Protein AF-A0A961WD94-F1 (afdb_monomer)

Foldseek 3Di:
DPPVLVVPAAEEEEADFPVCVVVVVVLQVLVVVVSHNYDYPDDPDDPPDDPLVVLLVSLLQHLEYEYEDDPRLLPDPVNVVSLVSNVLLLHHYAYEYCDDDPLVSHDPSCSVDDYQYPVDVVCNNVSSVVVSVVCPVVRVLSNLSSVLSSLLVVCVVVVNDLVSADDDPRLVVLVVSLVDDDPPHGHRDPSSVVRSVVNVVVRVVVVVVVVVVVVVVVVVVVVVVVVVVVVVVVVVVVVVVVCVVCVVVVVVVVVVCVVVPPPPVCPVVVVVVVCVVCLCPQQPDPPPDDADQQDWDFRTDPPDPQTFTKGKHAWDKDWAFDDPPQADQASDDTDIATAPGIWIWRQWFAFQSNVVSCVSVVQADDDDQVPPDGDQAHDFQAFLVRVQSSQVSVCVSNVFRKDFFALLRLLCLQCVPHPEQGLVHPDLDAQQAQEAPNNDPCALNAADRWPSHDAHPSSHTRSFERAWAWGPEADDSYCVVPDSYSDHPHPDHDPQKTKTAQWYNHHDNSCRTSNHIDIDGRNGGDRRHGHMMMTGDDD

Radius of gyration: 36.52 Å; Cα contacts (8 Å, |Δi|>4): 904; chains: 1; bounding box: 94×43×106 Å

Sequence (539 aa):
MSERLQQNSPKVFISYSRRDAEFAENLLDGLEAAGFDAYLDKHDIAAGEDWEARLGNLIESADTVVFVISSAAVASQQCAWEVEKARALNKRILPVVLERVEDAQVPEQLRQLNYLFFDRPQAFGTCLKALATALNSDVEWIRMHTRLGSEALRWDARNRPEALLLRGEELAESRAWLAKPPRFAPEPTLLHHQFIKASEDEQSNRANEERQKLEQIALAQVEREKALRREEVALRRGQRTLRAAGALLGLFFLAVLAAANRDRLTGEYYRLKYWARHYKTVFASDTNRKFTAGTIFQDCTSGSNDCPKMVVIPPGTFRMGSPVGVGEKDEYPERMVKISEPFAVSKFEITFAEWDACVAHGGCIAVDDAGWGRGTRPVMRVSWNDAQQYVRWLSKVTGRTYRLLTEAEWEYAARAGTKTHYPWGNLIGRGNGNCRSCGSQWDGKQTAPVGSFKANAFGLFDMNGNVAEWVHDPWHANYKGAPQDGSAWLAGGDRGRRILRGGTWAGAPLYVRSADRHAEPHAYRDFTVGLRVARTINR

Structure (mmCIF, N/CA/C/O backbone):
data_AF-A0A961WD94-F1
#
_entry.id   AF-A0A961WD94-F1
#
loop_
_atom_site.group_PDB
_atom_site.id
_atom_site.type_symbol
_atom_site.label_atom_id
_atom_site.label_alt_id
_atom_site.label_comp_id
_atom_site.label_asym_id
_atom_site.label_entity_id
_atom_site.label_seq_id
_atom_site.pdbx_PDB_ins_code
_atom_site.Cartn_x
_atom_site.Cartn_y
_atom_site.Cartn_z
_atom_site.occupancy
_atom_site.B_iso_or_equiv
_atom_site.auth_seq_id
_atom_site.auth_comp_id
_atom_site.auth_asym_id
_atom_site.auth_atom_id
_atom_site.pdbx_PDB_model_num
ATOM 1 N N . MET A 1 1 ? 20.052 -19.626 -12.964 1.00 35.88 1 MET A N 1
ATOM 2 C CA . MET A 1 1 ? 20.514 -18.247 -13.255 1.00 35.88 1 MET A CA 1
ATOM 3 C C . MET A 1 1 ? 20.350 -17.849 -14.733 1.00 35.88 1 MET A C 1
ATOM 5 O O . MET A 1 1 ? 20.640 -16.708 -15.050 1.00 35.88 1 MET A O 1
ATOM 9 N N . SER A 1 2 ? 19.851 -18.738 -15.611 1.00 47.50 2 SER A N 1
ATOM 10 C CA . SER A 1 2 ? 19.873 -18.568 -17.077 1.00 47.50 2 SER A CA 1
ATOM 11 C C . SER A 1 2 ? 18.585 -17.993 -17.699 1.00 47.50 2 SER A C 1
ATOM 13 O O . SER A 1 2 ? 18.674 -17.360 -18.738 1.00 47.50 2 SER A O 1
ATOM 15 N N . GLU A 1 3 ? 17.407 -18.125 -17.073 1.00 29.48 3 GLU A N 1
ATOM 16 C CA . GLU A 1 3 ? 16.144 -17.620 -17.669 1.00 29.48 3 GLU A CA 1
ATOM 17 C C . GLU A 1 3 ? 15.826 -16.154 -17.323 1.00 29.48 3 GLU A C 1
ATOM 19 O O . GLU A 1 3 ? 15.184 -15.457 -18.101 1.00 29.48 3 GLU A O 1
ATOM 24 N N . ARG A 1 4 ? 16.309 -15.630 -16.185 1.00 30.25 4 ARG A N 1
ATOM 25 C CA . ARG A 1 4 ? 16.098 -14.210 -15.821 1.00 30.25 4 ARG A CA 1
ATOM 26 C C . ARG A 1 4 ? 16.987 -13.232 -16.591 1.00 30.25 4 ARG A C 1
ATOM 28 O O . ARG A 1 4 ? 16.673 -12.049 -16.609 1.00 30.25 4 ARG A O 1
ATOM 35 N N . LEU A 1 5 ? 18.081 -13.701 -17.195 1.00 36.41 5 LEU A N 1
ATOM 36 C CA . LEU A 1 5 ? 18.943 -12.857 -18.029 1.00 36.41 5 LEU A CA 1
ATOM 37 C C . LEU A 1 5 ? 18.308 -12.606 -19.408 1.00 36.41 5 LEU A C 1
ATOM 39 O O . LEU A 1 5 ? 18.392 -11.489 -19.901 1.00 36.41 5 LEU A O 1
ATOM 43 N N . GLN A 1 6 ? 17.570 -13.577 -19.964 1.00 41.56 6 GLN A N 1
ATOM 44 C CA . GLN A 1 6 ? 16.878 -13.421 -21.254 1.00 41.56 6 GLN A CA 1
ATOM 45 C C . GLN A 1 6 ? 15.722 -12.407 -21.226 1.00 41.56 6 GLN A C 1
ATOM 47 O O . GLN A 1 6 ? 15.441 -11.784 -22.240 1.00 41.56 6 GLN A O 1
ATOM 52 N N . GLN A 1 7 ? 15.073 -12.168 -20.080 1.00 52.34 7 GLN A N 1
ATOM 53 C CA . GLN A 1 7 ? 13.990 -11.171 -19.996 1.00 52.34 7 GLN A CA 1
ATOM 54 C C . GLN A 1 7 ? 14.478 -9.709 -19.976 1.00 52.34 7 GLN A C 1
ATOM 56 O O . GLN A 1 7 ? 13.647 -8.800 -20.005 1.00 52.34 7 GLN A O 1
ATOM 61 N N . ASN A 1 8 ? 15.796 -9.462 -19.938 1.00 65.25 8 ASN A N 1
ATOM 62 C CA . ASN A 1 8 ? 16.361 -8.117 -19.791 1.00 65.25 8 ASN A CA 1
ATOM 63 C C . ASN A 1 8 ? 17.333 -7.651 -20.881 1.00 65.25 8 ASN A C 1
ATOM 65 O O . ASN A 1 8 ? 17.801 -6.516 -20.802 1.00 65.25 8 ASN A O 1
ATOM 69 N N . SER A 1 9 ? 17.606 -8.467 -21.898 1.00 84.12 9 SER A N 1
ATOM 70 C CA . SER A 1 9 ? 18.456 -8.057 -23.019 1.00 84.12 9 SER A CA 1
ATOM 71 C C . SER A 1 9 ? 17.701 -7.133 -23.988 1.00 84.12 9 SER A C 1
ATOM 73 O O . SER A 1 9 ? 16.536 -7.406 -24.290 1.00 84.12 9 SER A O 1
ATOM 75 N N . PRO A 1 10 ? 18.320 -6.041 -24.483 1.00 91.62 10 PRO A N 1
ATOM 76 C CA . PRO A 1 10 ? 17.687 -5.161 -25.463 1.00 91.62 10 PRO A CA 1
ATOM 77 C C . PRO A 1 10 ? 17.472 -5.892 -26.785 1.00 91.62 10 PRO A C 1
ATOM 79 O O . PRO A 1 10 ? 18.378 -6.577 -27.270 1.00 91.62 10 PRO A O 1
ATOM 82 N N . LYS A 1 11 ? 16.285 -5.719 -27.364 1.00 95.19 11 LYS A N 1
ATOM 83 C CA . LYS A 1 11 ? 15.862 -6.398 -28.589 1.00 95.19 11 LYS A CA 1
ATOM 84 C C . LYS A 1 11 ? 16.318 -5.645 -29.824 1.00 95.19 11 LYS A C 1
ATOM 86 O O . LYS A 1 11 ? 15.949 -4.484 -30.012 1.00 95.19 11 LYS A O 1
ATOM 91 N N . VAL A 1 12 ? 17.081 -6.301 -30.687 1.00 96.56 12 VAL A N 1
ATOM 92 C CA . VAL A 1 12 ? 17.667 -5.666 -31.869 1.00 96.56 12 VAL A CA 1
ATOM 93 C C . VAL A 1 12 ? 17.218 -6.388 -33.128 1.00 96.56 12 VAL A C 1
ATOM 95 O O . VAL A 1 12 ? 17.622 -7.516 -33.385 1.00 96.56 12 VAL A O 1
ATOM 98 N N . PHE A 1 13 ? 16.414 -5.713 -33.943 1.00 96.12 13 PHE A N 1
ATOM 99 C CA . PHE A 1 13 ? 16.072 -6.214 -35.269 1.00 96.12 13 PHE A CA 1
ATOM 100 C C . PHE A 1 13 ? 17.105 -5.719 -36.278 1.00 96.12 13 PHE A C 1
ATOM 102 O O . PHE A 1 13 ? 17.334 -4.512 -36.374 1.00 96.12 13 PHE A O 1
ATOM 109 N N . ILE A 1 14 ? 17.725 -6.626 -37.028 1.00 95.56 14 ILE A N 1
ATOM 110 C CA . ILE A 1 14 ? 18.663 -6.258 -38.092 1.00 95.56 14 ILE A CA 1
ATOM 111 C C . ILE A 1 14 ? 17.926 -6.342 -39.432 1.00 95.56 14 ILE A C 1
ATOM 113 O O . ILE A 1 14 ? 17.553 -7.422 -39.892 1.00 95.56 14 ILE A O 1
ATOM 117 N N . SER A 1 15 ? 17.744 -5.182 -40.054 1.00 93.62 15 SER A N 1
ATOM 118 C CA . SER A 1 15 ? 17.212 -5.014 -41.404 1.00 93.62 15 SER A CA 1
ATOM 119 C C . SER A 1 15 ? 18.361 -5.079 -42.409 1.00 93.62 15 SER A C 1
ATOM 121 O O . SER A 1 15 ? 19.333 -4.328 -42.293 1.00 93.62 15 SER A O 1
ATOM 123 N N . TYR A 1 16 ? 18.286 -6.001 -43.370 1.00 93.69 16 TYR A N 1
ATOM 124 C CA . TYR A 1 16 ? 19.360 -6.273 -44.328 1.00 93.69 16 TYR A CA 1
ATOM 125 C C . TYR A 1 16 ? 18.807 -6.790 -45.663 1.00 93.69 16 TYR A C 1
ATOM 127 O O . TYR A 1 16 ? 17.694 -7.314 -45.733 1.00 93.69 16 TYR A O 1
ATOM 135 N N . SER A 1 17 ? 19.595 -6.680 -46.737 1.00 91.69 17 SER A N 1
ATOM 136 C CA . SER A 1 17 ? 19.295 -7.383 -47.988 1.00 91.69 17 SER A CA 1
ATOM 137 C C . SER A 1 17 ? 19.754 -8.830 -47.892 1.00 91.69 17 SER A C 1
ATOM 139 O O . SER A 1 17 ? 20.851 -9.095 -47.417 1.00 91.69 17 SER A O 1
ATOM 141 N N . ARG A 1 18 ? 19.004 -9.784 -48.454 1.00 87.19 18 ARG A N 1
ATOM 142 C CA . ARG A 1 18 ? 19.428 -11.202 -48.488 1.00 87.19 18 ARG A CA 1
ATOM 143 C C . ARG A 1 18 ? 20.776 -11.425 -49.181 1.00 87.19 18 ARG A C 1
ATOM 145 O O . ARG A 1 18 ? 21.422 -12.436 -48.938 1.00 87.19 18 ARG A O 1
ATOM 152 N N . ARG A 1 19 ? 21.199 -10.496 -50.047 1.00 90.94 19 ARG A N 1
ATOM 153 C CA . ARG A 1 19 ? 22.532 -10.525 -50.675 1.00 90.94 19 ARG A CA 1
ATOM 154 C C . ARG A 1 19 ? 23.668 -10.266 -49.679 1.00 90.94 19 ARG A C 1
ATOM 156 O O . ARG A 1 19 ? 24.792 -10.659 -49.953 1.00 90.94 19 ARG A O 1
ATOM 163 N N . ASP A 1 20 ? 23.346 -9.689 -48.526 1.00 93.25 20 ASP A N 1
ATOM 164 C CA . ASP A 1 20 ? 24.268 -9.335 -47.448 1.00 93.25 20 ASP A CA 1
ATOM 165 C C . ASP A 1 20 ? 24.153 -10.300 -46.252 1.00 93.25 20 ASP A C 1
ATOM 167 O O . ASP A 1 20 ? 24.557 -9.962 -45.139 1.00 93.25 20 ASP A O 1
ATOM 171 N N . ALA A 1 21 ? 23.573 -11.493 -46.453 1.00 91.88 21 ALA A N 1
ATOM 172 C CA . ALA A 1 21 ? 23.266 -12.438 -45.376 1.00 91.88 21 ALA A CA 1
ATOM 173 C C . ALA A 1 21 ? 24.495 -12.822 -44.543 1.00 91.88 21 ALA A C 1
ATOM 175 O O . ALA A 1 21 ? 24.416 -12.814 -43.321 1.00 91.88 21 ALA A O 1
ATOM 176 N N . GLU A 1 22 ? 25.643 -13.066 -45.180 1.00 93.38 22 GLU A N 1
ATOM 177 C CA . GLU A 1 22 ? 26.885 -13.399 -44.470 1.00 93.38 22 GLU A CA 1
ATOM 178 C C . GLU A 1 22 ? 27.302 -12.284 -43.497 1.00 93.38 22 GLU A C 1
ATOM 180 O O . GLU A 1 22 ? 27.691 -12.541 -42.359 1.00 93.38 22 GLU A O 1
ATOM 185 N N . PHE A 1 23 ? 27.186 -11.019 -43.908 1.00 94.75 23 PHE A N 1
ATOM 186 C CA . PHE A 1 23 ? 27.479 -9.894 -43.024 1.00 94.75 23 PHE A CA 1
ATOM 187 C C . PHE A 1 23 ? 26.450 -9.775 -41.894 1.00 94.75 23 PHE A C 1
ATOM 189 O O . PHE A 1 23 ? 26.827 -9.565 -40.741 1.00 94.75 23 PHE A O 1
ATOM 196 N N . ALA A 1 24 ? 25.162 -9.924 -42.210 1.00 94.38 24 ALA A N 1
ATOM 197 C CA . ALA A 1 24 ? 24.086 -9.858 -41.226 1.00 94.38 24 ALA A CA 1
ATOM 198 C C . ALA A 1 24 ? 24.181 -10.974 -40.171 1.00 94.38 24 ALA A C 1
ATOM 200 O O . ALA A 1 24 ? 23.935 -10.712 -38.997 1.00 94.38 24 ALA A O 1
ATOM 201 N N . GLU A 1 25 ? 24.586 -12.187 -40.556 1.00 94.50 25 GLU A N 1
ATOM 202 C CA . GLU A 1 25 ? 24.824 -13.304 -39.633 1.00 94.50 25 GLU A CA 1
ATOM 203 C C . GLU A 1 25 ? 26.035 -13.049 -38.732 1.00 94.50 25 GLU A C 1
ATOM 205 O O . GLU A 1 25 ? 25.931 -13.189 -37.517 1.00 94.50 25 GLU A O 1
ATOM 210 N N . ASN A 1 26 ? 27.144 -12.548 -39.282 1.00 95.00 26 ASN A N 1
ATOM 211 C CA . ASN A 1 26 ? 28.291 -12.142 -38.463 1.00 95.00 26 ASN A CA 1
ATOM 212 C C . ASN A 1 26 ? 27.927 -11.027 -37.465 1.00 95.00 26 ASN A C 1
ATOM 214 O O . ASN A 1 26 ? 28.430 -10.988 -36.338 1.00 95.00 26 ASN A O 1
ATOM 218 N N . LEU A 1 27 ? 27.064 -10.093 -37.876 1.00 95.69 27 LEU A N 1
ATOM 219 C CA . LEU A 1 27 ? 26.578 -9.016 -37.018 1.00 95.69 27 LEU A CA 1
ATOM 220 C C . LEU A 1 27 ? 25.644 -9.536 -35.917 1.00 95.69 27 LEU A C 1
ATOM 222 O O . LEU A 1 27 ? 25.767 -9.094 -34.775 1.00 95.69 27 LEU A O 1
ATOM 226 N N . LEU A 1 28 ? 24.753 -10.474 -36.252 1.00 95.81 28 LEU A N 1
ATOM 227 C CA . LEU A 1 28 ? 23.891 -11.185 -35.307 1.00 95.81 28 LEU A CA 1
ATOM 228 C C . LEU A 1 28 ? 24.735 -11.862 -34.221 1.00 95.81 28 LEU A C 1
ATOM 230 O O . LEU A 1 28 ? 24.592 -11.516 -33.049 1.00 95.81 28 LEU A O 1
ATOM 234 N N . ASP A 1 29 ? 25.671 -12.728 -34.616 1.00 95.50 29 ASP A N 1
ATOM 235 C CA . ASP A 1 29 ? 26.537 -13.474 -33.694 1.00 95.50 29 ASP A CA 1
ATOM 236 C C . ASP A 1 29 ? 27.339 -12.523 -32.790 1.00 95.50 29 ASP A C 1
ATOM 238 O O . ASP A 1 29 ? 27.477 -12.734 -31.581 1.00 95.50 29 ASP A O 1
ATOM 242 N N . GLY A 1 30 ? 27.845 -11.427 -33.364 1.00 95.62 30 GLY A N 1
ATOM 243 C CA . GLY A 1 30 ? 28.572 -10.400 -32.626 1.00 95.62 30 GLY A CA 1
ATOM 244 C C . GLY A 1 30 ? 27.720 -9.677 -31.576 1.00 95.62 30 GLY A C 1
ATOM 245 O O . GLY A 1 30 ? 28.211 -9.376 -30.484 1.00 95.62 30 GLY A O 1
ATOM 246 N N . LEU A 1 31 ? 26.454 -9.389 -31.883 1.00 96.12 31 LEU A N 1
ATOM 247 C CA . LEU A 1 31 ? 25.527 -8.734 -30.958 1.00 96.12 31 LEU A CA 1
ATOM 248 C C . LEU A 1 31 ? 25.024 -9.692 -29.872 1.00 96.12 31 LEU A C 1
ATOM 250 O O . LEU A 1 31 ? 24.968 -9.298 -28.705 1.00 96.12 31 LEU A O 1
ATOM 254 N N . GLU A 1 32 ? 24.737 -10.947 -30.209 1.00 95.00 32 GLU A N 1
ATOM 255 C CA . GLU A 1 32 ? 24.390 -11.979 -29.225 1.00 95.00 32 GLU A CA 1
ATOM 256 C C . GLU A 1 32 ? 25.541 -12.201 -28.234 1.00 95.00 32 GLU A C 1
ATOM 258 O O . GLU A 1 32 ? 25.338 -12.186 -27.017 1.00 95.00 32 GLU A O 1
ATOM 263 N N . ALA A 1 33 ? 26.781 -12.287 -28.732 1.00 93.88 33 ALA A N 1
ATOM 264 C CA . ALA A 1 33 ? 27.975 -12.370 -27.890 1.00 93.88 33 ALA A CA 1
ATOM 265 C C . ALA A 1 33 ? 28.170 -11.127 -26.999 1.00 93.88 33 ALA A C 1
ATOM 267 O O . ALA A 1 33 ? 28.751 -11.222 -25.916 1.00 93.88 33 ALA A O 1
ATOM 268 N N . ALA A 1 34 ? 27.670 -9.964 -27.429 1.00 92.88 34 ALA A N 1
ATOM 269 C CA . ALA A 1 34 ? 27.664 -8.727 -26.651 1.00 92.88 34 ALA A CA 1
ATOM 270 C C . ALA A 1 34 ? 26.466 -8.603 -25.681 1.00 92.88 34 ALA A C 1
ATOM 272 O O . ALA A 1 34 ? 26.391 -7.618 -24.943 1.00 92.88 34 ALA A O 1
ATOM 273 N N . GLY A 1 35 ? 25.568 -9.597 -25.634 1.00 93.56 35 GLY A N 1
ATOM 274 C CA . GLY A 1 35 ? 24.461 -9.690 -24.676 1.00 93.56 35 GLY A CA 1
ATOM 275 C C . GLY A 1 35 ? 23.121 -9.118 -25.151 1.00 93.56 35 GLY A C 1
ATOM 276 O O . GLY A 1 35 ? 22.226 -8.925 -24.322 1.00 93.56 35 GLY A O 1
ATOM 277 N N . PHE A 1 36 ? 22.967 -8.838 -26.447 1.00 94.62 36 PHE A N 1
ATOM 278 C CA . PHE A 1 36 ? 21.709 -8.369 -27.037 1.00 94.62 36 PHE A CA 1
ATOM 279 C C . PHE A 1 36 ? 20.825 -9.536 -27.492 1.00 94.62 36 PHE A C 1
ATOM 281 O O . PHE A 1 36 ? 21.328 -10.572 -27.914 1.00 94.62 36 PHE A O 1
ATOM 288 N N . ASP A 1 37 ? 19.505 -9.342 -27.439 1.00 94.38 37 ASP A N 1
ATOM 289 C CA . ASP A 1 37 ? 18.524 -10.245 -28.054 1.00 94.38 37 ASP A CA 1
ATOM 290 C C . ASP A 1 37 ? 18.339 -9.807 -29.514 1.00 94.38 37 ASP A C 1
ATOM 292 O O . ASP A 1 37 ? 17.427 -9.045 -29.852 1.00 94.38 37 ASP A O 1
ATOM 296 N N . ALA A 1 38 ? 19.318 -10.152 -30.351 1.00 93.75 38 ALA A N 1
ATOM 297 C CA . ALA A 1 38 ? 19.353 -9.762 -31.753 1.00 93.75 38 ALA A CA 1
ATOM 298 C C . ALA A 1 38 ? 18.670 -10.817 -32.630 1.00 93.75 38 ALA A C 1
ATOM 300 O O . ALA A 1 38 ? 18.743 -12.009 -32.355 1.00 93.75 38 ALA A O 1
ATOM 301 N N . TYR A 1 39 ? 18.001 -10.391 -33.699 1.00 93.25 39 TYR A N 1
ATOM 302 C CA . TYR A 1 39 ? 17.359 -11.311 -34.634 1.00 93.25 39 TYR A CA 1
ATOM 303 C C . TYR A 1 39 ? 17.292 -10.746 -36.053 1.00 93.25 39 TYR A C 1
ATOM 305 O O . TYR A 1 39 ? 17.202 -9.537 -36.283 1.00 93.25 39 TYR A O 1
ATOM 313 N N . LEU A 1 40 ? 17.331 -11.673 -37.009 1.00 90.00 40 LEU A N 1
ATOM 314 C CA . LEU A 1 40 ? 17.182 -11.433 -38.441 1.00 90.00 40 LEU A CA 1
ATOM 315 C C . LEU A 1 40 ? 15.808 -11.915 -38.894 1.00 90.00 40 LEU A C 1
ATOM 317 O O . LEU A 1 40 ? 15.276 -12.894 -38.366 1.00 90.00 40 LEU A O 1
ATOM 321 N N . ASP A 1 41 ? 15.292 -11.326 -39.965 1.00 77.06 41 ASP A N 1
ATOM 322 C CA . ASP A 1 41 ? 14.256 -11.986 -40.748 1.00 77.06 41 ASP A CA 1
ATOM 323 C C . ASP A 1 41 ? 14.889 -13.109 -41.600 1.00 77.06 41 ASP A C 1
ATOM 325 O O . ASP A 1 41 ? 15.352 -12.898 -42.722 1.00 77.06 41 ASP A O 1
ATOM 329 N N . LYS A 1 42 ? 15.009 -14.314 -41.021 1.00 68.44 42 LYS A N 1
ATOM 330 C CA . LYS A 1 42 ? 15.383 -15.545 -41.742 1.00 68.44 42 LYS A CA 1
ATOM 331 C C . LYS A 1 42 ? 14.096 -16.174 -42.278 1.00 68.44 42 LYS A C 1
ATOM 333 O O . LYS A 1 42 ? 13.255 -16.613 -41.495 1.00 68.44 42 LYS A O 1
ATOM 338 N N . HIS A 1 43 ? 13.895 -16.198 -43.591 1.00 56.53 43 HIS A N 1
ATOM 339 C CA . HIS A 1 43 ? 12.680 -16.782 -44.158 1.00 56.53 43 HIS A CA 1
ATOM 340 C C . HIS A 1 43 ? 12.822 -18.278 -44.458 1.00 56.53 43 HIS A C 1
ATOM 342 O O . HIS A 1 43 ? 13.473 -18.647 -45.430 1.00 56.53 43 HIS A O 1
ATOM 348 N N . ASP A 1 44 ? 12.070 -19.086 -43.708 1.00 46.84 44 ASP A N 1
ATOM 349 C CA . ASP A 1 44 ? 11.207 -20.134 -44.266 1.00 46.84 44 ASP A CA 1
ATOM 350 C C . ASP A 1 44 ? 9.769 -19.576 -44.242 1.00 46.84 44 ASP A C 1
ATOM 352 O O . ASP A 1 44 ? 9.067 -19.704 -43.238 1.00 46.84 44 ASP A O 1
ATOM 356 N N . ILE A 1 45 ? 9.330 -18.872 -45.297 1.00 53.81 45 ILE A N 1
ATOM 357 C CA . ILE A 1 45 ? 7.905 -18.520 -45.432 1.00 53.81 45 ILE A CA 1
ATOM 358 C C . ILE A 1 45 ? 7.186 -19.713 -46.060 1.00 53.81 45 ILE A C 1
ATOM 360 O O . ILE A 1 45 ? 7.473 -20.086 -47.200 1.00 53.81 45 ILE A O 1
ATOM 364 N N . ALA A 1 46 ? 6.211 -20.283 -45.353 1.00 53.47 46 ALA A N 1
ATOM 365 C CA . ALA A 1 46 ? 5.246 -21.181 -45.973 1.00 53.47 46 ALA A CA 1
ATOM 366 C C . ALA A 1 46 ? 4.421 -20.403 -47.015 1.00 53.47 46 ALA A C 1
ATOM 368 O O . ALA A 1 46 ? 3.961 -19.294 -46.746 1.00 53.47 46 ALA A O 1
ATOM 369 N N . ALA A 1 47 ? 4.222 -20.967 -48.209 1.00 50.28 47 ALA A N 1
ATOM 370 C CA . ALA A 1 47 ? 3.451 -20.314 -49.266 1.00 50.28 47 ALA A CA 1
ATOM 371 C C . ALA A 1 47 ? 2.056 -19.889 -48.754 1.00 50.28 47 ALA A C 1
ATOM 373 O O . ALA A 1 47 ? 1.238 -20.745 -48.421 1.00 50.28 47 ALA A O 1
ATOM 374 N N . GLY A 1 48 ? 1.795 -18.574 -48.698 1.00 56.12 48 GLY A N 1
ATOM 375 C CA . GLY A 1 48 ? 0.511 -17.997 -48.277 1.00 56.12 48 GLY A CA 1
ATOM 376 C C . GLY A 1 48 ? 0.529 -17.090 -47.036 1.00 56.12 48 GLY A C 1
ATOM 377 O O . GLY A 1 48 ? -0.513 -16.516 -46.732 1.00 56.12 48 GLY A O 1
ATOM 378 N N . GLU A 1 49 ? 1.655 -16.924 -46.329 1.00 61.38 49 GLU A N 1
ATOM 379 C CA . GLU A 1 49 ? 1.768 -15.936 -45.235 1.00 61.38 49 GLU A CA 1
ATOM 380 C C . GLU A 1 49 ? 2.008 -14.500 -45.742 1.00 61.38 49 GLU A C 1
ATOM 382 O O . GLU A 1 49 ? 2.771 -14.272 -46.683 1.00 61.38 49 GLU A O 1
ATOM 387 N N . ASP A 1 50 ? 1.375 -13.525 -45.078 1.00 72.81 50 ASP A N 1
ATOM 388 C CA . ASP A 1 50 ? 1.591 -12.092 -45.298 1.00 72.81 50 ASP A CA 1
ATOM 389 C C . ASP A 1 50 ? 2.908 -11.642 -44.640 1.00 72.81 50 ASP A C 1
ATOM 391 O O . ASP A 1 50 ? 3.020 -11.508 -43.416 1.00 72.81 50 ASP A O 1
ATOM 395 N N . TRP A 1 51 ? 3.928 -11.437 -45.471 1.00 72.62 51 TRP A N 1
ATOM 396 C CA . TRP A 1 51 ? 5.271 -11.046 -45.048 1.00 72.62 51 TRP A CA 1
ATOM 397 C C . TRP A 1 51 ? 5.303 -9.659 -44.371 1.00 72.62 51 TRP A C 1
ATOM 399 O O . TRP A 1 51 ? 6.117 -9.454 -43.467 1.00 72.62 51 TRP A O 1
ATOM 409 N N . GLU A 1 52 ? 4.388 -8.739 -44.719 1.00 78.94 52 GLU A N 1
ATOM 410 C CA . GLU A 1 52 ? 4.312 -7.399 -44.112 1.00 78.94 52 GLU A CA 1
ATOM 411 C C . GLU A 1 52 ? 3.857 -7.475 -42.650 1.00 78.94 52 GLU A C 1
ATOM 413 O O . GLU A 1 52 ? 4.411 -6.802 -41.777 1.00 78.94 52 GLU A O 1
ATOM 418 N N . ALA A 1 53 ? 2.884 -8.336 -42.346 1.00 79.94 53 ALA A N 1
ATOM 419 C CA . ALA A 1 53 ? 2.411 -8.540 -40.979 1.00 79.94 53 ALA A CA 1
ATOM 420 C C . ALA A 1 53 ? 3.517 -9.119 -40.079 1.00 79.94 53 ALA A C 1
ATOM 422 O O . ALA A 1 53 ? 3.689 -8.691 -38.933 1.00 79.94 53 ALA A O 1
ATOM 423 N N . ARG A 1 54 ? 4.307 -10.064 -40.604 1.00 81.62 54 ARG A N 1
ATOM 424 C CA . ARG A 1 54 ? 5.422 -10.683 -39.875 1.00 81.62 54 ARG A CA 1
ATOM 425 C C . ARG A 1 54 ? 6.542 -9.685 -39.581 1.00 81.62 54 ARG A C 1
ATOM 427 O O . ARG A 1 54 ? 6.914 -9.533 -38.418 1.00 81.62 54 ARG A O 1
ATOM 434 N N . LEU A 1 55 ? 7.046 -8.984 -40.597 1.00 84.50 55 LEU A N 1
ATOM 435 C CA . LEU A 1 55 ? 8.078 -7.954 -40.417 1.00 84.50 55 LEU A CA 1
ATOM 436 C C . LEU A 1 55 ? 7.590 -6.806 -39.538 1.00 84.50 55 LEU A C 1
ATOM 438 O O . LEU A 1 55 ? 8.336 -6.297 -38.703 1.00 84.50 55 LEU A O 1
ATOM 442 N N . GLY A 1 56 ? 6.318 -6.432 -39.679 1.00 87.81 56 GLY A N 1
ATOM 443 C CA . GLY A 1 56 ? 5.681 -5.429 -38.839 1.00 87.81 56 GLY A CA 1
ATOM 444 C C . GLY A 1 56 ? 5.766 -5.785 -37.358 1.00 87.81 56 GLY A C 1
ATOM 445 O O . GLY A 1 56 ? 6.169 -4.938 -36.564 1.00 87.81 56 GLY A O 1
ATOM 446 N N . ASN A 1 57 ? 5.465 -7.038 -37.003 1.00 87.62 57 ASN A N 1
ATOM 447 C CA . ASN A 1 57 ? 5.559 -7.526 -35.626 1.00 87.62 57 ASN A CA 1
ATOM 448 C C . ASN A 1 57 ? 7.006 -7.559 -35.112 1.00 87.62 57 ASN A C 1
ATOM 450 O O . ASN A 1 57 ? 7.251 -7.209 -33.958 1.00 87.62 57 ASN A O 1
ATOM 454 N N . LEU A 1 58 ? 7.969 -7.946 -35.959 1.00 90.88 58 LEU A N 1
ATOM 455 C CA . LEU A 1 58 ? 9.390 -7.931 -35.598 1.00 90.88 58 LEU A CA 1
ATOM 456 C C . LEU A 1 58 ? 9.846 -6.506 -35.258 1.00 90.88 58 LEU A C 1
ATOM 458 O O . LEU A 1 58 ? 10.357 -6.279 -34.163 1.00 90.88 58 LEU A O 1
ATOM 462 N N . ILE A 1 59 ? 9.561 -5.534 -36.129 1.00 92.88 59 ILE A N 1
ATOM 463 C CA . ILE A 1 59 ? 9.904 -4.118 -35.918 1.00 92.88 59 ILE A CA 1
ATOM 464 C C . ILE A 1 59 ? 9.170 -3.534 -34.703 1.00 92.88 59 ILE A C 1
ATOM 466 O O . ILE A 1 59 ? 9.759 -2.778 -33.929 1.00 92.88 59 ILE A O 1
ATOM 470 N N . GLU A 1 60 ? 7.893 -3.875 -34.510 1.00 93.38 60 GLU A N 1
ATOM 471 C CA . GLU A 1 60 ? 7.117 -3.443 -33.343 1.00 93.38 60 GLU A CA 1
ATOM 472 C C . GLU A 1 60 ? 7.754 -3.930 -32.039 1.00 93.38 60 GLU A C 1
ATOM 474 O O . GLU A 1 60 ? 7.909 -3.147 -31.100 1.00 93.38 60 GLU A O 1
ATOM 479 N N . SER A 1 61 ? 8.193 -5.189 -32.010 1.00 91.94 61 SER A N 1
ATOM 480 C CA . SER A 1 61 ? 8.787 -5.815 -30.828 1.00 91.94 61 SER A CA 1
ATOM 481 C C . SER A 1 61 ? 10.249 -5.429 -30.564 1.00 91.94 61 SER A C 1
ATOM 483 O O . SER A 1 61 ? 10.754 -5.686 -29.469 1.00 91.94 61 SER A O 1
ATOM 485 N N . ALA A 1 62 ? 10.932 -4.831 -31.545 1.00 95.25 62 ALA A N 1
ATOM 486 C CA . ALA A 1 62 ? 12.333 -4.433 -31.453 1.00 95.25 62 ALA A CA 1
ATOM 487 C C . ALA A 1 62 ? 12.511 -3.136 -30.660 1.00 95.25 62 ALA A C 1
ATOM 489 O O . ALA A 1 62 ? 11.802 -2.159 -30.892 1.00 95.25 62 ALA A O 1
ATOM 490 N N . ASP A 1 63 ? 13.513 -3.080 -29.786 1.00 95.56 63 ASP A N 1
ATOM 491 C CA . ASP A 1 63 ? 13.930 -1.841 -29.126 1.00 95.56 63 ASP A CA 1
ATOM 492 C C . ASP A 1 63 ? 14.687 -0.933 -30.093 1.00 95.56 63 ASP A C 1
ATOM 494 O O . ASP A 1 63 ? 14.547 0.289 -30.087 1.00 95.56 63 ASP A O 1
ATOM 498 N N . THR A 1 64 ? 15.512 -1.515 -30.955 1.00 96.00 64 THR A N 1
ATOM 499 C CA . THR A 1 64 ? 16.255 -0.771 -31.972 1.00 96.00 64 THR A CA 1
ATOM 500 C C . THR A 1 64 ? 16.299 -1.553 -33.269 1.00 96.00 64 THR A C 1
ATOM 502 O O . THR A 1 64 ? 16.491 -2.767 -33.263 1.00 96.00 64 THR A O 1
ATOM 505 N N . VAL A 1 65 ? 16.152 -0.836 -34.380 1.00 96.31 65 VAL A N 1
ATOM 506 C CA . VAL A 1 65 ? 16.366 -1.375 -35.720 1.00 96.31 65 VAL A CA 1
ATOM 507 C C . VAL A 1 65 ? 17.783 -1.018 -36.155 1.00 96.31 65 VAL A C 1
ATOM 509 O O . VAL A 1 65 ? 18.135 0.156 -36.246 1.00 96.31 65 VAL A O 1
ATOM 512 N N . VAL A 1 66 ? 18.616 -2.018 -36.409 1.00 97.00 66 VAL A N 1
ATOM 513 C CA . VAL A 1 66 ? 19.917 -1.834 -37.057 1.00 97.00 66 VAL A CA 1
ATOM 514 C C . VAL A 1 66 ? 19.709 -2.015 -38.551 1.00 97.00 66 VAL A C 1
ATOM 516 O O . VAL A 1 66 ? 19.284 -3.079 -38.984 1.00 97.00 66 VAL A O 1
ATOM 519 N N . PHE A 1 67 ? 19.976 -0.977 -39.337 1.00 96.25 67 PHE A N 1
ATOM 520 C CA . PHE A 1 67 ? 19.774 -1.016 -40.783 1.00 96.25 67 PHE A CA 1
ATOM 521 C C . PHE A 1 67 ? 21.112 -1.164 -41.500 1.00 96.25 67 PHE A C 1
ATOM 523 O O . PHE A 1 67 ? 21.969 -0.285 -41.388 1.00 96.25 67 PHE A O 1
ATOM 530 N N . VAL A 1 68 ? 21.292 -2.256 -42.240 1.00 96.00 68 VAL A N 1
ATOM 531 C CA . VAL A 1 68 ? 22.493 -2.503 -43.041 1.00 96.00 68 VAL A CA 1
ATOM 532 C C . VAL A 1 68 ? 22.376 -1.762 -44.371 1.00 96.00 68 VAL A C 1
ATOM 534 O O . VAL A 1 68 ? 21.519 -2.062 -45.196 1.00 96.00 68 VAL A O 1
ATOM 537 N N . ILE A 1 69 ? 23.258 -0.789 -44.588 1.00 95.25 69 ILE A N 1
ATOM 538 C CA . ILE A 1 69 ? 23.373 -0.033 -45.833 1.00 95.25 69 ILE A CA 1
ATOM 539 C C . ILE A 1 69 ? 24.350 -0.756 -46.766 1.00 95.25 69 ILE A C 1
ATOM 541 O O . ILE A 1 69 ? 25.535 -0.913 -46.457 1.00 95.25 69 ILE A O 1
ATOM 545 N N . SER A 1 70 ? 23.832 -1.149 -47.925 1.00 95.69 70 SER A N 1
ATOM 546 C CA . SER A 1 70 ? 24.555 -1.688 -49.078 1.00 95.69 70 SER A CA 1
ATOM 547 C C . SER A 1 70 ? 23.822 -1.288 -50.359 1.00 95.69 70 SER A C 1
ATOM 549 O O . SER A 1 70 ? 22.651 -0.890 -50.304 1.00 95.69 70 SER A O 1
ATOM 551 N N . SER A 1 71 ? 24.463 -1.437 -51.521 1.00 94.81 71 SER A N 1
ATOM 552 C CA . SER A 1 71 ? 23.804 -1.206 -52.817 1.00 94.81 71 SER A CA 1
ATOM 553 C C . SER A 1 71 ? 22.557 -2.086 -53.004 1.00 94.81 71 SER A C 1
ATOM 555 O O . SER A 1 71 ? 21.560 -1.657 -53.589 1.00 94.81 71 SER A O 1
ATOM 557 N N . ALA A 1 72 ? 22.571 -3.300 -52.446 1.00 93.50 72 ALA A N 1
ATOM 558 C CA . ALA A 1 72 ? 21.458 -4.239 -52.493 1.00 93.50 72 ALA A CA 1
ATOM 559 C C . ALA A 1 72 ? 20.319 -3.889 -51.521 1.00 93.50 72 ALA A C 1
ATOM 561 O O . ALA A 1 72 ? 19.158 -4.164 -51.830 1.00 93.50 72 ALA A O 1
ATOM 562 N N . ALA A 1 73 ? 20.626 -3.317 -50.356 1.00 92.19 73 ALA A N 1
ATOM 563 C CA . ALA A 1 73 ? 19.630 -2.940 -49.355 1.00 92.19 73 ALA A CA 1
ATOM 564 C C . ALA A 1 73 ? 18.878 -1.667 -49.753 1.00 92.19 73 ALA A C 1
ATOM 566 O O . ALA A 1 73 ? 17.652 -1.633 -49.679 1.00 92.19 73 ALA A O 1
ATOM 567 N N . VAL A 1 74 ? 19.579 -0.646 -50.258 1.00 92.69 74 VAL A N 1
ATOM 568 C CA . VAL A 1 74 ? 18.930 0.609 -50.684 1.00 92.69 74 VAL A CA 1
ATOM 569 C C . VAL A 1 74 ? 18.055 0.439 -51.931 1.00 92.69 74 VAL A C 1
ATOM 571 O O . VAL A 1 74 ? 17.095 1.179 -52.114 1.00 92.69 74 VAL A O 1
ATOM 574 N N . ALA A 1 75 ? 18.341 -0.566 -52.764 1.00 91.62 75 ALA A N 1
ATOM 575 C CA . ALA A 1 75 ? 17.517 -0.925 -53.919 1.00 91.62 75 ALA A CA 1
ATOM 576 C C . ALA A 1 75 ? 16.323 -1.842 -53.570 1.00 91.62 75 ALA A C 1
ATOM 578 O O . ALA A 1 75 ? 15.503 -2.140 -54.441 1.00 91.62 75 ALA A O 1
ATOM 579 N N . SER A 1 76 ? 16.222 -2.328 -52.328 1.00 89.06 76 SER A N 1
ATOM 580 C CA . SER A 1 76 ? 15.196 -3.285 -51.905 1.00 89.06 76 SER A CA 1
ATOM 581 C C . SER A 1 76 ? 13.916 -2.582 -51.449 1.00 89.06 76 SER A C 1
ATOM 583 O O . SER A 1 76 ? 13.919 -1.810 -50.490 1.00 89.06 76 SER A O 1
ATOM 585 N N . GLN A 1 77 ? 12.788 -2.915 -52.086 1.00 86.06 77 GLN A N 1
ATOM 586 C CA . GLN A 1 77 ? 11.467 -2.416 -51.684 1.00 86.06 77 GLN A CA 1
ATOM 587 C C . GLN A 1 77 ? 11.094 -2.852 -50.257 1.00 86.06 77 GLN A C 1
ATOM 589 O O . GLN A 1 77 ? 10.497 -2.073 -49.518 1.00 86.06 77 GLN A O 1
ATOM 594 N N . GLN A 1 78 ? 11.482 -4.068 -49.857 1.00 85.81 78 GLN A N 1
ATOM 595 C CA . GLN A 1 78 ? 11.268 -4.576 -48.500 1.00 85.81 78 GLN A CA 1
ATOM 596 C C . GLN A 1 78 ? 12.032 -3.725 -47.475 1.00 85.81 78 GLN A C 1
ATOM 598 O O . GLN A 1 78 ? 11.438 -3.239 -46.520 1.00 85.81 78 GLN A O 1
ATOM 603 N N . CYS A 1 79 ? 13.326 -3.474 -47.700 1.00 86.12 79 CYS A N 1
ATOM 604 C CA . CYS A 1 79 ? 14.138 -2.671 -46.781 1.00 86.12 79 CYS A CA 1
ATOM 605 C C . CYS A 1 79 ? 13.611 -1.229 -46.678 1.00 86.12 79 CYS A C 1
ATOM 607 O O . CYS A 1 79 ? 13.563 -0.665 -45.586 1.00 86.12 79 CYS A O 1
ATOM 609 N N . ALA A 1 80 ? 13.149 -0.643 -47.789 1.00 87.50 80 ALA A N 1
ATOM 610 C CA . ALA A 1 80 ? 12.503 0.671 -47.777 1.00 87.50 80 ALA A CA 1
ATOM 611 C C . ALA A 1 80 ? 11.214 0.685 -46.932 1.00 87.50 80 ALA A C 1
ATOM 613 O O . ALA A 1 80 ? 10.990 1.617 -46.157 1.00 87.50 80 ALA A O 1
ATOM 614 N N . TRP A 1 81 ? 10.388 -0.362 -47.035 1.00 90.12 81 TRP A N 1
ATOM 615 C CA . TRP A 1 81 ? 9.185 -0.515 -46.215 1.00 90.12 81 TRP A CA 1
ATOM 616 C C . TRP A 1 81 ? 9.518 -0.654 -44.722 1.00 90.12 81 TRP A C 1
ATOM 618 O O . TRP A 1 81 ? 8.872 -0.016 -43.892 1.00 90.12 81 TRP A O 1
ATOM 628 N N . GLU A 1 82 ? 10.554 -1.421 -44.368 1.00 90.31 82 GLU A N 1
ATOM 629 C CA . GLU A 1 82 ? 10.985 -1.605 -42.975 1.00 90.31 82 GLU A CA 1
ATOM 630 C C . GLU A 1 82 ? 11.432 -0.278 -42.335 1.00 90.31 82 GLU A C 1
ATOM 632 O O . GLU A 1 82 ? 11.065 0.010 -41.192 1.00 90.31 82 GLU A O 1
ATOM 637 N N . VAL A 1 83 ? 12.147 0.574 -43.084 1.00 90.81 83 VAL A N 1
ATOM 638 C CA . VAL A 1 83 ? 12.527 1.928 -42.639 1.00 90.81 83 VAL A CA 1
ATOM 639 C C . VAL A 1 83 ? 11.294 2.796 -42.390 1.00 90.81 83 VAL A C 1
ATOM 641 O O . VAL A 1 83 ? 11.196 3.442 -41.343 1.00 90.81 83 VAL A O 1
ATOM 644 N N . GLU A 1 84 ? 10.321 2.790 -43.304 1.00 91.69 84 GLU A N 1
ATOM 645 C CA . GLU A 1 84 ? 9.078 3.550 -43.126 1.00 91.69 84 GLU A CA 1
ATOM 646 C C . GLU A 1 84 ? 8.243 3.038 -41.948 1.00 91.69 84 GLU A C 1
ATOM 648 O O . GLU A 1 84 ? 7.717 3.836 -41.166 1.00 91.69 84 GLU A O 1
ATOM 653 N N . LYS A 1 85 ? 8.162 1.717 -41.761 1.00 92.19 85 LYS A N 1
ATOM 654 C CA . LYS A 1 85 ? 7.458 1.108 -40.629 1.00 92.19 85 LYS A CA 1
ATOM 655 C C . LYS A 1 85 ? 8.115 1.482 -39.300 1.00 92.19 85 LYS A C 1
ATOM 657 O O . LYS A 1 85 ? 7.416 1.906 -38.378 1.00 92.19 85 LYS A O 1
ATOM 662 N N . ALA A 1 86 ? 9.441 1.379 -39.204 1.00 93.44 86 ALA A N 1
ATOM 663 C CA . ALA A 1 86 ? 10.197 1.776 -38.018 1.00 93.44 86 ALA A CA 1
ATOM 664 C C . ALA A 1 86 ? 10.004 3.268 -37.699 1.00 93.44 86 ALA A C 1
ATOM 666 O O . ALA A 1 86 ? 9.787 3.628 -36.540 1.00 93.44 86 ALA A O 1
ATOM 667 N N . ARG A 1 87 ? 9.985 4.129 -38.724 1.00 91.12 87 ARG A N 1
ATOM 668 C CA . ARG A 1 87 ? 9.704 5.564 -38.578 1.00 91.12 87 ARG A CA 1
ATOM 669 C C . ARG A 1 87 ? 8.284 5.838 -38.093 1.00 91.12 87 ARG A C 1
ATOM 671 O O . ARG A 1 87 ? 8.103 6.661 -37.201 1.00 91.12 87 ARG A O 1
ATOM 678 N N . ALA A 1 88 ? 7.275 5.168 -38.648 1.00 91.69 88 ALA A N 1
ATOM 679 C CA . ALA A 1 88 ? 5.883 5.344 -38.227 1.00 91.69 88 ALA A CA 1
ATOM 680 C C . ALA A 1 88 ? 5.683 4.998 -36.740 1.00 91.69 88 ALA A C 1
ATOM 682 O O . ALA A 1 88 ? 4.864 5.609 -36.055 1.00 91.69 88 ALA A O 1
ATOM 683 N N . LEU A 1 89 ? 6.475 4.051 -36.233 1.00 94.38 89 LEU A N 1
ATOM 684 C CA . LEU A 1 89 ? 6.527 3.675 -34.822 1.00 94.38 89 LEU A CA 1
ATOM 685 C C . LEU A 1 89 ? 7.492 4.536 -33.990 1.00 94.38 89 LEU A C 1
ATOM 687 O O . LEU A 1 89 ? 7.596 4.327 -32.785 1.00 94.38 89 LEU A O 1
ATOM 691 N N . ASN A 1 90 ? 8.178 5.495 -34.615 1.00 94.88 90 ASN A N 1
ATOM 692 C CA . ASN A 1 90 ? 9.251 6.319 -34.059 1.00 94.88 90 ASN A CA 1
ATOM 693 C C . ASN A 1 90 ? 10.328 5.500 -33.329 1.00 94.88 90 ASN A C 1
ATOM 695 O O . ASN A 1 90 ? 10.759 5.848 -32.233 1.00 94.88 90 ASN A O 1
ATOM 699 N N . LYS A 1 91 ? 10.725 4.367 -33.914 1.00 94.12 91 LYS A N 1
ATOM 700 C CA . LYS A 1 91 ? 11.770 3.487 -33.379 1.00 94.12 91 LYS A CA 1
ATOM 701 C C . LYS A 1 91 ? 13.148 4.109 -33.566 1.00 94.12 91 LYS A C 1
ATOM 703 O O . LYS A 1 91 ? 13.397 4.817 -34.542 1.00 94.12 91 LYS A O 1
ATOM 708 N N . ARG A 1 92 ? 14.085 3.783 -32.668 1.00 94.56 92 ARG A N 1
ATOM 709 C CA . ARG A 1 92 ? 15.497 4.110 -32.895 1.00 94.56 92 ARG A CA 1
ATOM 710 C C . ARG A 1 92 ? 16.015 3.276 -34.065 1.00 94.56 92 ARG A C 1
ATOM 712 O O . ARG A 1 92 ? 15.916 2.050 -34.028 1.00 94.56 92 ARG A O 1
ATOM 719 N N . ILE A 1 93 ? 16.607 3.944 -35.051 1.00 95.06 93 ILE A N 1
ATOM 720 C CA . ILE A 1 93 ? 17.291 3.303 -36.173 1.00 95.06 93 ILE A CA 1
ATOM 721 C C . ILE A 1 93 ? 18.788 3.606 -36.073 1.00 95.06 93 ILE A C 1
ATOM 723 O O . ILE A 1 93 ? 19.173 4.757 -35.874 1.00 95.06 93 ILE A O 1
ATOM 727 N N . LEU A 1 94 ? 19.631 2.580 -36.188 1.00 95.69 94 LEU A N 1
ATOM 728 C CA . LEU A 1 94 ? 21.089 2.706 -36.238 1.00 95.69 94 LEU A CA 1
ATOM 729 C C . LEU A 1 94 ? 21.595 2.233 -37.608 1.00 95.69 94 LEU A C 1
ATOM 731 O O . LEU A 1 94 ? 21.571 1.028 -37.870 1.00 95.69 94 LEU A O 1
ATOM 735 N N . PRO A 1 95 ? 22.051 3.144 -38.486 1.00 95.88 95 PRO A N 1
ATOM 736 C CA . PRO A 1 95 ? 22.569 2.762 -39.792 1.00 95.88 95 PRO A CA 1
ATOM 737 C C . PRO A 1 95 ? 23.997 2.208 -39.696 1.00 95.88 95 PRO A C 1
ATOM 739 O O . PRO A 1 95 ? 24.910 2.857 -39.172 1.00 95.88 95 PRO A O 1
ATOM 742 N N . VAL A 1 96 ? 24.191 1.013 -40.245 1.00 96.25 96 VAL A N 1
ATOM 743 C CA . VAL A 1 96 ? 25.472 0.311 -40.351 1.00 96.25 96 VAL A CA 1
ATOM 744 C C . VAL A 1 96 ? 25.842 0.193 -41.824 1.00 96.25 96 VAL A C 1
ATOM 746 O O . VAL A 1 96 ? 25.132 -0.438 -42.594 1.00 96.25 96 VAL A O 1
ATOM 749 N N . VAL A 1 97 ? 26.954 0.795 -42.235 1.00 95.81 97 VAL A N 1
ATOM 750 C CA . VAL A 1 97 ? 27.391 0.822 -43.637 1.00 95.81 97 VAL A CA 1
ATOM 751 C C . VAL A 1 97 ? 28.302 -0.366 -43.912 1.00 95.81 97 VAL A C 1
ATOM 753 O O . VAL A 1 97 ? 29.458 -0.356 -43.491 1.00 95.81 97 VAL A O 1
ATOM 756 N N . LEU A 1 98 ? 27.784 -1.369 -44.621 1.00 95.06 98 LEU A N 1
ATOM 757 C CA . LEU A 1 98 ? 28.562 -2.493 -45.150 1.00 95.06 98 LEU A CA 1
ATOM 758 C C . LEU A 1 98 ? 29.323 -2.071 -46.411 1.00 95.06 98 LEU A C 1
ATOM 760 O O . LEU A 1 98 ? 30.520 -2.308 -46.537 1.00 95.06 98 LEU A O 1
ATOM 764 N N . GLU A 1 99 ? 28.626 -1.405 -47.328 1.00 92.94 99 GLU A N 1
ATOM 765 C CA . GLU A 1 99 ? 29.167 -0.906 -48.589 1.00 92.94 99 GLU A CA 1
ATOM 766 C C . GLU A 1 99 ? 28.757 0.558 -48.756 1.00 92.94 99 GLU A C 1
ATOM 768 O O . GLU A 1 99 ? 27.617 0.935 -48.477 1.00 92.94 99 GLU A O 1
ATOM 773 N N . ARG A 1 100 ? 29.686 1.403 -49.215 1.00 92.06 100 ARG A N 1
ATOM 774 C CA . ARG A 1 100 ? 29.378 2.810 -49.485 1.00 92.06 100 ARG A CA 1
ATOM 775 C C . ARG A 1 100 ? 28.501 2.922 -50.724 1.00 92.06 100 ARG A C 1
ATOM 777 O O . ARG A 1 100 ? 28.876 2.463 -51.796 1.00 92.06 100 ARG A O 1
ATOM 784 N N . VAL A 1 101 ? 27.376 3.597 -50.562 1.00 92.50 101 VAL A N 1
ATOM 785 C CA . VAL A 1 101 ? 26.413 3.906 -51.620 1.00 92.50 101 VAL A CA 1
ATOM 786 C C . VAL A 1 101 ? 26.321 5.414 -51.801 1.00 92.50 101 VAL A C 1
ATOM 788 O O . VAL A 1 101 ? 26.726 6.173 -50.919 1.00 92.50 101 VAL A O 1
ATOM 791 N N . GLU A 1 102 ? 25.798 5.861 -52.939 1.00 89.50 102 GLU A N 1
ATOM 792 C CA . GLU A 1 102 ? 25.568 7.287 -53.151 1.00 89.50 102 GLU A CA 1
ATOM 793 C C . GLU A 1 102 ? 24.492 7.803 -52.185 1.00 89.50 102 GLU A C 1
ATOM 795 O O . GLU A 1 102 ? 23.429 7.196 -52.043 1.00 89.50 102 GLU A O 1
ATOM 800 N N . ASP A 1 103 ? 24.724 8.965 -51.569 1.00 85.06 103 ASP A N 1
ATOM 801 C CA . ASP A 1 103 ? 23.792 9.569 -50.604 1.00 85.06 103 ASP A CA 1
ATOM 802 C C . ASP A 1 103 ? 22.384 9.790 -51.184 1.00 85.06 103 ASP A C 1
ATOM 804 O O . ASP A 1 103 ? 21.405 9.846 -50.446 1.00 85.06 103 ASP A O 1
ATOM 808 N N . ALA A 1 104 ? 22.240 9.912 -52.506 1.00 87.25 104 ALA A N 1
ATOM 809 C CA . ALA A 1 104 ? 20.938 10.039 -53.160 1.00 87.25 104 ALA A CA 1
ATOM 810 C C . ALA A 1 104 ? 20.101 8.747 -53.112 1.00 87.25 104 ALA A C 1
ATOM 812 O O . ALA A 1 104 ? 18.876 8.819 -53.187 1.00 87.25 104 ALA A O 1
ATOM 813 N N . GLN A 1 105 ? 20.752 7.588 -52.994 1.00 87.88 105 GLN A N 1
ATOM 814 C CA . GLN A 1 105 ? 20.110 6.272 -52.975 1.00 87.88 105 GLN A CA 1
ATOM 815 C C . GLN A 1 105 ? 19.700 5.851 -51.561 1.00 87.88 105 GLN A C 1
ATOM 817 O O . GLN A 1 105 ? 18.799 5.033 -51.400 1.00 87.88 105 GLN A O 1
ATOM 822 N N . VAL A 1 106 ? 20.341 6.407 -50.530 1.00 89.00 106 VAL A N 1
ATOM 823 C CA . VAL A 1 106 ? 19.992 6.121 -49.137 1.00 89.00 106 VAL A CA 1
ATOM 824 C C . VAL A 1 106 ? 18.637 6.757 -48.798 1.00 89.00 106 VAL A C 1
ATOM 826 O O . VAL A 1 106 ? 18.452 7.949 -49.072 1.00 89.00 106 VAL A O 1
ATOM 829 N N . PRO A 1 107 ? 17.708 6.020 -48.155 1.00 88.00 107 PRO A N 1
ATOM 830 C CA . PRO A 1 107 ? 16.457 6.586 -47.660 1.00 88.00 107 PRO A CA 1
ATOM 831 C C . PRO A 1 107 ? 16.699 7.868 -46.859 1.00 88.00 107 PRO A C 1
ATOM 833 O O . PRO A 1 107 ? 17.562 7.907 -45.979 1.00 88.00 107 PRO A O 1
ATOM 836 N N . GLU A 1 108 ? 15.942 8.926 -47.160 1.00 85.38 108 GLU A N 1
ATOM 837 C CA . GLU A 1 108 ? 16.139 10.269 -46.602 1.00 85.38 108 GLU A CA 1
ATOM 838 C C . GLU A 1 108 ? 16.257 10.296 -45.075 1.00 85.38 108 GLU A C 1
ATOM 840 O O . GLU A 1 108 ? 17.068 11.030 -44.511 1.00 85.38 108 GLU A O 1
ATOM 845 N N . GLN A 1 109 ? 15.476 9.438 -44.441 1.00 82.19 109 GLN A N 1
ATOM 846 C CA . GLN A 1 109 ? 15.340 9.229 -43.012 1.00 82.19 109 GLN A CA 1
ATOM 847 C C . GLN A 1 109 ? 16.653 8.763 -42.376 1.00 82.19 109 GLN A C 1
ATOM 849 O O . GLN A 1 109 ? 16.949 9.118 -41.238 1.00 82.19 109 GLN A O 1
ATOM 854 N N . LEU A 1 110 ? 17.448 7.977 -43.105 1.00 89.06 110 LEU A N 1
ATOM 855 C CA . LEU A 1 110 ? 18.740 7.492 -42.633 1.00 89.06 110 LEU A CA 1
ATOM 856 C C . LEU A 1 110 ? 19.837 8.533 -42.863 1.00 89.06 110 LEU A C 1
ATOM 858 O O . LEU A 1 110 ? 20.722 8.645 -42.026 1.00 89.06 110 LEU A O 1
ATOM 862 N N . ARG A 1 111 ? 19.747 9.357 -43.919 1.00 88.06 111 ARG A N 1
ATOM 863 C CA . ARG A 1 111 ? 20.772 10.367 -44.281 1.00 88.06 111 ARG A CA 1
ATOM 864 C C . ARG A 1 111 ? 21.086 11.376 -43.187 1.00 88.06 111 ARG A C 1
ATOM 866 O O . ARG A 1 111 ? 22.168 11.948 -43.163 1.00 88.06 111 ARG A O 1
ATOM 873 N N . GLN A 1 112 ? 20.125 11.616 -42.304 1.00 85.56 112 GLN A N 1
ATOM 874 C CA . GLN A 1 112 ? 20.252 12.572 -41.208 1.00 85.56 112 GLN A CA 1
ATOM 875 C C . GLN A 1 112 ? 20.908 11.960 -39.958 1.00 85.56 112 GLN A C 1
ATOM 877 O O . GLN A 1 112 ? 21.171 12.674 -38.990 1.00 85.56 112 GLN A O 1
ATOM 882 N N . LEU A 1 113 ? 21.157 10.648 -39.957 1.00 89.06 113 LEU A N 1
ATOM 883 C CA . LEU A 1 113 ? 21.705 9.907 -38.828 1.00 89.06 113 LEU A CA 1
ATOM 884 C C . LEU A 1 113 ? 23.212 9.684 -38.986 1.00 89.06 113 LEU A C 1
ATOM 886 O O . LEU A 1 113 ? 23.748 9.606 -40.088 1.00 89.06 113 LEU A O 1
ATOM 890 N N . ASN A 1 114 ? 23.901 9.524 -37.857 1.00 90.38 114 ASN A N 1
ATOM 891 C CA . ASN A 1 114 ? 25.311 9.148 -37.863 1.00 90.38 114 ASN A CA 1
ATOM 892 C C . ASN A 1 114 ? 25.474 7.675 -38.246 1.00 90.38 114 ASN A C 1
ATOM 894 O O . ASN A 1 114 ? 24.791 6.807 -37.701 1.00 90.38 114 ASN A O 1
ATOM 898 N N . TYR A 1 115 ? 26.420 7.400 -39.139 1.00 93.75 115 TYR A N 1
ATOM 899 C CA . TYR A 1 115 ? 26.691 6.054 -39.635 1.00 93.75 115 TYR A CA 1
ATOM 900 C C . TYR A 1 115 ? 27.810 5.364 -38.866 1.00 93.75 115 TYR A C 1
ATOM 902 O O . TYR A 1 115 ? 28.814 5.977 -38.494 1.00 93.75 115 TYR A O 1
ATOM 910 N N . LEU A 1 116 ? 27.663 4.051 -38.701 1.00 94.31 116 LEU A N 1
ATOM 911 C CA . LEU A 1 116 ? 28.733 3.165 -38.262 1.00 94.31 116 LEU A CA 1
ATOM 912 C C . LEU A 1 116 ? 29.277 2.415 -39.477 1.00 94.31 116 LEU A C 1
ATOM 914 O O . LEU A 1 116 ? 28.572 1.624 -40.093 1.00 94.31 116 LEU A O 1
ATOM 918 N N . PHE A 1 117 ? 30.532 2.669 -39.835 1.00 94.62 117 PHE A N 1
ATOM 919 C CA . PHE A 1 117 ? 31.139 2.112 -41.044 1.00 94.62 117 PHE A CA 1
ATOM 920 C C . PHE A 1 117 ? 31.790 0.755 -40.765 1.00 94.62 117 PHE A C 1
ATOM 922 O O . PHE A 1 117 ? 32.775 0.670 -40.034 1.00 94.62 117 PHE A O 1
ATOM 929 N N . PHE A 1 118 ? 31.244 -0.295 -41.371 1.00 95.00 118 PHE A N 1
ATOM 930 C CA . PHE A 1 118 ? 31.756 -1.668 -41.370 1.00 95.00 118 PHE A CA 1
ATOM 931 C C . PHE A 1 118 ? 32.394 -2.044 -42.723 1.00 95.00 118 PHE A C 1
ATOM 933 O O . PHE A 1 118 ? 32.706 -3.206 -42.965 1.00 95.00 118 PHE A O 1
ATOM 940 N N . ASP A 1 119 ? 32.677 -1.045 -43.565 1.00 87.88 119 ASP A N 1
ATOM 941 C CA . ASP A 1 119 ? 33.269 -1.152 -44.909 1.00 87.88 119 ASP A CA 1
ATOM 942 C C . ASP A 1 119 ? 34.700 -1.733 -44.953 1.00 87.88 119 ASP A C 1
ATOM 944 O O . ASP A 1 119 ? 35.276 -1.912 -46.027 1.00 87.88 119 ASP A O 1
ATOM 948 N N . ARG A 1 120 ? 35.297 -2.038 -43.793 1.00 88.25 120 ARG A N 1
ATOM 949 C CA . ARG A 1 120 ? 36.642 -2.615 -43.654 1.00 88.25 120 ARG A CA 1
ATOM 950 C C . ARG A 1 120 ? 36.627 -3.832 -42.721 1.00 88.25 120 ARG A C 1
ATOM 952 O O . ARG A 1 120 ? 36.491 -3.646 -41.508 1.00 88.25 120 ARG A O 1
ATOM 959 N N . PRO A 1 121 ? 36.876 -5.059 -43.225 1.00 80.81 121 PRO A N 1
ATOM 960 C CA . PRO A 1 121 ? 36.817 -6.282 -42.419 1.00 80.81 121 PRO A CA 1
ATOM 961 C C . PRO A 1 121 ? 37.718 -6.269 -41.176 1.00 80.81 121 PRO A C 1
ATOM 963 O O . PRO A 1 121 ? 37.324 -6.746 -40.115 1.00 80.81 121 PRO A O 1
ATOM 966 N N . GLN A 1 122 ? 38.910 -5.662 -41.256 1.00 83.06 122 GLN A N 1
ATOM 967 C CA . GLN A 1 122 ? 39.854 -5.618 -40.127 1.00 83.06 122 GLN A CA 1
ATOM 968 C C . GLN A 1 122 ? 39.364 -4.742 -38.959 1.00 83.06 122 GLN A C 1
ATOM 970 O O . GLN A 1 122 ? 39.912 -4.823 -37.861 1.00 83.06 122 GLN A O 1
ATOM 975 N N . ALA A 1 123 ? 38.347 -3.902 -39.178 1.00 87.94 123 ALA A N 1
ATOM 976 C CA . ALA A 1 123 ? 37.782 -3.011 -38.168 1.00 87.94 123 ALA A CA 1
ATOM 977 C C . ALA A 1 123 ? 36.514 -3.571 -37.495 1.00 87.94 123 ALA A C 1
ATOM 979 O O . ALA A 1 123 ? 36.004 -2.929 -36.575 1.00 87.94 123 ALA A O 1
ATOM 980 N N . PHE A 1 124 ? 36.032 -4.756 -37.900 1.00 92.25 124 PHE A N 1
ATOM 981 C CA . PHE A 1 124 ? 34.737 -5.305 -37.479 1.00 92.25 124 PHE A CA 1
ATOM 982 C C . PHE A 1 124 ? 34.533 -5.280 -35.958 1.00 92.25 124 PHE A C 1
ATOM 984 O O . PHE A 1 124 ? 33.544 -4.732 -35.483 1.00 92.25 124 PHE A O 1
ATOM 991 N N . GLY A 1 125 ? 35.496 -5.778 -35.172 1.00 91.31 125 GLY A N 1
ATOM 992 C CA . GLY A 1 125 ? 35.381 -5.807 -33.707 1.00 91.31 125 GLY A CA 1
ATOM 993 C C . GLY A 1 125 ? 35.301 -4.417 -33.056 1.00 91.31 125 GLY A C 1
ATOM 994 O O . GLY A 1 125 ? 34.543 -4.213 -32.107 1.00 91.31 125 GLY A O 1
ATOM 995 N N . THR A 1 126 ? 36.035 -3.432 -33.582 1.00 93.38 126 THR A N 1
ATOM 996 C CA . THR A 1 126 ? 35.984 -2.043 -33.092 1.00 93.38 126 THR A CA 1
ATOM 997 C C . THR A 1 126 ? 34.635 -1.404 -33.413 1.00 93.38 126 THR A C 1
ATOM 999 O O . THR A 1 126 ? 34.037 -0.759 -32.549 1.00 93.38 126 THR A O 1
ATOM 1002 N N . CYS A 1 127 ? 34.131 -1.616 -34.629 1.00 94.44 127 CYS A N 1
ATOM 1003 C CA . CYS A 1 127 ? 32.833 -1.106 -35.058 1.00 94.44 127 CYS A CA 1
ATOM 1004 C C . CYS A 1 127 ? 31.680 -1.786 -34.308 1.00 94.44 127 CYS A C 1
ATOM 1006 O O . CYS A 1 127 ? 30.750 -1.104 -33.885 1.00 94.44 127 CYS A O 1
ATOM 1008 N N . LEU A 1 128 ? 31.779 -3.092 -34.036 1.00 95.56 128 LEU A N 1
ATOM 1009 C CA . LEU A 1 128 ? 30.824 -3.835 -33.212 1.00 95.56 128 LEU A CA 1
ATOM 1010 C C . LEU A 1 128 ? 30.764 -3.283 -31.783 1.00 95.56 128 LEU A C 1
ATOM 1012 O O . LEU A 1 128 ? 29.681 -3.090 -31.239 1.00 95.56 128 LEU A O 1
ATOM 1016 N N . LYS A 1 129 ? 31.911 -2.939 -31.183 1.00 95.50 129 LYS A N 1
ATOM 1017 C CA . LYS A 1 129 ? 31.947 -2.288 -29.863 1.00 95.50 129 LYS A CA 1
ATOM 1018 C C . LYS A 1 129 ? 31.299 -0.898 -29.882 1.00 95.50 129 LYS A C 1
ATOM 1020 O O . LYS A 1 129 ? 30.596 -0.537 -28.935 1.00 95.50 129 LYS A O 1
ATOM 1025 N N . ALA A 1 130 ? 31.521 -0.118 -30.941 1.00 95.88 130 ALA A N 1
ATOM 1026 C CA . ALA A 1 130 ? 30.859 1.175 -31.121 1.00 95.88 130 ALA A CA 1
ATOM 1027 C C . ALA A 1 130 ? 29.337 1.013 -31.279 1.00 95.88 130 ALA A C 1
ATOM 1029 O O . ALA A 1 130 ? 28.581 1.738 -30.632 1.00 95.88 130 ALA A O 1
ATOM 1030 N N . LEU A 1 131 ? 28.891 0.013 -32.046 1.00 96.50 131 LEU A N 1
ATOM 1031 C CA . LEU A 1 131 ? 27.479 -0.335 -32.194 1.00 96.50 131 LEU A CA 1
ATOM 1032 C C . LEU A 1 131 ? 26.859 -0.758 -30.858 1.00 96.50 131 LEU A C 1
ATOM 1034 O O . LEU A 1 131 ? 25.834 -0.211 -30.470 1.00 96.50 131 LEU A O 1
ATOM 1038 N N . ALA A 1 132 ? 27.506 -1.650 -30.108 1.00 95.62 132 ALA A N 1
ATOM 1039 C CA . ALA A 1 132 ? 27.053 -2.068 -28.780 1.00 95.62 132 ALA A CA 1
ATOM 1040 C C . ALA A 1 132 ? 26.962 -0.889 -27.791 1.00 95.62 132 ALA A C 1
ATOM 1042 O O . ALA A 1 132 ? 26.059 -0.830 -26.955 1.00 95.62 132 ALA A O 1
ATOM 1043 N N . THR A 1 133 ? 27.875 0.081 -27.894 1.00 95.12 133 THR A N 1
ATOM 1044 C CA . THR A 1 133 ? 27.836 1.308 -27.083 1.00 95.12 133 THR A CA 1
ATOM 1045 C C . THR A 1 133 ? 26.635 2.174 -27.460 1.00 95.12 133 THR A C 1
ATOM 1047 O O . THR A 1 133 ? 25.897 2.608 -26.579 1.00 95.12 133 THR A O 1
ATOM 1050 N N . ALA A 1 134 ? 26.400 2.379 -28.761 1.00 94.19 134 ALA A N 1
ATOM 1051 C CA . ALA A 1 134 ? 25.228 3.101 -29.247 1.00 94.19 134 ALA A CA 1
ATOM 1052 C C . ALA A 1 134 ? 23.928 2.403 -28.820 1.00 94.19 134 ALA A C 1
ATOM 1054 O O . ALA A 1 134 ? 23.012 3.065 -28.341 1.00 94.19 134 ALA A O 1
ATOM 1055 N N . LEU A 1 135 ? 23.875 1.070 -28.907 1.00 94.25 135 LEU A N 1
ATOM 1056 C CA . LEU A 1 135 ? 22.712 0.272 -28.529 1.00 94.25 135 LEU A CA 1
ATOM 1057 C C . LEU A 1 135 ? 22.358 0.385 -27.037 1.00 94.25 135 LEU A C 1
ATOM 1059 O O . LEU A 1 135 ? 21.178 0.422 -26.694 1.00 94.25 135 LEU A O 1
ATOM 1063 N N . ASN A 1 136 ? 23.354 0.516 -26.160 1.00 93.44 136 ASN A N 1
ATOM 1064 C CA . ASN A 1 136 ? 23.139 0.685 -24.720 1.00 93.44 136 ASN A CA 1
ATOM 1065 C C . ASN A 1 136 ? 22.819 2.128 -24.288 1.00 93.44 136 ASN A C 1
ATOM 1067 O O . ASN A 1 136 ? 22.412 2.341 -23.144 1.00 93.44 136 ASN A O 1
ATOM 1071 N N . SER A 1 137 ? 22.980 3.126 -25.165 1.00 92.75 137 SER A N 1
ATOM 1072 C CA . SER A 1 137 ? 22.588 4.506 -24.847 1.00 92.75 137 SER A CA 1
ATOM 1073 C C . SER A 1 137 ? 21.079 4.586 -24.639 1.00 92.75 137 SER A C 1
ATOM 1075 O O . SER A 1 137 ? 20.318 4.124 -25.491 1.00 92.75 137 SER A O 1
ATOM 1077 N N . ASP A 1 138 ? 20.664 5.178 -23.517 1.00 93.56 138 ASP A N 1
ATOM 1078 C CA . ASP A 1 138 ? 19.259 5.400 -23.151 1.00 93.56 138 ASP A CA 1
ATOM 1079 C C . ASP A 1 138 ? 18.391 4.127 -23.205 1.00 93.56 138 ASP A C 1
ATOM 1081 O O . ASP A 1 138 ? 17.196 4.180 -23.486 1.00 93.56 138 ASP A O 1
ATOM 1085 N N . VAL A 1 139 ? 18.981 2.960 -22.932 1.00 91.56 139 VAL A N 1
ATOM 1086 C CA . VAL A 1 139 ? 18.324 1.662 -23.145 1.00 91.56 139 VAL A CA 1
ATOM 1087 C C . VAL A 1 139 ? 17.006 1.508 -22.382 1.00 91.56 139 VAL A C 1
ATOM 1089 O O . VAL A 1 139 ? 16.024 1.044 -22.951 1.00 91.56 139 VAL A O 1
ATOM 1092 N N . GLU A 1 140 ? 16.929 1.989 -21.141 1.00 92.00 140 GLU A N 1
ATOM 1093 C CA . GLU A 1 140 ? 15.693 1.954 -20.347 1.00 92.00 140 GLU A CA 1
ATOM 1094 C C . GLU A 1 140 ? 14.584 2.827 -20.958 1.00 92.00 140 GLU A C 1
ATOM 1096 O O . GLU A 1 140 ? 13.416 2.437 -20.966 1.00 92.00 140 GLU A O 1
ATOM 1101 N N . TRP A 1 141 ? 14.943 3.980 -21.538 1.00 95.06 141 TRP A N 1
ATOM 1102 C CA . TRP A 1 141 ? 13.989 4.830 -22.256 1.00 95.06 141 TRP A CA 1
ATOM 1103 C C . TRP A 1 141 ? 13.404 4.105 -23.463 1.00 95.06 141 TRP A C 1
ATOM 1105 O O . TRP A 1 141 ? 12.195 4.137 -23.685 1.00 95.06 141 TRP A O 1
ATOM 1115 N N . ILE A 1 142 ? 14.272 3.456 -24.236 1.00 95.50 142 ILE A N 1
ATOM 1116 C CA . ILE A 1 142 ? 13.920 2.796 -25.492 1.00 95.50 142 ILE A CA 1
ATOM 1117 C C . ILE A 1 142 ? 13.077 1.547 -25.232 1.00 95.50 142 ILE A C 1
ATOM 1119 O O . ILE A 1 142 ? 12.085 1.324 -25.921 1.00 95.50 142 ILE A O 1
ATOM 1123 N N . ARG A 1 143 ? 13.405 0.772 -24.195 1.00 93.62 143 ARG A N 1
ATOM 1124 C CA . ARG A 1 143 ? 12.601 -0.387 -23.783 1.00 93.62 143 ARG A CA 1
ATOM 1125 C C . ARG A 1 143 ? 11.203 0.031 -23.345 1.00 93.62 143 ARG A C 1
ATOM 1127 O O . ARG A 1 143 ? 10.216 -0.598 -23.726 1.00 93.62 143 ARG A O 1
ATOM 1134 N N . MET A 1 144 ? 11.105 1.120 -22.581 1.00 94.38 144 MET A N 1
ATOM 1135 C CA . MET A 1 144 ? 9.816 1.671 -22.172 1.00 94.38 144 MET A CA 1
ATOM 1136 C C . MET A 1 144 ? 9.013 2.189 -23.376 1.00 94.38 144 MET A C 1
ATOM 1138 O O . MET A 1 144 ? 7.821 1.905 -23.465 1.00 94.38 144 MET A O 1
ATOM 1142 N N . HIS A 1 145 ? 9.666 2.862 -24.332 1.00 96.62 145 HIS A N 1
ATOM 1143 C CA . HIS A 1 145 ? 9.055 3.281 -25.602 1.00 96.62 145 HIS A CA 1
ATOM 1144 C C . HIS A 1 145 ? 8.470 2.086 -26.363 1.00 96.62 145 HIS A C 1
ATOM 1146 O O . HIS A 1 145 ? 7.287 2.067 -26.685 1.00 96.62 145 HIS A O 1
ATOM 1152 N N . THR A 1 146 ? 9.246 1.021 -26.562 1.00 95.81 146 THR A N 1
ATOM 1153 C CA . THR A 1 146 ? 8.769 -0.190 -27.245 1.00 95.81 146 THR A CA 1
ATOM 1154 C C . THR A 1 146 ? 7.602 -0.857 -26.528 1.00 95.81 146 THR A C 1
ATOM 1156 O O . THR A 1 146 ? 6.612 -1.220 -27.171 1.00 95.81 146 THR A O 1
ATOM 1159 N N . ARG A 1 147 ? 7.698 -1.009 -25.202 1.00 95.25 147 ARG A N 1
ATOM 1160 C CA . ARG A 1 147 ? 6.652 -1.634 -24.386 1.00 95.25 147 ARG A CA 1
ATOM 1161 C C . ARG A 1 147 ? 5.337 -0.867 -24.494 1.00 95.25 147 ARG A C 1
ATOM 1163 O O . ARG A 1 147 ? 4.321 -1.449 -24.870 1.00 95.25 147 ARG A O 1
ATOM 1170 N N . LEU A 1 148 ? 5.375 0.435 -24.215 1.00 96.38 148 LEU A N 1
ATOM 1171 C CA . LEU A 1 148 ? 4.187 1.285 -24.230 1.00 96.38 148 LEU A CA 1
ATOM 1172 C C . LEU A 1 148 ? 3.619 1.441 -25.640 1.00 96.38 148 LEU A C 1
ATOM 1174 O O . LEU A 1 148 ? 2.403 1.473 -25.797 1.00 96.38 148 LEU A O 1
ATOM 1178 N N . GLY A 1 149 ? 4.470 1.471 -26.667 1.00 96.25 149 GLY A N 1
ATOM 1179 C CA . GLY A 1 149 ? 4.039 1.500 -28.060 1.00 96.25 149 GLY A CA 1
ATOM 1180 C C . GLY A 1 149 ? 3.247 0.252 -28.441 1.00 96.25 149 GLY A C 1
ATOM 1181 O O . GLY A 1 149 ? 2.167 0.369 -29.015 1.00 96.25 149 GLY A O 1
ATOM 1182 N N . SER A 1 150 ? 3.735 -0.929 -28.054 1.00 95.00 150 SER A N 1
ATOM 1183 C CA . SER A 1 150 ? 3.057 -2.210 -28.312 1.00 95.00 150 SER A CA 1
ATOM 1184 C C . SER A 1 150 ? 1.721 -2.307 -27.560 1.00 95.00 150 SER A C 1
ATOM 1186 O O . SER A 1 150 ? 0.700 -2.727 -28.110 1.00 95.00 150 SER A O 1
ATOM 1188 N N . GLU A 1 151 ? 1.689 -1.877 -26.295 1.00 96.75 151 GLU A N 1
ATOM 1189 C CA . GLU A 1 151 ? 0.459 -1.822 -25.495 1.00 96.75 151 GLU A CA 1
ATOM 1190 C C . GLU A 1 151 ? -0.565 -0.846 -26.097 1.00 96.75 151 GLU A C 1
ATOM 1192 O O . GLU A 1 151 ? -1.741 -1.192 -26.239 1.00 96.75 151 GLU A O 1
ATOM 1197 N N . ALA A 1 152 ? -0.113 0.334 -26.528 1.00 97.19 152 ALA A N 1
ATOM 1198 C CA . ALA A 1 152 ? -0.956 1.356 -27.131 1.00 97.19 152 ALA A CA 1
ATOM 1199 C C . ALA A 1 152 ? -1.513 0.923 -28.498 1.00 97.19 152 ALA A C 1
ATOM 1201 O O . ALA A 1 152 ? -2.694 1.141 -28.768 1.00 97.19 152 ALA A O 1
ATOM 1202 N N . LEU A 1 153 ? -0.711 0.250 -29.333 1.00 95.19 153 LEU A N 1
ATOM 1203 C CA . LEU A 1 153 ? -1.166 -0.348 -30.596 1.00 95.19 153 LEU A CA 1
ATOM 1204 C C . LEU A 1 153 ? -2.217 -1.430 -30.355 1.00 95.19 153 LEU A C 1
ATOM 1206 O O . LEU A 1 153 ? -3.263 -1.435 -31.002 1.00 95.19 153 LEU A O 1
ATOM 1210 N N . ARG A 1 154 ? -1.989 -2.319 -29.381 1.00 95.44 154 ARG A N 1
ATOM 1211 C CA . ARG A 1 154 ? -2.960 -3.355 -29.004 1.00 95.44 154 ARG A CA 1
ATOM 1212 C C . ARG A 1 154 ? -4.263 -2.758 -28.471 1.00 95.44 154 ARG A C 1
ATOM 1214 O O . ARG A 1 154 ? -5.335 -3.313 -28.723 1.00 95.44 154 ARG A O 1
ATOM 1221 N N . TRP A 1 155 ? -4.175 -1.675 -27.705 1.00 97.81 155 TRP A N 1
ATOM 1222 C CA . TRP A 1 155 ? -5.331 -0.937 -27.210 1.00 97.81 155 TRP A CA 1
ATOM 1223 C C . TRP A 1 155 ? -6.110 -0.294 -28.362 1.00 97.81 155 TRP A C 1
ATOM 1225 O O . TRP A 1 155 ? -7.317 -0.512 -28.463 1.00 97.81 155 TRP A O 1
ATOM 1235 N N . ASP A 1 156 ? -5.434 0.406 -29.272 1.00 97.38 156 ASP A N 1
ATOM 1236 C CA . ASP A 1 156 ? -6.054 1.071 -30.423 1.00 97.38 156 ASP A CA 1
ATOM 1237 C C . ASP A 1 156 ? -6.710 0.071 -31.385 1.00 97.38 156 ASP A C 1
ATOM 1239 O O . ASP A 1 156 ? -7.894 0.196 -31.697 1.00 97.38 156 ASP A O 1
ATOM 1243 N N . ALA A 1 157 ? -6.003 -1.010 -31.731 1.00 95.12 157 ALA A N 1
ATOM 1244 C CA . ALA A 1 157 ? -6.496 -2.073 -32.610 1.00 95.12 157 ALA A CA 1
ATOM 1245 C C . ALA A 1 157 ? -7.737 -2.802 -32.065 1.00 95.12 157 ALA A C 1
ATOM 1247 O O . ALA A 1 157 ? -8.489 -3.417 -32.819 1.00 95.12 157 ALA A O 1
ATOM 1248 N N . ARG A 1 158 ? -7.966 -2.754 -30.747 1.00 96.50 158 ARG A N 1
ATOM 1249 C CA . ARG A 1 158 ? -9.136 -3.357 -30.086 1.00 96.50 158 ARG A CA 1
ATOM 1250 C C . ARG A 1 158 ? -10.252 -2.350 -29.818 1.00 96.50 158 ARG A C 1
ATOM 1252 O O . ARG A 1 158 ? -11.114 -2.624 -28.985 1.00 96.50 158 ARG A O 1
ATOM 1259 N N . ASN A 1 159 ? -10.250 -1.213 -30.516 1.00 96.62 159 ASN A N 1
ATOM 1260 C CA . ASN A 1 159 ? -11.187 -0.105 -30.323 1.00 96.62 159 ASN A CA 1
ATOM 1261 C C . ASN A 1 159 ? -11.125 0.493 -28.909 1.00 96.62 159 ASN A C 1
ATOM 1263 O O . ASN A 1 159 ? -12.148 0.834 -28.319 1.00 96.62 159 ASN A O 1
ATOM 1267 N N . ARG A 1 160 ? -9.909 0.628 -28.371 1.00 97.44 160 ARG A N 1
ATOM 1268 C CA . ARG A 1 160 ? -9.591 1.389 -27.154 1.00 97.44 160 ARG A CA 1
ATOM 1269 C C . ARG A 1 160 ? -10.333 0.952 -25.875 1.00 97.44 160 ARG A C 1
ATOM 1271 O O . ARG A 1 160 ? -10.885 1.798 -25.171 1.00 97.44 160 ARG A O 1
ATOM 1278 N N . PRO A 1 161 ? -10.333 -0.341 -25.502 1.00 97.25 161 PRO A N 1
ATOM 1279 C CA . PRO A 1 161 ? -11.074 -0.808 -24.334 1.00 97.25 161 PRO A CA 1
ATOM 1280 C C . PRO A 1 161 ? -10.413 -0.373 -23.016 1.00 97.25 161 PRO A C 1
ATOM 1282 O O . PRO A 1 161 ? -9.200 -0.501 -22.843 1.00 97.25 161 PRO A O 1
ATOM 1285 N N . GLU A 1 162 ? -11.223 0.021 -22.030 1.00 94.94 162 GLU A N 1
ATOM 1286 C CA . GLU A 1 162 ? -10.767 0.411 -20.679 1.00 94.94 162 GLU A CA 1
ATOM 1287 C C . GLU A 1 162 ? -9.978 -0.685 -19.941 1.00 94.94 162 GLU A C 1
ATOM 1289 O O . GLU A 1 162 ? -9.181 -0.414 -19.039 1.00 94.94 162 GLU A O 1
ATOM 1294 N N . ALA A 1 163 ? -10.220 -1.952 -20.289 1.00 94.62 163 ALA A N 1
ATOM 1295 C CA . ALA A 1 163 ? -9.564 -3.101 -19.670 1.00 94.62 163 ALA A CA 1
ATOM 1296 C C . ALA A 1 163 ? -8.063 -3.193 -19.992 1.00 94.62 163 ALA A C 1
ATOM 1298 O O . ALA A 1 163 ? -7.348 -3.896 -19.285 1.00 94.62 163 ALA A O 1
ATOM 1299 N N . LEU A 1 164 ? -7.604 -2.516 -21.049 1.00 95.50 164 LEU A N 1
ATOM 1300 C CA . LEU A 1 164 ? -6.197 -2.490 -21.460 1.00 95.50 164 LEU A CA 1
ATOM 1301 C C . LEU A 1 164 ? -5.471 -1.211 -21.033 1.00 95.50 164 LEU A C 1
ATOM 1303 O O . LEU A 1 164 ? -4.284 -1.085 -21.305 1.00 95.50 164 LEU A O 1
ATOM 1307 N N . LEU A 1 165 ? -6.167 -0.267 -20.396 1.00 97.69 165 LEU A N 1
ATOM 1308 C CA . LEU A 1 165 ? -5.554 0.952 -19.880 1.00 97.69 165 LEU A CA 1
ATOM 1309 C C . LEU A 1 165 ? -4.688 0.654 -18.652 1.00 97.69 165 LEU A C 1
ATOM 1311 O O . LEU A 1 165 ? -5.027 -0.202 -17.828 1.00 97.69 165 LEU A O 1
ATOM 1315 N N . LEU A 1 166 ? -3.603 1.414 -18.521 1.00 96.94 166 LEU A N 1
ATOM 1316 C CA . LEU A 1 166 ? -2.639 1.302 -17.429 1.00 96.94 166 LEU A CA 1
ATOM 1317 C C . LEU A 1 166 ? -3.262 1.715 -16.095 1.00 96.94 166 LEU A C 1
ATOM 1319 O O . LEU A 1 166 ? -4.134 2.586 -16.042 1.00 96.94 166 LEU A O 1
ATOM 1323 N N . ARG A 1 167 ? -2.802 1.114 -14.990 1.00 93.06 167 ARG A N 1
ATOM 1324 C CA . ARG A 1 167 ? -3.321 1.401 -13.641 1.00 93.06 167 ARG A CA 1
ATOM 1325 C C . ARG A 1 167 ? -2.217 1.373 -12.594 1.00 93.06 167 ARG A C 1
ATOM 1327 O O . ARG A 1 167 ? -1.214 0.686 -12.750 1.00 93.06 167 ARG A O 1
ATOM 1334 N N . GLY A 1 168 ? -2.443 2.082 -11.489 1.00 92.44 168 GLY A N 1
ATOM 1335 C CA . GLY A 1 168 ? -1.564 2.028 -10.321 1.00 92.44 168 GLY A CA 1
ATOM 1336 C C . GLY A 1 168 ? -0.120 2.415 -10.654 1.00 92.44 168 GLY A C 1
ATOM 1337 O O . GLY A 1 168 ? 0.125 3.501 -11.178 1.00 92.44 168 GLY A O 1
ATOM 1338 N N . GLU A 1 169 ? 0.819 1.529 -10.326 1.00 92.50 169 GLU A N 1
ATOM 1339 C CA . GLU A 1 169 ? 2.260 1.746 -10.500 1.00 92.50 169 GLU A CA 1
ATOM 1340 C C . GLU A 1 169 ? 2.665 1.867 -11.976 1.00 92.50 169 GLU A C 1
ATOM 1342 O O . GLU A 1 169 ? 3.380 2.801 -12.326 1.00 92.50 169 GLU A O 1
ATOM 1347 N N . GLU A 1 170 ? 2.114 1.035 -12.867 1.00 93.00 170 GLU A N 1
ATOM 1348 C CA . GLU A 1 170 ? 2.448 1.051 -14.302 1.00 93.00 170 GLU A CA 1
ATOM 1349 C C . GLU A 1 170 ? 2.116 2.398 -14.963 1.00 93.00 170 GLU A C 1
ATOM 1351 O O . GLU A 1 170 ? 2.881 2.918 -15.779 1.00 93.00 170 GLU A O 1
ATOM 1356 N N . LEU A 1 171 ? 0.986 3.003 -14.585 1.00 95.88 171 LEU A N 1
ATOM 1357 C CA . LEU A 1 171 ? 0.598 4.331 -15.061 1.00 95.88 171 LEU A CA 1
ATOM 1358 C C . LEU A 1 171 ? 1.499 5.425 -14.467 1.00 95.88 171 LEU A C 1
ATOM 1360 O O . LEU A 1 171 ? 1.894 6.359 -15.168 1.00 95.88 171 LEU A O 1
ATOM 1364 N N . ALA A 1 172 ? 1.866 5.303 -13.189 1.00 91.94 172 ALA A N 1
ATOM 1365 C CA . ALA A 1 172 ? 2.770 6.246 -12.541 1.00 91.94 172 ALA A CA 1
ATOM 1366 C C . ALA A 1 172 ? 4.167 6.243 -13.188 1.00 91.94 172 ALA A C 1
ATOM 1368 O O . ALA A 1 172 ? 4.714 7.322 -13.440 1.00 91.94 172 ALA A O 1
ATOM 1369 N N . GLU A 1 173 ? 4.705 5.061 -13.499 1.00 94.25 173 GLU A N 1
ATOM 1370 C CA . GLU A 1 173 ? 5.963 4.879 -14.230 1.00 94.25 173 GLU A CA 1
ATOM 1371 C C . GLU A 1 173 ? 5.888 5.464 -15.643 1.00 94.25 173 GLU A C 1
ATOM 1373 O O . GLU A 1 173 ? 6.763 6.233 -16.040 1.00 94.25 173 GLU A O 1
ATOM 1378 N N . SER A 1 174 ? 4.813 5.176 -16.381 1.00 95.31 174 SER A N 1
ATOM 1379 C CA . SER A 1 174 ? 4.626 5.652 -17.760 1.00 95.31 174 SER A CA 1
ATOM 1380 C C . SER A 1 174 ? 4.526 7.177 -17.843 1.00 95.31 174 SER A C 1
ATOM 1382 O O . SER A 1 174 ? 5.084 7.805 -18.745 1.00 95.31 174 SER A O 1
ATOM 1384 N N . ARG A 1 175 ? 3.884 7.808 -16.854 1.00 95.56 175 ARG A N 1
ATOM 1385 C CA . ARG A 1 175 ? 3.851 9.269 -16.714 1.00 95.56 175 ARG A CA 1
ATOM 1386 C C . ARG A 1 175 ? 5.228 9.844 -16.374 1.00 95.56 175 ARG A C 1
ATOM 1388 O O . ARG A 1 175 ? 5.606 10.887 -16.903 1.00 95.56 175 ARG A O 1
ATOM 1395 N N . ALA A 1 176 ? 5.975 9.189 -15.484 1.00 93.94 176 ALA A N 1
ATOM 1396 C CA . ALA A 1 176 ? 7.327 9.618 -15.130 1.00 93.94 176 ALA A CA 1
ATOM 1397 C C . ALA A 1 176 ? 8.282 9.526 -16.330 1.00 93.94 176 ALA A C 1
ATOM 1399 O O . ALA A 1 176 ? 9.096 10.430 -16.520 1.00 93.94 176 ALA A O 1
ATOM 1400 N N . TRP A 1 177 ? 8.131 8.483 -17.151 1.00 95.19 177 TRP A N 1
ATOM 1401 C CA . TRP A 1 177 ? 8.815 8.331 -18.430 1.00 95.19 177 TRP A CA 1
ATOM 1402 C C . TRP A 1 177 ? 8.479 9.499 -19.369 1.00 95.19 177 TRP A C 1
ATOM 1404 O O . TRP A 1 177 ? 9.377 10.260 -19.711 1.00 95.19 177 TRP A O 1
ATOM 1414 N N . LEU A 1 178 ? 7.202 9.775 -19.668 1.00 94.38 178 LEU A N 1
ATOM 1415 C CA . LEU A 1 178 ? 6.831 10.910 -20.536 1.00 94.38 178 LEU A CA 1
ATOM 1416 C C . LEU A 1 178 ? 7.374 12.274 -20.071 1.00 94.38 178 LEU A C 1
ATOM 1418 O O . LEU A 1 178 ? 7.610 13.157 -20.893 1.00 94.38 178 LEU A O 1
ATOM 1422 N N . ALA A 1 179 ? 7.559 12.474 -18.765 1.00 92.50 179 ALA A N 1
ATOM 1423 C CA . ALA A 1 179 ? 7.954 13.763 -18.207 1.00 92.50 179 ALA A CA 1
ATOM 1424 C C . ALA A 1 179 ? 9.429 14.142 -18.448 1.00 92.50 179 ALA A C 1
ATOM 1426 O O . ALA A 1 179 ? 9.778 15.314 -18.290 1.00 92.50 179 ALA A O 1
ATOM 1427 N N . LYS A 1 180 ? 10.312 13.180 -18.756 1.00 89.25 180 LYS A N 1
ATOM 1428 C CA . LYS A 1 180 ? 11.767 13.414 -18.839 1.00 89.25 180 LYS A CA 1
ATOM 1429 C C . LYS A 1 180 ? 12.425 12.693 -20.030 1.00 89.25 180 LYS A C 1
ATOM 1431 O O . LYS A 1 180 ? 13.237 11.795 -19.804 1.00 89.25 180 LYS A O 1
ATOM 1436 N N . PRO A 1 181 ? 12.127 13.093 -21.280 1.00 90.62 181 PRO A N 1
ATOM 1437 C CA . PRO A 1 181 ? 12.784 12.538 -22.460 1.00 90.62 181 PRO A CA 1
ATOM 1438 C C . PRO A 1 181 ? 14.287 12.862 -22.511 1.00 90.62 181 PRO A C 1
ATOM 1440 O O . PRO A 1 181 ? 14.665 14.030 -22.366 1.00 90.62 181 PRO A O 1
ATOM 1443 N N . PRO A 1 182 ? 15.166 11.863 -22.736 1.00 92.38 182 PRO A N 1
ATOM 1444 C CA . PRO A 1 182 ? 16.555 12.095 -23.099 1.00 92.38 182 PRO A CA 1
ATOM 1445 C C . PRO A 1 182 ? 16.645 12.864 -24.418 1.00 92.38 182 PRO A C 1
ATOM 1447 O O . PRO A 1 182 ? 15.837 12.682 -25.324 1.00 92.38 182 PRO A O 1
ATOM 1450 N N . ARG A 1 183 ? 17.674 13.704 -24.550 1.00 83.75 183 ARG A N 1
ATOM 1451 C CA . ARG A 1 183 ? 17.804 14.666 -25.657 1.00 83.75 183 ARG A CA 1
ATOM 1452 C C . ARG A 1 183 ? 17.885 14.036 -27.055 1.00 83.75 183 ARG A C 1
ATOM 1454 O O . ARG A 1 183 ? 17.484 14.679 -28.016 1.00 83.75 183 ARG A O 1
ATOM 1461 N N . PHE A 1 184 ? 18.461 12.841 -27.171 1.00 80.62 184 PHE A N 1
ATOM 1462 C CA . PHE A 1 184 ? 18.744 12.184 -28.456 1.00 80.62 184 PHE A CA 1
ATOM 1463 C C . PHE A 1 184 ? 18.012 10.846 -28.617 1.00 80.62 184 PHE A C 1
ATOM 1465 O O . PHE A 1 184 ? 18.306 10.084 -29.536 1.00 80.62 184 PHE A O 1
ATOM 1472 N N . ALA A 1 185 ? 17.088 10.543 -27.706 1.00 85.88 185 ALA A N 1
ATOM 1473 C CA . ALA A 1 185 ? 16.289 9.333 -27.758 1.00 85.88 185 ALA A CA 1
ATOM 1474 C C . ALA A 1 185 ? 15.029 9.553 -28.618 1.00 85.88 185 ALA A C 1
ATOM 1476 O O . ALA A 1 185 ? 14.598 10.696 -28.782 1.00 85.88 185 ALA A O 1
ATOM 1477 N N . PRO A 1 186 ? 14.427 8.487 -29.176 1.00 90.38 186 PRO A N 1
ATOM 1478 C CA . PRO A 1 186 ? 13.194 8.610 -29.944 1.00 90.38 186 PRO A CA 1
ATOM 1479 C C . PRO A 1 186 ? 12.074 9.238 -29.111 1.00 90.38 186 PRO A C 1
ATOM 1481 O O . PRO A 1 186 ? 11.841 8.847 -27.961 1.00 90.38 186 PRO A O 1
ATOM 1484 N N . GLU A 1 187 ? 11.362 10.192 -29.709 1.00 91.81 187 GLU A N 1
ATOM 1485 C CA . GLU A 1 187 ? 10.223 10.837 -29.061 1.00 91.81 187 GLU A CA 1
ATOM 1486 C C . GLU A 1 187 ? 9.041 9.855 -28.905 1.00 91.81 187 GLU A C 1
ATOM 1488 O O . GLU A 1 187 ? 8.821 8.975 -29.750 1.00 91.81 187 GLU A O 1
ATOM 1493 N N . PRO A 1 188 ? 8.234 9.978 -27.843 1.00 95.25 188 PRO A N 1
ATOM 1494 C CA . PRO A 1 188 ? 6.983 9.237 -27.737 1.00 95.25 188 PRO A CA 1
ATOM 1495 C C . PRO A 1 188 ? 6.047 9.588 -28.903 1.00 95.25 188 PRO A C 1
ATOM 1497 O O . PRO A 1 188 ? 5.909 10.748 -29.283 1.00 95.25 188 PRO A O 1
ATOM 1500 N N . THR A 1 189 ? 5.376 8.592 -29.484 1.00 95.44 189 THR A N 1
ATOM 1501 C CA . THR A 1 189 ? 4.405 8.847 -30.566 1.00 95.44 189 THR A CA 1
ATOM 1502 C C . THR A 1 189 ? 3.119 9.484 -30.031 1.00 95.44 189 THR A C 1
ATOM 1504 O O . THR A 1 189 ? 2.798 9.376 -28.846 1.00 95.44 189 THR A O 1
ATOM 1507 N N . LEU A 1 190 ? 2.304 10.070 -30.916 1.00 96.06 190 LEU A N 1
ATOM 1508 C CA . LEU A 1 190 ? 0.967 10.558 -30.549 1.00 96.06 190 LEU A CA 1
ATOM 1509 C C . LEU A 1 190 ? 0.123 9.469 -29.863 1.00 96.06 190 LEU A C 1
ATOM 1511 O O . LEU A 1 190 ? -0.619 9.763 -28.927 1.00 96.06 190 LEU A O 1
ATOM 1515 N N . LEU A 1 191 ? 0.263 8.213 -30.295 1.00 96.06 191 LEU A N 1
ATOM 1516 C CA . LEU A 1 191 ? -0.484 7.100 -29.720 1.00 96.06 191 LEU A CA 1
ATOM 1517 C C . LEU A 1 191 ? -0.049 6.788 -28.279 1.00 96.06 191 LEU A C 1
ATOM 1519 O O . LEU A 1 191 ? -0.909 6.504 -27.450 1.00 96.06 191 LEU A O 1
ATOM 1523 N N . HIS A 1 192 ? 1.238 6.943 -27.943 1.00 97.81 192 HIS A N 1
ATOM 1524 C CA . HIS A 1 192 ? 1.706 6.857 -26.552 1.00 97.81 192 HIS A CA 1
ATOM 1525 C C . HIS A 1 192 ? 1.010 7.894 -25.671 1.00 97.81 192 HIS A C 1
ATOM 1527 O O . HIS A 1 192 ? 0.465 7.561 -24.618 1.00 97.81 192 HIS A O 1
ATOM 1533 N N . HIS A 1 193 ? 0.996 9.152 -26.122 1.00 97.44 193 HIS A N 1
ATOM 1534 C CA . HIS A 1 193 ? 0.348 10.238 -25.393 1.00 97.44 193 HIS A CA 1
ATOM 1535 C C . HIS A 1 193 ? -1.148 9.978 -25.206 1.00 97.44 193 HIS A C 1
ATOM 1537 O O . HIS A 1 193 ? -1.657 10.142 -24.100 1.00 97.44 193 HIS A O 1
ATOM 1543 N N . GLN A 1 194 ? -1.846 9.535 -26.256 1.00 98.06 194 GLN A N 1
ATOM 1544 C CA . GLN A 1 194 ? -3.271 9.210 -26.182 1.00 98.06 194 GLN A CA 1
ATOM 1545 C C . GLN A 1 194 ? -3.554 8.055 -25.218 1.00 98.06 194 GLN A C 1
ATOM 1547 O O . GLN A 1 194 ? -4.493 8.145 -24.432 1.00 98.06 194 GLN A O 1
ATOM 1552 N N . PHE A 1 195 ? -2.743 6.997 -25.249 1.00 98.25 195 PHE A N 1
ATOM 1553 C CA . PHE A 1 195 ? -2.917 5.824 -24.394 1.00 98.25 195 PHE A CA 1
ATOM 1554 C C . PHE A 1 195 ? -2.687 6.140 -22.912 1.00 98.25 195 PHE A C 1
ATOM 1556 O O . PHE A 1 195 ? -3.507 5.789 -22.058 1.00 98.25 195 PHE A O 1
ATOM 1563 N N . ILE A 1 196 ? -1.609 6.865 -22.599 1.00 97.81 196 ILE A N 1
ATOM 1564 C CA . ILE A 1 196 ? -1.310 7.276 -21.223 1.00 97.81 196 ILE A CA 1
ATOM 1565 C C . ILE A 1 196 ? -2.374 8.255 -20.731 1.00 97.81 196 ILE A C 1
ATOM 1567 O O . ILE A 1 196 ? -2.897 8.078 -19.634 1.00 97.81 196 ILE A O 1
ATOM 1571 N N . LYS A 1 197 ? -2.775 9.226 -21.560 1.00 97.50 197 LYS A N 1
ATOM 1572 C CA . LYS A 1 197 ? -3.821 10.186 -21.198 1.00 97.50 197 LYS A CA 1
ATOM 1573 C C . LYS A 1 197 ? -5.164 9.507 -20.929 1.00 97.50 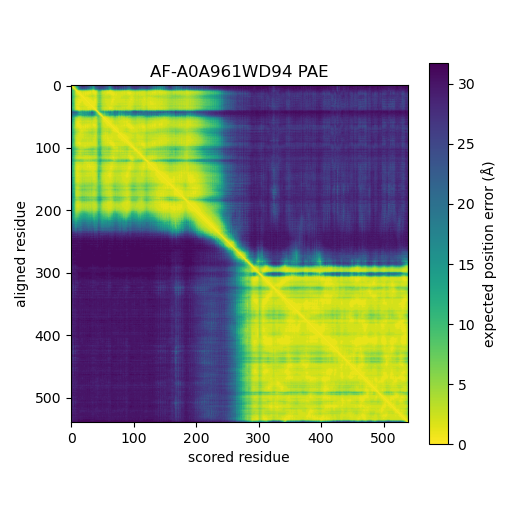197 LYS A C 1
ATOM 1575 O O . LYS A 1 197 ? -5.787 9.787 -19.911 1.00 97.50 197 LYS A O 1
ATOM 1580 N N . ALA A 1 198 ? -5.580 8.579 -21.792 1.00 97.75 198 ALA A N 1
ATOM 1581 C CA . ALA A 1 198 ? -6.797 7.798 -21.583 1.00 97.75 198 ALA A CA 1
ATOM 1582 C C . ALA A 1 198 ? -6.733 6.988 -20.278 1.00 97.75 198 ALA A C 1
ATOM 1584 O O . ALA A 1 198 ? -7.723 6.908 -19.555 1.00 97.75 198 ALA A O 1
ATOM 1585 N N . SER A 1 199 ? -5.560 6.442 -19.944 1.00 98.00 199 SER A N 1
ATOM 1586 C CA . SER A 1 199 ? -5.339 5.725 -18.684 1.00 98.00 199 SER A CA 1
ATOM 1587 C C . SER A 1 199 ? -5.471 6.647 -17.460 1.00 98.00 199 SER A C 1
ATOM 1589 O O . SER A 1 199 ? -6.105 6.273 -16.473 1.00 98.00 199 SER A O 1
ATOM 1591 N N . GLU A 1 200 ? -4.933 7.871 -17.525 1.00 96.94 200 GLU A N 1
ATOM 1592 C CA . GLU A 1 200 ? -5.075 8.888 -16.468 1.00 96.94 200 GLU A CA 1
ATOM 1593 C C . GLU A 1 200 ? -6.524 9.345 -16.276 1.00 96.94 200 GLU A C 1
ATOM 1595 O O . GLU A 1 200 ? -6.999 9.470 -15.140 1.00 96.94 200 GLU A O 1
ATOM 1600 N N . ASP A 1 201 ? -7.222 9.606 -17.381 1.00 96.12 201 ASP A N 1
ATOM 1601 C CA . ASP A 1 201 ? -8.608 10.063 -17.364 1.00 96.12 201 ASP A CA 1
ATOM 1602 C C . ASP A 1 201 ? -9.515 8.979 -16.774 1.00 96.12 201 ASP A C 1
ATOM 1604 O O . ASP A 1 201 ? -10.330 9.265 -15.900 1.00 96.12 201 ASP A O 1
ATOM 1608 N N . GLU A 1 202 ? -9.301 7.717 -17.147 1.00 95.50 202 GLU A N 1
ATOM 1609 C CA . GLU A 1 202 ? -10.049 6.587 -16.601 1.00 95.50 202 GLU A CA 1
ATOM 1610 C C . GLU A 1 202 ? -9.773 6.361 -15.106 1.00 95.50 202 GLU A C 1
ATOM 1612 O O . GLU A 1 202 ? -10.701 6.140 -14.324 1.00 95.50 202 GLU A O 1
ATOM 1617 N N . GLN A 1 203 ? -8.513 6.466 -14.664 1.00 92.62 203 GLN A N 1
ATOM 1618 C CA . GLN A 1 203 ? -8.189 6.384 -13.236 1.00 92.62 203 GLN A CA 1
ATOM 1619 C C . GLN A 1 203 ? -8.876 7.508 -12.446 1.00 92.62 203 GLN A C 1
ATOM 1621 O O . GLN A 1 203 ? -9.404 7.274 -11.354 1.00 92.62 203 GLN A O 1
ATOM 1626 N N . SER A 1 204 ? -8.900 8.717 -13.009 1.00 90.69 204 SER A N 1
ATOM 1627 C CA . SER A 1 204 ? -9.552 9.879 -12.404 1.00 90.69 204 SER A CA 1
ATOM 1628 C C . SER A 1 204 ? -11.073 9.719 -12.363 1.00 90.69 204 SER A C 1
ATOM 1630 O O . SER A 1 204 ? -11.692 10.010 -11.339 1.00 90.69 204 SER A O 1
ATOM 1632 N N . ASN A 1 205 ? -11.681 9.204 -13.434 1.00 91.81 205 ASN A N 1
ATOM 1633 C CA . ASN A 1 205 ? -13.115 8.932 -13.509 1.00 91.81 205 ASN A CA 1
ATOM 1634 C C . ASN A 1 205 ? -13.540 7.905 -12.460 1.00 91.81 205 ASN A C 1
ATOM 1636 O O . ASN A 1 205 ? -14.459 8.178 -11.691 1.00 91.81 205 ASN A O 1
ATOM 1640 N N . ARG A 1 206 ? -12.822 6.782 -12.336 1.00 88.12 206 ARG A N 1
ATOM 1641 C CA . ARG A 1 206 ? -13.099 5.766 -11.305 1.00 88.12 206 ARG A CA 1
ATOM 1642 C C . ARG A 1 206 ? -13.017 6.339 -9.895 1.00 88.12 206 ARG A C 1
ATOM 1644 O O . ARG A 1 206 ? -13.905 6.086 -9.083 1.00 88.12 206 ARG A O 1
ATOM 1651 N N . ALA A 1 207 ? -11.987 7.137 -9.615 1.00 84.12 207 ALA A N 1
ATOM 1652 C CA . ALA A 1 207 ? -11.832 7.790 -8.318 1.00 84.12 207 ALA A CA 1
ATOM 1653 C C . ALA A 1 207 ? -12.978 8.780 -8.034 1.00 84.12 207 ALA A C 1
ATOM 1655 O O . ALA A 1 207 ? -13.493 8.834 -6.916 1.00 84.12 207 ALA A O 1
ATOM 1656 N N . ASN A 1 208 ? -13.414 9.536 -9.046 1.00 89.56 208 ASN A N 1
ATOM 1657 C CA . ASN A 1 208 ? -14.541 10.460 -8.932 1.00 89.56 208 ASN A CA 1
ATOM 1658 C C . ASN A 1 208 ? -15.873 9.726 -8.724 1.00 89.56 208 ASN A C 1
ATOM 1660 O O . ASN A 1 208 ? -16.656 10.130 -7.866 1.00 89.56 208 ASN A O 1
ATOM 1664 N N . GLU A 1 209 ? -16.132 8.643 -9.457 1.00 90.06 209 GLU A N 1
ATOM 1665 C CA . GLU A 1 209 ? -17.328 7.814 -9.275 1.00 90.06 209 GLU A CA 1
ATOM 1666 C C . GLU A 1 209 ? -17.371 7.165 -7.892 1.00 90.06 209 GLU A C 1
ATOM 1668 O O . GLU A 1 209 ? -18.418 7.137 -7.244 1.00 90.06 209 GLU A O 1
ATOM 1673 N N . GLU A 1 210 ? -16.239 6.639 -7.422 1.00 87.38 210 GLU A N 1
ATOM 1674 C CA . GLU A 1 210 ? -16.126 6.065 -6.084 1.00 87.38 210 GLU A CA 1
ATOM 1675 C C . GLU A 1 210 ? -16.398 7.127 -5.018 1.00 87.38 210 GLU A C 1
ATOM 1677 O O . GLU A 1 210 ? -17.202 6.904 -4.112 1.00 87.38 210 GLU A O 1
ATOM 1682 N N . ARG A 1 211 ? -15.833 8.327 -5.181 1.00 86.56 211 ARG A N 1
ATOM 1683 C CA . ARG A 1 211 ? -16.117 9.468 -4.310 1.00 86.56 211 ARG A CA 1
ATOM 1684 C C . ARG A 1 211 ? -17.599 9.853 -4.315 1.00 86.56 211 ARG A C 1
ATOM 1686 O O . ARG A 1 211 ? -18.170 10.024 -3.242 1.00 86.56 211 ARG A O 1
ATOM 1693 N N . GLN A 1 212 ? -18.239 9.949 -5.481 1.00 89.75 212 GLN A N 1
ATOM 1694 C CA . GLN A 1 212 ? -19.671 10.260 -5.578 1.00 89.75 212 GLN A CA 1
ATOM 1695 C C . GLN A 1 212 ? -20.535 9.184 -4.910 1.00 89.75 212 GLN A C 1
ATOM 1697 O O . GLN A 1 212 ? -21.491 9.512 -4.207 1.00 89.75 212 GLN A O 1
ATOM 1702 N N . LYS A 1 213 ? -20.190 7.901 -5.074 1.00 88.44 213 LYS A N 1
ATOM 1703 C CA . LYS A 1 213 ? -20.870 6.793 -4.385 1.00 88.44 213 LYS A CA 1
ATOM 1704 C C . LYS A 1 213 ? -20.718 6.910 -2.870 1.00 88.44 213 LYS A C 1
ATOM 1706 O O . LYS A 1 213 ? -21.705 6.758 -2.155 1.00 88.44 213 LYS A O 1
ATOM 1711 N N . LEU A 1 214 ? -19.520 7.223 -2.377 1.00 84.62 214 LEU A N 1
ATOM 1712 C CA . LEU A 1 214 ? -19.278 7.441 -0.949 1.00 84.62 214 LEU A CA 1
ATOM 1713 C C . LEU A 1 214 ? -20.071 8.641 -0.409 1.00 84.62 214 LEU A C 1
ATOM 1715 O O . LEU A 1 214 ? -20.675 8.538 0.657 1.00 84.62 214 LEU A O 1
ATOM 1719 N N . GLU A 1 215 ? -20.145 9.743 -1.159 1.00 90.44 215 GLU A N 1
ATOM 1720 C CA . GLU A 1 215 ? -20.951 10.918 -0.803 1.00 90.44 215 GLU A CA 1
ATOM 1721 C C . GLU A 1 215 ? -22.458 10.594 -0.775 1.00 90.44 215 GLU A C 1
ATOM 1723 O O . GLU A 1 215 ? -23.153 10.971 0.171 1.00 90.44 215 GLU A O 1
ATOM 1728 N N . GLN A 1 216 ? -22.972 9.828 -1.746 1.00 90.69 216 GLN A N 1
ATOM 1729 C CA . GLN A 1 216 ? -24.366 9.365 -1.741 1.00 90.69 216 GLN A CA 1
ATOM 1730 C C . GLN A 1 216 ? -24.670 8.442 -0.558 1.00 90.69 216 GLN A C 1
ATOM 1732 O O . GLN A 1 216 ? -25.714 8.584 0.082 1.00 90.69 216 GLN A O 1
ATOM 1737 N N . ILE A 1 217 ? -23.760 7.518 -0.238 1.00 87.00 217 ILE A N 1
ATOM 1738 C CA . ILE A 1 217 ? -23.895 6.633 0.924 1.00 87.00 217 ILE A CA 1
ATOM 1739 C C . ILE A 1 217 ? -23.931 7.461 2.214 1.00 87.00 217 ILE A C 1
ATOM 1741 O O . ILE A 1 217 ? -24.797 7.226 3.058 1.00 87.00 217 ILE A O 1
ATOM 1745 N N . ALA A 1 218 ? -23.059 8.463 2.349 1.00 85.12 218 ALA A N 1
ATOM 1746 C CA . ALA A 1 218 ? -23.040 9.351 3.508 1.00 85.12 218 ALA A CA 1
ATOM 1747 C C . ALA A 1 218 ? -24.350 10.151 3.646 1.00 85.12 218 ALA A C 1
ATOM 1749 O O . ALA A 1 218 ? -24.928 10.218 4.733 1.00 85.12 218 ALA A O 1
ATOM 1750 N N . LEU A 1 219 ? -24.882 10.702 2.549 1.00 92.56 219 LEU A N 1
ATOM 1751 C CA . LEU A 1 219 ? -26.174 11.401 2.552 1.00 92.56 219 LEU A CA 1
ATOM 1752 C C . LEU A 1 219 ? -27.334 10.470 2.933 1.00 92.56 219 LEU A C 1
ATOM 1754 O O . LEU A 1 219 ? -28.183 10.837 3.748 1.00 92.56 219 LEU A O 1
ATOM 1758 N N . ALA A 1 220 ? -27.352 9.248 2.395 1.00 85.88 220 ALA A N 1
ATOM 1759 C CA . ALA A 1 220 ? -28.361 8.248 2.730 1.00 85.88 220 ALA A CA 1
ATOM 1760 C C . ALA A 1 220 ? -28.305 7.849 4.215 1.00 85.88 220 ALA A C 1
ATOM 1762 O O . ALA A 1 220 ? -29.349 7.659 4.843 1.00 85.88 220 ALA A O 1
ATOM 1763 N N . GLN A 1 221 ? -27.107 7.765 4.802 1.00 85.25 221 GLN A N 1
ATOM 1764 C CA . GLN A 1 221 ? -26.935 7.527 6.236 1.00 85.25 221 GLN A CA 1
ATOM 1765 C C . GLN A 1 221 ? -27.516 8.673 7.074 1.00 85.25 221 GLN A C 1
ATOM 1767 O O . GLN A 1 221 ? -28.272 8.410 8.009 1.00 85.25 221 GLN A O 1
ATOM 1772 N N . VAL A 1 222 ? -27.259 9.930 6.700 1.00 89.94 222 VAL A N 1
ATOM 1773 C CA . VAL A 1 222 ? -27.814 11.105 7.394 1.00 89.94 222 VAL A CA 1
ATOM 1774 C C . VAL A 1 222 ? -29.346 11.134 7.333 1.00 89.94 222 VAL A C 1
ATOM 1776 O O . VAL A 1 222 ? -30.003 11.387 8.346 1.00 89.94 222 VAL A O 1
ATOM 1779 N N . GLU A 1 223 ? -29.949 10.860 6.174 1.00 91.19 223 GLU A N 1
ATOM 1780 C CA . GLU A 1 223 ? -31.413 10.810 6.054 1.00 91.19 223 GLU A CA 1
ATOM 1781 C C . GLU A 1 223 ? -32.016 9.649 6.854 1.00 91.19 223 GLU A C 1
ATOM 1783 O O . GLU A 1 223 ? -33.034 9.821 7.534 1.00 91.19 223 GLU A O 1
ATOM 1788 N N . ARG A 1 224 ? -31.346 8.492 6.868 1.00 87.25 224 ARG A N 1
ATOM 1789 C CA . ARG A 1 224 ? -31.738 7.353 7.704 1.00 87.25 224 ARG A CA 1
ATOM 1790 C C . ARG A 1 224 ? -31.693 7.704 9.192 1.00 87.25 224 ARG A C 1
ATOM 1792 O O . ARG A 1 224 ? -32.630 7.376 9.916 1.00 87.25 224 ARG A O 1
ATOM 1799 N N . GLU A 1 225 ? -30.669 8.420 9.652 1.00 84.75 225 GLU A N 1
ATOM 1800 C CA . GLU A 1 225 ? -30.590 8.894 11.039 1.00 84.75 225 GLU A CA 1
ATOM 1801 C C . GLU A 1 225 ? -31.716 9.873 11.392 1.00 84.75 225 GLU A C 1
ATOM 1803 O O . GLU A 1 225 ? -32.318 9.772 12.465 1.00 84.75 225 GLU A O 1
ATOM 1808 N N . LYS A 1 226 ? -32.048 10.811 10.496 1.00 90.50 226 LYS A N 1
ATOM 1809 C CA . LYS A 1 226 ? -33.178 11.732 10.702 1.00 90.50 226 LYS A CA 1
ATOM 1810 C C . LYS A 1 226 ? -34.507 10.982 10.789 1.00 90.50 226 LYS A C 1
ATOM 1812 O O . LYS A 1 226 ? -35.332 11.325 11.640 1.00 90.50 226 LYS A O 1
ATOM 1817 N N . ALA A 1 227 ? -34.719 9.975 9.940 1.00 81.50 227 ALA A N 1
ATOM 1818 C CA . ALA A 1 227 ? -35.914 9.135 9.969 1.00 81.50 227 ALA A CA 1
ATOM 1819 C C . ALA A 1 227 ? -36.033 8.377 11.301 1.00 81.50 227 ALA A C 1
ATOM 1821 O O . ALA A 1 227 ? -37.069 8.471 11.959 1.00 81.50 227 ALA A O 1
ATOM 1822 N N . LEU A 1 228 ? -34.942 7.752 11.758 1.00 82.19 228 LEU A N 1
ATOM 1823 C CA . LEU A 1 228 ? -34.886 7.062 13.051 1.00 82.19 228 LEU A CA 1
ATOM 1824 C C . LEU A 1 228 ? -35.183 8.008 14.224 1.00 82.19 228 LEU A C 1
ATOM 1826 O O . LEU A 1 228 ? -35.953 7.661 15.117 1.00 82.19 228 LEU A O 1
ATOM 1830 N N . ARG A 1 229 ? -34.660 9.244 14.209 1.00 86.12 229 ARG A N 1
ATOM 1831 C CA . ARG A 1 229 ? -34.982 10.251 15.241 1.00 86.12 229 ARG A CA 1
ATOM 1832 C C . ARG A 1 229 ? -36.458 10.650 15.240 1.00 86.12 229 ARG A C 1
ATOM 1834 O O . ARG A 1 229 ? -37.033 10.861 16.308 1.00 86.12 229 ARG A O 1
ATOM 1841 N N . ARG A 1 230 ? -37.088 10.785 14.066 1.00 85.38 230 ARG A N 1
ATOM 1842 C CA . ARG A 1 230 ? -38.530 11.087 13.961 1.00 85.38 230 ARG A CA 1
ATOM 1843 C C . ARG A 1 230 ? -39.369 9.947 14.529 1.00 85.38 230 ARG A C 1
ATOM 1845 O O . ARG A 1 230 ? -40.312 10.211 15.275 1.00 85.38 230 ARG A O 1
ATOM 1852 N N . GLU A 1 231 ? -38.995 8.712 14.216 1.00 80.19 231 GLU A N 1
ATOM 1853 C CA . GLU A 1 231 ? -39.643 7.510 14.735 1.00 80.19 231 GLU A CA 1
ATOM 1854 C C . GLU A 1 231 ? -39.491 7.406 16.259 1.00 80.19 231 GLU A C 1
ATOM 1856 O O . GLU A 1 231 ? -40.485 7.233 16.960 1.00 80.19 231 GLU A O 1
ATOM 1861 N N . GLU A 1 232 ? -38.295 7.652 16.802 1.00 80.88 232 GLU A N 1
ATOM 1862 C CA . GLU A 1 232 ? -38.050 7.662 18.248 1.00 80.88 232 GLU A CA 1
ATOM 1863 C C . GLU A 1 232 ? -38.894 8.727 18.975 1.00 80.88 232 GLU A C 1
ATOM 1865 O O . GLU A 1 232 ? -39.482 8.467 20.029 1.00 80.88 232 GLU A O 1
ATOM 1870 N N . VAL A 1 233 ? -39.012 9.933 18.407 1.00 82.38 233 VAL A N 1
ATOM 1871 C CA . VAL A 1 233 ? -39.863 10.999 18.962 1.00 82.38 233 VAL A CA 1
ATOM 1872 C C . VAL A 1 233 ? -41.349 10.622 18.900 1.00 82.38 233 VAL A C 1
ATOM 1874 O O . VAL A 1 233 ? -42.081 10.897 19.858 1.00 82.38 233 VAL A O 1
ATOM 1877 N N . ALA A 1 234 ? -41.806 9.975 17.824 1.00 75.00 234 ALA A N 1
ATOM 1878 C CA . ALA A 1 234 ? -43.175 9.473 17.702 1.00 75.00 234 ALA A CA 1
ATOM 1879 C C . ALA A 1 234 ? -43.470 8.375 18.741 1.00 75.00 234 ALA A C 1
ATOM 1881 O O . ALA A 1 234 ? -44.482 8.450 19.442 1.00 75.00 234 ALA A O 1
ATOM 1882 N N . LEU A 1 235 ? -42.539 7.437 18.933 1.00 69.12 235 LEU A N 1
ATOM 1883 C CA . LEU A 1 235 ? -42.600 6.383 19.952 1.00 69.12 235 LEU A CA 1
ATOM 1884 C C . LEU A 1 235 ? -42.651 6.965 21.370 1.00 69.12 235 LEU A C 1
ATOM 1886 O O . LEU A 1 235 ? -43.482 6.554 22.179 1.00 69.12 235 LEU A O 1
ATOM 1890 N N . ARG A 1 236 ? -41.840 7.989 21.669 1.00 71.94 236 ARG A N 1
ATOM 1891 C CA . ARG A 1 236 ? -41.876 8.697 22.963 1.00 71.94 236 ARG A CA 1
ATOM 1892 C C . ARG A 1 236 ? -43.198 9.439 23.194 1.00 71.94 236 ARG A C 1
ATOM 1894 O O . ARG A 1 236 ? -43.671 9.489 24.331 1.00 71.94 236 ARG A O 1
ATOM 1901 N N . ARG A 1 237 ? -43.824 10.008 22.155 1.00 68.44 237 ARG A N 1
ATOM 1902 C CA . ARG A 1 237 ? -45.167 10.625 22.245 1.00 68.44 237 ARG A CA 1
ATOM 1903 C C . ARG A 1 237 ? -46.266 9.576 22.469 1.00 68.44 237 ARG A C 1
ATOM 1905 O O . ARG A 1 237 ? -47.135 9.794 23.315 1.00 68.44 237 ARG A O 1
ATOM 1912 N N . GLY A 1 238 ? -46.184 8.425 21.798 1.00 63.53 238 GLY A N 1
ATOM 1913 C CA . GLY A 1 238 ? -47.062 7.268 22.021 1.00 63.53 238 GLY A CA 1
ATOM 1914 C C . GLY A 1 238 ? -46.913 6.666 23.425 1.00 63.53 238 GLY A C 1
ATOM 1915 O O . GLY A 1 238 ? -47.893 6.393 24.107 1.00 63.53 238 GLY A O 1
ATOM 1916 N N . GLN A 1 239 ? -45.685 6.560 23.936 1.00 58.53 239 GLN A N 1
ATOM 1917 C CA . GLN A 1 239 ? -45.433 6.111 25.309 1.00 58.53 239 GLN A CA 1
ATOM 1918 C C . GLN A 1 239 ? -45.943 7.100 26.366 1.00 58.53 239 GLN A C 1
ATOM 1920 O O . GLN A 1 239 ? -46.345 6.670 27.443 1.00 58.53 239 GLN A O 1
ATOM 1925 N N . ARG A 1 240 ? -45.962 8.415 26.100 1.00 57.12 240 ARG A N 1
ATOM 1926 C CA . ARG A 1 240 ? -46.553 9.410 27.020 1.00 57.12 240 ARG A CA 1
ATOM 1927 C C . ARG A 1 240 ? -48.079 9.308 27.091 1.00 57.12 240 ARG A C 1
ATOM 1929 O O . ARG A 1 240 ? -48.627 9.411 28.184 1.00 57.12 240 ARG A O 1
ATOM 1936 N N . THR A 1 241 ? -48.749 9.058 25.967 1.00 54.62 241 THR A N 1
ATOM 1937 C CA . THR A 1 241 ? -50.207 8.834 25.922 1.00 54.62 241 THR A CA 1
ATOM 1938 C C . THR A 1 241 ? -50.598 7.499 26.569 1.00 54.62 241 THR A C 1
ATOM 1940 O O . THR A 1 241 ? -51.531 7.464 27.369 1.00 54.62 241 THR A O 1
ATOM 1943 N N . LEU A 1 242 ? -49.813 6.433 26.365 1.00 51.66 242 LEU A N 1
ATOM 1944 C CA . LEU A 1 242 ? -49.976 5.152 27.071 1.00 51.66 242 LEU A CA 1
ATOM 1945 C C . LEU A 1 242 ? -49.661 5.227 28.574 1.00 51.66 242 LEU A C 1
ATOM 1947 O O . LEU A 1 242 ? -50.336 4.574 29.362 1.00 51.66 242 LEU A O 1
ATOM 1951 N N . ARG A 1 243 ? -48.678 6.028 29.009 1.00 50.47 243 ARG A N 1
ATOM 1952 C CA . ARG A 1 243 ? -48.381 6.244 30.441 1.00 50.47 243 ARG A CA 1
ATOM 1953 C C . ARG A 1 243 ? -49.480 7.027 31.162 1.00 50.47 243 ARG A C 1
ATOM 1955 O O . ARG A 1 243 ? -49.718 6.753 32.332 1.00 50.47 243 ARG A O 1
ATOM 1962 N N . ALA A 1 244 ? -50.170 7.944 30.480 1.00 53.69 244 ALA A N 1
ATOM 1963 C CA . ALA A 1 244 ? -51.331 8.638 31.040 1.00 53.69 244 ALA A CA 1
ATOM 1964 C C . ALA A 1 244 ? -52.530 7.689 31.240 1.00 53.69 244 ALA A C 1
ATOM 1966 O O . ALA A 1 244 ? -53.190 7.753 32.272 1.00 53.69 244 ALA A O 1
ATOM 1967 N N . ALA A 1 245 ? -52.756 6.752 30.310 1.00 51.72 245 ALA A N 1
ATOM 1968 C CA . ALA A 1 245 ? -53.774 5.706 30.452 1.00 51.72 245 ALA A CA 1
ATOM 1969 C C . ALA A 1 245 ? -53.368 4.600 31.455 1.00 51.72 245 ALA A C 1
ATOM 1971 O O . ALA A 1 245 ? -54.198 4.084 32.200 1.00 51.72 245 ALA A O 1
ATOM 1972 N N . GLY A 1 246 ? -52.077 4.260 31.516 1.00 45.44 246 GLY A N 1
ATOM 1973 C CA . GLY A 1 246 ? -51.520 3.216 32.379 1.00 45.44 246 GLY A CA 1
ATOM 1974 C C . GLY A 1 246 ? -51.281 3.630 33.834 1.00 45.44 246 GLY A C 1
ATOM 1975 O O . GLY A 1 246 ? -51.176 2.756 34.688 1.00 45.44 246 GLY A O 1
ATOM 1976 N N . ALA A 1 247 ? -51.233 4.927 34.160 1.00 53.34 247 ALA A N 1
ATOM 1977 C CA . ALA A 1 247 ? -51.052 5.402 35.537 1.00 53.34 247 ALA A CA 1
ATOM 1978 C C . ALA A 1 247 ? -52.230 5.036 36.465 1.00 53.34 247 ALA A C 1
ATOM 1980 O O . ALA A 1 247 ? -52.021 4.824 37.658 1.00 53.34 247 ALA A O 1
ATOM 1981 N N . LEU A 1 248 ? -53.443 4.882 35.919 1.00 50.94 248 LEU A N 1
ATOM 1982 C CA . LEU A 1 248 ? -54.630 4.458 36.674 1.00 50.94 248 LEU A CA 1
ATOM 1983 C C . LEU A 1 248 ? -54.693 2.932 36.893 1.00 50.94 248 LEU A C 1
ATOM 1985 O O . LEU A 1 248 ? -55.209 2.484 37.911 1.00 50.94 248 LEU A O 1
ATOM 1989 N N . LEU A 1 249 ? -54.107 2.131 35.994 1.00 51.03 249 LEU A N 1
ATOM 1990 C CA . LEU A 1 249 ? -54.024 0.662 36.110 1.00 51.03 249 LEU A CA 1
ATOM 1991 C C . LEU A 1 249 ? -52.755 0.187 36.850 1.00 51.03 249 LEU A C 1
ATOM 1993 O O . LEU A 1 249 ? -52.763 -0.842 37.526 1.00 51.03 249 LEU A O 1
ATOM 1997 N N . GLY A 1 250 ? -51.663 0.951 36.761 1.00 43.06 250 GLY A N 1
ATOM 1998 C CA . GLY A 1 250 ? -50.355 0.621 37.328 1.00 43.06 250 GLY A CA 1
ATOM 1999 C C . GLY A 1 250 ? -50.286 0.702 38.852 1.00 43.06 250 GLY A C 1
ATOM 2000 O O . GLY A 1 250 ? -49.542 -0.069 39.448 1.00 43.06 250 GLY A O 1
ATOM 2001 N N . LEU A 1 251 ? -51.085 1.556 39.502 1.00 53.97 251 LEU A N 1
ATOM 2002 C CA . LEU A 1 251 ? -51.139 1.627 40.971 1.00 53.97 251 LEU A CA 1
ATOM 2003 C C . LEU A 1 251 ? -51.762 0.365 41.593 1.00 53.97 251 LEU A C 1
ATOM 2005 O O . LEU A 1 251 ? -51.319 -0.079 42.650 1.00 53.97 251 LEU A O 1
ATOM 2009 N N . PHE A 1 252 ? -52.716 -0.265 40.903 1.00 50.47 252 PHE A N 1
ATOM 2010 C CA . PHE A 1 252 ? -53.324 -1.528 41.331 1.00 50.47 252 PHE A CA 1
ATOM 2011 C C . PHE A 1 252 ? -52.387 -2.725 41.075 1.00 50.47 252 PHE A C 1
ATOM 2013 O O . PHE A 1 252 ? -52.247 -3.607 41.919 1.00 50.47 252 PHE A O 1
ATOM 2020 N N . PHE A 1 253 ? -51.657 -2.718 39.952 1.00 45.22 253 PHE A N 1
ATOM 2021 C CA . PHE A 1 253 ? -50.686 -3.767 39.612 1.00 45.22 253 PHE A CA 1
ATOM 2022 C C . PHE A 1 253 ? -49.380 -3.687 40.425 1.00 45.22 253 PHE A C 1
ATOM 2024 O O . PHE A 1 253 ? -48.790 -4.722 40.722 1.00 45.22 253 PHE A O 1
ATOM 2031 N N . LEU A 1 254 ? -48.938 -2.491 40.836 1.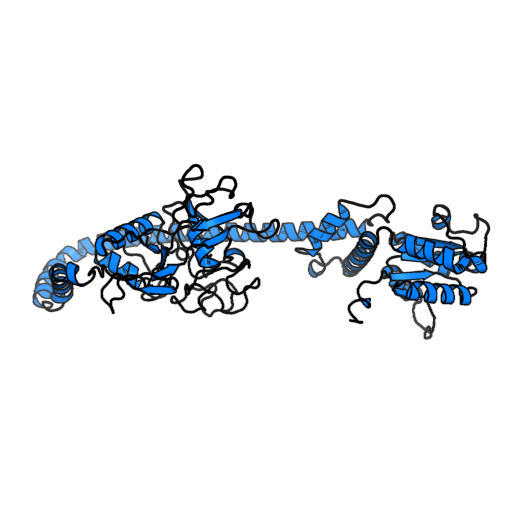00 49.53 254 LEU A N 1
ATOM 2032 C CA . LEU A 1 254 ? -47.769 -2.294 41.709 1.00 49.53 254 LEU A CA 1
ATOM 2033 C C . LEU A 1 254 ? -47.998 -2.843 43.122 1.00 49.53 254 LEU A C 1
ATOM 2035 O O . LEU A 1 254 ? -47.070 -3.404 43.698 1.00 49.53 254 LEU A O 1
ATOM 2039 N N . ALA A 1 255 ? -49.220 -2.754 43.655 1.00 52.75 255 ALA A N 1
ATOM 2040 C CA . ALA A 1 255 ? -49.561 -3.353 44.947 1.00 52.75 255 ALA A CA 1
ATOM 2041 C C . ALA A 1 255 ? -49.534 -4.895 44.896 1.00 52.75 255 ALA A C 1
ATOM 2043 O O . ALA A 1 255 ? -49.054 -5.542 45.825 1.00 52.75 255 ALA A O 1
ATOM 2044 N N . VAL A 1 256 ? -49.971 -5.484 43.777 1.00 52.84 256 VAL A N 1
ATOM 2045 C CA . VAL A 1 256 ? -49.987 -6.943 43.567 1.00 52.84 256 VAL A CA 1
ATOM 2046 C C . VAL A 1 256 ? -48.594 -7.489 43.206 1.00 52.84 256 VAL A C 1
ATOM 2048 O O . VAL A 1 256 ? -48.194 -8.535 43.711 1.00 52.84 256 VAL A O 1
ATOM 2051 N N . LEU A 1 257 ? -47.795 -6.765 42.412 1.00 46.50 257 LEU A N 1
ATOM 2052 C CA . LEU A 1 257 ? -46.416 -7.149 42.069 1.00 46.50 257 LEU A CA 1
ATOM 2053 C C . LEU A 1 257 ? -45.427 -6.962 43.228 1.00 46.50 257 LEU A C 1
ATOM 2055 O O . LEU A 1 257 ? -44.484 -7.745 43.344 1.00 46.50 257 LEU A O 1
ATOM 2059 N N . ALA A 1 258 ? -45.647 -5.976 44.105 1.00 47.69 258 ALA A N 1
ATOM 2060 C CA . ALA A 1 258 ? -44.866 -5.822 45.334 1.00 47.69 258 ALA A CA 1
ATOM 2061 C C . ALA A 1 258 ? -45.102 -6.983 46.319 1.00 47.69 258 ALA A C 1
ATOM 2063 O O . ALA A 1 258 ? -44.186 -7.356 47.051 1.00 47.69 258 ALA A O 1
ATOM 2064 N N . ALA A 1 259 ? -46.294 -7.593 46.299 1.00 51.50 259 ALA A N 1
ATOM 2065 C CA . ALA A 1 259 ? -46.598 -8.793 47.076 1.00 51.50 259 ALA A CA 1
ATOM 2066 C C . ALA A 1 259 ? -46.075 -10.085 46.414 1.00 51.50 259 ALA A C 1
ATOM 2068 O O . ALA A 1 259 ? -45.660 -11.004 47.116 1.00 51.50 259 ALA A O 1
ATOM 2069 N N . ALA A 1 260 ? -46.052 -10.152 45.077 1.00 53.78 260 ALA A N 1
ATOM 2070 C CA . ALA A 1 260 ? -45.759 -11.380 44.332 1.00 53.78 260 ALA A CA 1
ATOM 2071 C C . ALA A 1 260 ? -44.286 -11.587 43.932 1.00 53.78 260 ALA A C 1
ATOM 2073 O O . ALA A 1 260 ? -43.959 -12.647 43.407 1.00 53.78 260 ALA A O 1
ATOM 2074 N N . ASN A 1 261 ? -43.386 -10.615 44.134 1.00 51.16 261 ASN A N 1
ATOM 2075 C CA . ASN A 1 261 ? -42.011 -10.729 43.622 1.00 51.16 261 ASN A CA 1
ATOM 2076 C C . ASN A 1 261 ? -40.924 -10.291 44.613 1.00 51.16 261 ASN A C 1
ATOM 2078 O O . ASN A 1 261 ? -39.970 -9.584 44.274 1.00 51.16 261 ASN A O 1
ATOM 2082 N N . ARG A 1 262 ? -41.059 -10.765 45.856 1.00 44.91 262 ARG A N 1
ATOM 2083 C CA . ARG A 1 262 ? -40.080 -10.572 46.936 1.00 44.91 262 ARG A CA 1
ATOM 2084 C C . ARG A 1 262 ? -38.703 -11.194 46.632 1.00 44.91 262 ARG A C 1
ATOM 2086 O O . ARG A 1 262 ? -37.713 -10.746 47.201 1.00 44.91 262 ARG A O 1
ATOM 2093 N N . ASP A 1 263 ? -38.624 -12.124 45.676 1.00 45.97 263 ASP A N 1
ATOM 2094 C CA . ASP A 1 263 ? -37.411 -12.901 45.376 1.00 45.97 263 ASP A CA 1
ATOM 2095 C C . ASP A 1 263 ? -36.550 -12.364 44.217 1.00 45.97 263 ASP A C 1
ATOM 2097 O O . ASP A 1 263 ? -35.431 -12.834 44.023 1.00 45.97 263 ASP A O 1
ATOM 2101 N N . ARG A 1 264 ? -37.004 -11.355 43.453 1.00 44.34 264 ARG A N 1
ATOM 2102 C CA . ARG A 1 264 ? -36.209 -10.784 42.339 1.00 44.34 264 ARG A CA 1
ATOM 2103 C C . ARG A 1 264 ? -35.502 -9.468 42.685 1.00 44.34 264 ARG A C 1
ATOM 2105 O O . ARG A 1 264 ? -34.479 -9.149 42.086 1.00 44.34 264 ARG A O 1
ATOM 2112 N N . LEU A 1 265 ? -35.986 -8.743 43.697 1.00 44.81 265 LEU A N 1
ATOM 2113 C CA . LEU A 1 265 ? -35.351 -7.524 44.230 1.00 44.81 265 LEU A CA 1
ATOM 2114 C C . LEU A 1 265 ? -34.195 -7.810 45.207 1.00 44.81 265 LEU A C 1
ATOM 2116 O O . LEU A 1 265 ? -33.456 -6.905 45.591 1.00 44.81 265 LEU A O 1
ATOM 2120 N N . THR A 1 266 ? -33.983 -9.071 45.577 1.00 47.19 266 THR A N 1
ATOM 2121 C CA . THR A 1 266 ? -32.841 -9.512 46.384 1.00 47.19 266 THR A CA 1
ATOM 2122 C C . THR A 1 266 ? -31.562 -9.677 45.544 1.00 47.19 266 THR A C 1
ATOM 2124 O O . THR A 1 266 ? -30.469 -9.512 46.070 1.00 47.19 266 THR A O 1
ATOM 2127 N N . GLY A 1 267 ? -31.631 -9.866 44.223 1.00 44.47 267 GLY A N 1
ATOM 2128 C CA . GLY A 1 267 ? -30.429 -10.013 43.382 1.00 44.47 267 GLY A CA 1
ATOM 2129 C C . GLY A 1 267 ? -29.530 -8.766 43.329 1.00 44.47 267 GLY A C 1
ATOM 2130 O O . GLY A 1 267 ? -28.336 -8.844 43.614 1.00 44.47 267 GLY A O 1
ATOM 2131 N N . GLU A 1 268 ? -30.089 -7.593 43.015 1.00 46.09 268 GLU A N 1
ATOM 2132 C CA . GLU A 1 268 ? -29.324 -6.333 42.940 1.00 46.09 268 GLU A CA 1
ATOM 2133 C C . GLU A 1 268 ? -28.983 -5.758 44.321 1.00 46.09 268 GLU A C 1
ATOM 2135 O O . GLU A 1 268 ? -27.882 -5.245 44.524 1.00 46.09 268 GLU A O 1
ATOM 2140 N N . TYR A 1 269 ? -29.880 -5.910 45.301 1.00 45.66 269 TYR A N 1
ATOM 2141 C CA . TYR A 1 269 ? -29.660 -5.451 46.673 1.00 45.66 269 TYR A CA 1
ATOM 2142 C C . TYR A 1 269 ? -28.547 -6.236 47.385 1.00 45.66 269 TYR A C 1
ATOM 2144 O O . TYR A 1 269 ? -27.709 -5.641 48.070 1.00 45.66 269 TYR A O 1
ATOM 2152 N N . TYR A 1 270 ? -28.482 -7.562 47.196 1.00 47.16 270 TYR A N 1
ATOM 2153 C CA . TYR A 1 270 ? -27.391 -8.370 47.743 1.00 47.16 270 TYR A CA 1
ATOM 2154 C C . TYR A 1 270 ? -26.091 -8.191 46.951 1.00 47.16 270 TYR A C 1
ATOM 2156 O O . TYR A 1 270 ? -25.035 -8.241 47.569 1.00 47.16 270 TYR A O 1
ATOM 2164 N N . ARG A 1 271 ? -26.126 -7.869 45.648 1.00 51.81 271 ARG A N 1
ATOM 2165 C CA . ARG A 1 271 ? -24.927 -7.502 44.869 1.00 51.81 271 ARG A CA 1
ATOM 2166 C C . ARG A 1 271 ? -24.327 -6.179 45.374 1.00 51.81 271 ARG A C 1
ATOM 2168 O O . ARG A 1 271 ? -23.160 -6.154 45.749 1.00 51.81 271 ARG A O 1
ATOM 2175 N N . LEU A 1 272 ? -25.126 -5.121 45.535 1.00 49.19 272 LEU A N 1
ATOM 2176 C CA . LEU A 1 272 ? -24.689 -3.844 46.130 1.00 49.19 272 LEU A CA 1
ATOM 2177 C C . LEU A 1 272 ? -24.163 -3.997 47.573 1.00 49.19 272 LEU A C 1
ATOM 2179 O O . LEU A 1 272 ? -23.128 -3.422 47.915 1.00 49.19 272 LEU A O 1
ATOM 2183 N N . LYS A 1 273 ? -24.812 -4.816 48.418 1.00 47.31 273 LYS A N 1
ATOM 2184 C CA . LYS A 1 273 ? -24.338 -5.104 49.789 1.00 47.31 273 LYS A CA 1
ATOM 2185 C C . LYS A 1 273 ? -23.109 -6.019 49.851 1.00 47.31 273 LYS A C 1
ATOM 2187 O O . LYS A 1 273 ? -22.293 -5.855 50.758 1.00 47.31 273 LYS A O 1
ATOM 2192 N N . TYR A 1 274 ? -22.957 -6.961 48.920 1.00 50.12 274 TYR A N 1
ATOM 2193 C CA . TYR A 1 274 ? -21.763 -7.802 48.803 1.00 50.12 274 TYR A CA 1
ATOM 2194 C C . TYR A 1 274 ? -20.549 -6.943 48.429 1.00 50.12 274 TYR A C 1
ATOM 2196 O O . TYR A 1 274 ? -19.506 -7.043 49.071 1.00 50.12 274 TYR A O 1
ATOM 2204 N N . TRP A 1 275 ? -20.706 -6.004 47.493 1.00 53.84 275 TRP A N 1
ATOM 2205 C CA . TRP A 1 275 ? -19.628 -5.117 47.040 1.00 53.84 275 TRP A CA 1
ATOM 2206 C C . TRP A 1 275 ? -19.261 -4.009 48.033 1.00 53.84 275 TRP A C 1
ATOM 2208 O O . TRP A 1 275 ? -18.073 -3.746 48.227 1.00 53.84 275 TRP A O 1
ATOM 2218 N N . ALA A 1 276 ? -20.230 -3.453 48.769 1.00 52.41 276 ALA A N 1
ATOM 2219 C CA . ALA A 1 276 ? -19.942 -2.551 49.890 1.00 52.41 276 ALA A CA 1
ATOM 2220 C C . ALA A 1 276 ? -19.053 -3.206 50.973 1.00 52.41 276 ALA A C 1
ATOM 2222 O O . ALA A 1 276 ? -18.323 -2.508 51.675 1.00 52.41 276 ALA A O 1
ATOM 2223 N N . ARG A 1 277 ? -19.078 -4.545 51.089 1.00 46.66 277 ARG A N 1
ATOM 2224 C CA . ARG A 1 277 ? -18.246 -5.326 52.022 1.00 46.66 277 ARG A CA 1
ATOM 2225 C C . ARG A 1 277 ? -16.938 -5.877 51.430 1.00 46.66 277 ARG A C 1
ATOM 2227 O O . ARG A 1 277 ? -16.055 -6.194 52.218 1.00 46.66 277 ARG A O 1
ATOM 2234 N N . HIS A 1 278 ? -16.776 -5.963 50.102 1.00 51.00 278 HIS A N 1
ATOM 2235 C CA . HIS A 1 278 ? -15.648 -6.679 49.465 1.00 51.00 278 HIS A CA 1
ATOM 2236 C C . HIS A 1 278 ? -14.794 -5.856 48.471 1.00 51.00 278 HIS A C 1
ATOM 2238 O O . HIS A 1 278 ? -13.856 -6.393 47.886 1.00 51.00 278 HIS A O 1
ATOM 2244 N N . TYR A 1 279 ? -15.033 -4.548 48.292 1.00 50.88 279 TYR A N 1
ATOM 2245 C CA . TYR A 1 279 ? -14.235 -3.725 47.357 1.00 50.88 279 TYR A CA 1
ATOM 2246 C C . TYR A 1 279 ? -12.728 -3.667 47.690 1.00 50.88 279 TYR A C 1
ATOM 2248 O O . TYR A 1 279 ? -11.903 -3.540 46.790 1.00 50.88 279 TYR A O 1
ATOM 2256 N N . LYS A 1 280 ? -12.350 -3.802 48.971 1.00 49.56 280 LYS A N 1
ATOM 2257 C CA . LYS A 1 280 ? -10.941 -3.873 49.405 1.00 49.56 280 LYS A CA 1
ATOM 2258 C C . LYS A 1 280 ? -10.287 -5.237 49.145 1.00 49.56 280 LYS A C 1
ATOM 2260 O O . LYS A 1 280 ? -9.065 -5.311 49.114 1.00 49.56 280 LYS A O 1
ATOM 2265 N N . THR A 1 281 ? -11.070 -6.302 48.964 1.00 50.94 281 THR A N 1
ATOM 2266 C CA . THR A 1 281 ? -10.580 -7.682 48.791 1.00 50.94 281 THR A CA 1
ATOM 2267 C C . THR A 1 281 ? -10.434 -8.096 47.323 1.00 50.94 281 THR A C 1
ATOM 2269 O O . THR A 1 281 ? -9.717 -9.054 47.049 1.00 50.94 281 THR A O 1
ATOM 2272 N N . VAL A 1 282 ? -11.065 -7.381 46.377 1.00 54.00 282 VAL A N 1
ATOM 2273 C CA . VAL A 1 282 ? -10.970 -7.651 44.921 1.00 54.00 282 VAL A CA 1
ATOM 2274 C C . VAL A 1 282 ? -9.785 -6.935 44.246 1.00 54.00 282 VAL A C 1
ATOM 2276 O O . VAL A 1 282 ? -9.333 -7.351 43.186 1.00 54.00 282 VAL A O 1
ATOM 2279 N N . PHE A 1 283 ? -9.232 -5.889 44.862 1.00 55.62 283 PHE A N 1
ATOM 2280 C CA . PHE A 1 283 ? -8.118 -5.096 44.315 1.00 55.62 283 PHE A CA 1
ATOM 2281 C C . PHE A 1 283 ? -6.927 -5.052 45.282 1.00 55.62 283 PHE A C 1
ATOM 2283 O O . PHE A 1 283 ? -6.345 -3.999 45.545 1.00 55.62 283 PHE A O 1
ATOM 2290 N N . ALA A 1 284 ? -6.603 -6.202 45.883 1.00 49.66 284 ALA A N 1
ATOM 2291 C CA . ALA A 1 284 ? -5.506 -6.309 46.836 1.00 49.66 284 ALA A CA 1
ATOM 2292 C C . ALA A 1 284 ? -4.158 -6.056 46.140 1.00 49.66 284 ALA A C 1
ATOM 2294 O O . ALA A 1 284 ? -3.778 -6.748 45.196 1.00 49.66 284 ALA A O 1
ATOM 2295 N N . SER A 1 285 ? -3.429 -5.048 46.625 1.00 51.41 285 SER A N 1
ATOM 2296 C CA . SER A 1 285 ? -2.121 -4.667 46.108 1.00 51.41 285 SER A CA 1
ATOM 2297 C C . SER A 1 285 ? -1.088 -5.750 46.417 1.00 51.41 285 SER A C 1
ATOM 2299 O O . SER A 1 285 ? -0.595 -5.832 47.540 1.00 51.41 285 SER A O 1
ATOM 2301 N N . ASP A 1 286 ? -0.698 -6.539 45.421 1.00 53.97 286 ASP A N 1
ATOM 2302 C CA . ASP A 1 286 ? 0.553 -7.285 45.521 1.00 53.97 286 ASP A CA 1
ATOM 2303 C C . ASP A 1 286 ? 1.707 -6.286 45.330 1.00 53.97 286 ASP A C 1
ATOM 2305 O O . ASP A 1 286 ? 1.941 -5.763 44.236 1.00 53.97 286 ASP A O 1
ATOM 2309 N N . THR A 1 287 ? 2.333 -5.881 46.433 1.00 56.22 287 THR A N 1
ATOM 2310 C CA . THR A 1 287 ? 3.364 -4.831 46.476 1.00 56.22 287 THR A CA 1
ATOM 2311 C C . THR A 1 287 ? 4.770 -5.348 46.183 1.00 56.22 287 THR A C 1
ATOM 2313 O O . THR A 1 287 ? 5.673 -4.530 46.061 1.00 56.22 287 THR A O 1
ATOM 2316 N N . ASN A 1 288 ? 4.961 -6.662 46.003 1.00 56.72 288 ASN A N 1
ATOM 2317 C CA . ASN A 1 288 ? 6.288 -7.278 45.846 1.00 56.72 288 ASN A CA 1
ATOM 2318 C C . ASN A 1 288 ? 6.523 -7.961 44.487 1.00 56.72 288 ASN A C 1
ATOM 2320 O O . ASN A 1 288 ? 7.459 -8.750 44.322 1.00 56.72 288 ASN A O 1
ATOM 2324 N N . ARG A 1 289 ? 5.691 -7.667 43.484 1.00 70.19 289 ARG A N 1
ATOM 2325 C CA . ARG A 1 289 ? 5.789 -8.305 42.168 1.00 70.19 289 ARG A CA 1
ATOM 2326 C C . ARG A 1 289 ? 6.932 -7.693 41.353 1.00 70.19 289 ARG A C 1
ATOM 2328 O O . ARG A 1 289 ? 6.867 -6.536 40.950 1.00 70.19 289 ARG A O 1
ATOM 2335 N N . LYS A 1 290 ? 7.979 -8.479 41.079 1.00 75.44 290 LYS A N 1
ATOM 2336 C CA . LYS A 1 290 ? 9.029 -8.092 40.126 1.00 75.44 290 LYS A CA 1
ATOM 2337 C C . LYS A 1 290 ? 8.464 -8.132 38.708 1.00 75.44 290 LYS A C 1
ATOM 2339 O O . LYS A 1 290 ? 8.017 -9.182 38.251 1.00 75.44 290 LYS A O 1
ATOM 2344 N N . PHE A 1 291 ? 8.506 -7.002 38.012 1.00 84.88 291 PHE A N 1
ATOM 2345 C CA . PHE A 1 291 ? 8.069 -6.896 36.625 1.00 84.88 291 PHE A CA 1
ATOM 2346 C C . PHE A 1 291 ? 9.264 -7.066 35.686 1.00 84.88 291 PHE A C 1
ATOM 2348 O O . PHE A 1 291 ? 10.087 -6.166 35.541 1.00 84.88 291 PHE A O 1
ATOM 2355 N N . THR A 1 292 ? 9.361 -8.228 35.046 1.00 87.94 292 THR A N 1
ATOM 2356 C CA . THR A 1 292 ? 10.296 -8.467 33.937 1.00 87.94 292 THR A CA 1
ATOM 2357 C C . THR A 1 292 ? 9.544 -8.447 32.610 1.00 87.94 292 THR A C 1
ATOM 2359 O O . THR A 1 292 ? 8.352 -8.757 32.566 1.00 87.94 292 THR A O 1
ATOM 2362 N N . ALA A 1 293 ? 10.226 -8.083 31.523 1.00 91.81 293 ALA A N 1
ATOM 2363 C CA . ALA A 1 293 ? 9.636 -8.064 30.185 1.00 91.81 293 ALA A CA 1
ATOM 2364 C C . ALA A 1 293 ? 8.965 -9.407 29.836 1.00 91.81 293 ALA A C 1
ATOM 2366 O O . ALA A 1 293 ? 9.505 -10.473 30.124 1.00 91.81 293 ALA A O 1
ATOM 2367 N N . GLY A 1 294 ? 7.771 -9.344 29.246 1.00 92.19 294 GLY A N 1
ATOM 2368 C CA . GLY A 1 294 ? 6.934 -10.503 28.933 1.00 92.19 294 GLY A CA 1
ATOM 2369 C C . GLY A 1 294 ? 6.093 -11.032 30.102 1.00 92.19 294 GLY A C 1
ATOM 2370 O O . GLY A 1 294 ? 5.230 -11.881 29.883 1.00 92.19 294 GLY A O 1
ATOM 2371 N N . THR A 1 295 ? 6.278 -10.530 31.331 1.00 93.56 295 THR A N 1
ATOM 2372 C CA . THR A 1 295 ? 5.439 -10.928 32.475 1.00 93.56 295 THR A CA 1
ATOM 2373 C C . THR A 1 295 ? 3.978 -10.580 32.208 1.00 93.56 295 THR A C 1
ATOM 2375 O O . THR A 1 295 ? 3.662 -9.429 31.904 1.00 93.56 295 THR A O 1
ATOM 2378 N N . ILE A 1 296 ? 3.088 -11.563 32.382 1.00 94.12 296 ILE A N 1
ATOM 2379 C CA . ILE A 1 296 ? 1.636 -11.377 32.314 1.00 94.12 296 ILE A CA 1
ATOM 2380 C C . ILE A 1 296 ? 1.070 -11.287 33.732 1.00 94.12 296 ILE A C 1
ATOM 2382 O O . ILE A 1 296 ? 1.337 -12.152 34.568 1.00 94.12 296 ILE A O 1
ATOM 2386 N N . PHE A 1 297 ? 0.269 -10.260 34.010 1.00 90.94 297 PHE A N 1
ATOM 2387 C CA . PHE A 1 297 ? -0.366 -10.072 35.318 1.00 90.94 297 PHE A CA 1
ATOM 2388 C C . PHE A 1 297 ? -1.741 -9.399 35.209 1.00 90.94 297 PHE A C 1
ATOM 2390 O O . PHE A 1 297 ? -2.114 -8.891 34.157 1.00 90.94 297 PHE A O 1
ATOM 2397 N N . GLN A 1 298 ? -2.484 -9.379 36.313 1.00 89.88 298 GLN A N 1
ATOM 2398 C CA . GLN A 1 298 ? -3.690 -8.571 36.531 1.00 89.88 298 GLN A CA 1
ATOM 2399 C C . GLN A 1 298 ? -3.580 -7.938 37.928 1.00 89.88 298 GLN A C 1
ATOM 2401 O O . GLN A 1 298 ? -2.968 -8.542 38.811 1.00 89.88 298 GLN A O 1
ATOM 2406 N N . ASP A 1 299 ? -4.124 -6.731 38.111 1.00 87.75 299 ASP A N 1
ATOM 2407 C CA . ASP A 1 299 ? -4.126 -6.015 39.405 1.00 87.75 299 ASP A CA 1
ATOM 2408 C C . ASP A 1 299 ? -5.389 -6.266 40.249 1.00 87.75 299 ASP A C 1
ATOM 2410 O O . ASP A 1 299 ? -5.476 -5.807 41.386 1.00 87.75 299 ASP A O 1
ATOM 2414 N N . CYS A 1 300 ? -6.371 -6.986 39.706 1.00 78.88 300 CYS A N 1
ATOM 2415 C CA . CYS A 1 300 ? -7.491 -7.528 40.469 1.00 78.88 300 CYS A CA 1
ATOM 2416 C C . CYS A 1 300 ? -7.191 -8.948 40.970 1.00 78.88 300 CYS A C 1
ATOM 2418 O O . CYS A 1 300 ? -6.258 -9.616 40.513 1.00 78.88 300 CYS A O 1
ATOM 2420 N N . THR A 1 301 ? -8.019 -9.428 41.894 1.00 69.56 301 THR A N 1
ATOM 2421 C CA . THR A 1 301 ? -7.942 -10.778 42.449 1.00 69.56 301 THR A CA 1
ATOM 2422 C C . THR A 1 301 ? -7.993 -11.819 41.339 1.00 69.56 301 THR A C 1
ATOM 2424 O O . THR A 1 301 ? -8.821 -11.746 40.423 1.00 69.56 301 THR A O 1
ATOM 2427 N N . SER A 1 302 ? -7.089 -12.796 41.443 1.00 56.31 302 SER A N 1
ATOM 2428 C CA . SER A 1 302 ? -6.945 -13.894 40.489 1.00 56.31 302 SER A CA 1
ATOM 2429 C C . SER A 1 302 ? -8.297 -14.556 40.208 1.00 56.31 302 SER A C 1
ATOM 2431 O O . SER A 1 302 ? -9.000 -14.951 41.137 1.00 56.31 302 SER A O 1
ATOM 2433 N N . GLY A 1 303 ? -8.663 -14.651 38.929 1.00 55.31 303 GLY A N 1
ATOM 2434 C CA . GLY A 1 303 ? -9.932 -15.232 38.478 1.00 55.31 303 GLY A CA 1
ATOM 2435 C C . GLY A 1 303 ? -11.076 -14.236 38.262 1.00 55.31 303 GLY A C 1
ATOM 2436 O O . GLY A 1 303 ? -12.104 -14.635 37.721 1.00 55.31 303 GLY A O 1
ATOM 2437 N N . SER A 1 304 ? -10.916 -12.955 38.61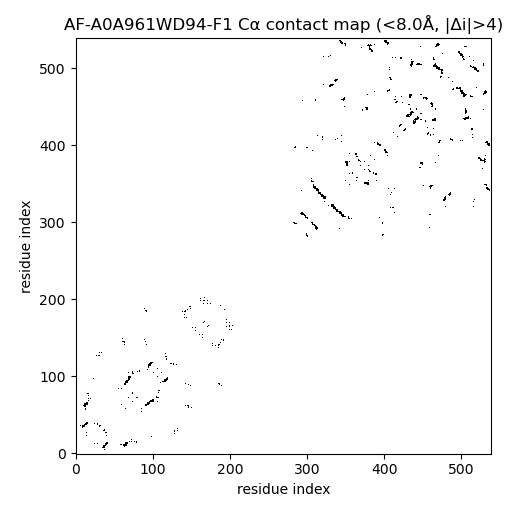8 1.00 69.12 304 SER A N 1
ATOM 2438 C CA . SER A 1 304 ? -11.873 -11.917 38.206 1.00 69.12 304 SER A CA 1
ATOM 2439 C C . SER A 1 304 ? -11.588 -11.442 36.775 1.00 69.12 304 SER A C 1
ATOM 2441 O O . SER A 1 304 ? -10.437 -11.237 36.384 1.00 69.12 304 SER A O 1
ATOM 2443 N N . ASN A 1 305 ? -12.650 -11.253 35.988 1.00 70.56 305 ASN A N 1
ATOM 2444 C CA . ASN A 1 305 ? -12.584 -10.696 34.630 1.00 70.56 305 ASN A CA 1
ATOM 2445 C C . ASN A 1 305 ? -12.770 -9.165 34.632 1.00 70.56 305 ASN A C 1
ATOM 2447 O O . ASN A 1 305 ? -13.123 -8.580 33.613 1.00 70.56 305 ASN A O 1
ATOM 2451 N N . ASP A 1 306 ? -12.549 -8.529 35.785 1.00 80.25 306 ASP A N 1
ATOM 2452 C CA . ASP A 1 306 ? -12.884 -7.121 36.020 1.00 80.25 306 ASP A CA 1
ATOM 2453 C C . ASP A 1 306 ? -11.715 -6.169 35.701 1.00 80.25 306 ASP A C 1
ATOM 2455 O O . ASP A 1 306 ? -11.936 -4.969 35.538 1.00 80.25 306 ASP A O 1
ATOM 2459 N N . CYS A 1 307 ? -10.481 -6.687 35.582 1.00 87.19 307 CYS A N 1
ATOM 2460 C CA . CYS A 1 307 ? -9.326 -5.929 35.086 1.00 87.19 307 CYS A CA 1
ATOM 2461 C C . CYS A 1 307 ? -8.644 -6.613 33.901 1.00 87.19 307 CYS A C 1
ATOM 2463 O O . CYS A 1 307 ? -8.531 -7.845 33.872 1.00 87.19 307 CYS A O 1
ATOM 2465 N N . PRO A 1 308 ? -8.033 -5.811 33.013 1.00 95.19 308 PRO A N 1
ATOM 2466 C CA . PRO A 1 308 ? -7.266 -6.328 31.898 1.00 95.19 308 PRO A CA 1
ATOM 2467 C C . PRO A 1 308 ? -6.039 -7.116 32.341 1.00 95.19 308 PRO A C 1
ATOM 2469 O O . PRO A 1 308 ? -5.290 -6.712 33.236 1.00 95.19 308 PRO A O 1
ATOM 2472 N N . LYS A 1 309 ? -5.799 -8.233 31.645 1.00 95.06 309 LYS A N 1
ATOM 2473 C CA . LYS A 1 309 ? -4.485 -8.890 31.627 1.00 95.06 309 LYS A CA 1
ATOM 2474 C C . LYS A 1 309 ? -3.488 -7.936 30.995 1.00 95.06 309 LYS A C 1
ATOM 2476 O O . LYS A 1 309 ? -3.709 -7.474 29.885 1.00 95.06 309 LYS A O 1
ATOM 2481 N N . MET A 1 310 ? -2.388 -7.680 31.678 1.00 96.69 310 MET A N 1
ATOM 2482 C CA . MET A 1 310 ? -1.328 -6.773 31.260 1.00 96.69 310 MET A CA 1
ATOM 2483 C C . MET A 1 310 ? -0.083 -7.568 30.887 1.00 96.69 310 MET A C 1
ATOM 2485 O O . MET A 1 310 ? 0.186 -8.595 31.509 1.00 96.69 310 MET A O 1
ATOM 2489 N N . VAL A 1 311 ? 0.687 -7.079 29.919 1.00 98.06 311 VAL A N 1
ATOM 2490 C CA . VAL A 1 311 ? 2.001 -7.609 29.541 1.00 98.06 311 VAL A CA 1
ATOM 2491 C C . VAL A 1 311 ? 3.053 -6.527 29.743 1.00 98.06 311 VAL A C 1
ATOM 2493 O O . VAL A 1 311 ? 2.871 -5.401 29.285 1.00 98.06 311 VAL A O 1
ATOM 2496 N N . VAL A 1 312 ? 4.142 -6.851 30.440 1.00 97.75 312 VAL A N 1
ATOM 2497 C CA . VAL A 1 312 ? 5.273 -5.930 30.630 1.00 97.75 312 VAL A CA 1
ATOM 2498 C C . VAL A 1 312 ? 6.068 -5.816 29.330 1.00 97.75 312 VAL A C 1
ATOM 2500 O O . VAL A 1 312 ? 6.640 -6.798 28.858 1.00 97.75 312 VAL A O 1
ATOM 2503 N N . ILE A 1 313 ? 6.140 -4.612 28.780 1.00 98.19 313 ILE A N 1
ATOM 2504 C CA . ILE A 1 313 ? 6.876 -4.272 27.566 1.00 98.19 313 ILE A CA 1
ATOM 2505 C C . ILE A 1 313 ? 8.275 -3.771 27.960 1.00 98.19 313 ILE A C 1
ATOM 2507 O O . ILE A 1 313 ? 8.381 -2.929 28.858 1.00 98.19 313 ILE A O 1
ATOM 2511 N N . PRO A 1 314 ? 9.357 -4.291 27.349 1.00 96.94 314 PRO A N 1
ATOM 2512 C CA . PRO A 1 314 ? 10.714 -3.856 27.668 1.00 96.94 314 PRO A CA 1
ATOM 2513 C C . PRO A 1 314 ? 10.970 -2.408 27.218 1.00 96.94 314 PRO A C 1
ATOM 2515 O O . PRO A 1 314 ? 10.337 -1.947 26.271 1.00 96.94 314 PRO A O 1
ATOM 2518 N N . PRO A 1 315 ? 11.933 -1.698 27.831 1.00 96.88 315 PRO A N 1
ATOM 2519 C CA . PRO A 1 315 ? 12.477 -0.488 27.229 1.00 96.88 315 PRO A CA 1
ATOM 2520 C C . PRO A 1 315 ? 13.218 -0.825 25.928 1.00 96.88 315 PRO A C 1
ATOM 2522 O O . PRO A 1 315 ? 13.732 -1.932 25.743 1.00 96.88 315 PRO A O 1
ATOM 2525 N N . GLY A 1 316 ? 13.336 0.150 25.034 1.00 97.69 316 GLY A N 1
ATOM 2526 C CA . GLY A 1 316 ? 14.059 -0.020 23.782 1.00 97.69 316 GLY A CA 1
ATOM 2527 C C . GLY A 1 316 ? 13.916 1.166 22.844 1.00 97.69 316 GLY A C 1
ATOM 2528 O O . GLY A 1 316 ? 13.193 2.120 23.114 1.00 97.69 316 GLY A O 1
ATOM 2529 N N . THR A 1 317 ? 14.610 1.093 21.715 1.00 98.62 317 THR A N 1
ATOM 2530 C CA . THR A 1 317 ? 14.545 2.118 20.672 1.00 98.62 317 THR A CA 1
ATOM 2531 C C . THR A 1 317 ? 13.978 1.505 19.406 1.00 98.62 317 THR A C 1
ATOM 2533 O O . THR A 1 317 ? 14.385 0.413 19.006 1.00 98.62 317 THR A O 1
ATOM 2536 N N . PHE A 1 318 ? 13.063 2.210 18.753 1.00 98.56 318 PHE A N 1
ATOM 2537 C CA . PHE A 1 318 ? 12.473 1.774 17.497 1.00 98.56 318 PHE A CA 1
ATOM 2538 C C . PHE A 1 318 ? 12.330 2.928 16.513 1.00 98.56 318 PHE A C 1
ATOM 2540 O O . PHE A 1 318 ? 12.570 4.093 16.833 1.00 98.56 318 PHE A O 1
ATOM 2547 N N . ARG A 1 319 ? 11.966 2.561 15.291 1.00 98.12 319 ARG A N 1
ATOM 2548 C CA . ARG A 1 319 ? 11.733 3.468 14.180 1.00 98.12 319 ARG A CA 1
ATOM 2549 C C . ARG A 1 319 ? 10.223 3.658 14.029 1.00 98.12 319 ARG A C 1
ATOM 2551 O O . ARG A 1 319 ? 9.519 2.687 13.763 1.00 98.12 319 ARG A O 1
ATOM 2558 N N . MET A 1 320 ? 9.761 4.876 14.283 1.00 98.56 320 MET A N 1
ATOM 2559 C CA . MET A 1 320 ? 8.358 5.287 14.253 1.00 98.56 320 MET A CA 1
ATOM 2560 C C . MET A 1 320 ? 8.037 5.985 12.931 1.00 98.56 320 MET A C 1
ATOM 2562 O O . MET A 1 320 ? 8.857 6.772 12.448 1.00 98.56 320 MET A O 1
ATOM 2566 N N . GLY A 1 321 ? 6.845 5.735 12.392 1.00 97.75 321 GLY A N 1
ATOM 2567 C CA . GLY A 1 321 ? 6.391 6.255 11.103 1.00 97.75 321 GLY A CA 1
ATOM 2568 C C . GLY A 1 321 ? 6.720 5.332 9.929 1.00 97.75 321 GLY A C 1
ATOM 2569 O O . GLY A 1 321 ? 7.055 4.159 10.118 1.00 97.75 321 GLY A O 1
ATOM 2570 N N . SER A 1 322 ? 6.602 5.862 8.712 1.00 95.19 322 SER A N 1
ATOM 2571 C CA . SER A 1 322 ? 6.787 5.092 7.474 1.00 95.19 322 SER A CA 1
ATOM 2572 C C . SER A 1 322 ? 7.988 5.556 6.646 1.00 95.19 322 SER A C 1
ATOM 2574 O O . SER A 1 322 ? 8.295 6.751 6.631 1.00 95.19 322 SER A O 1
ATOM 2576 N N . PRO A 1 323 ? 8.643 4.648 5.893 1.00 90.88 323 PRO A N 1
ATOM 2577 C CA . PRO A 1 323 ? 9.634 5.021 4.889 1.00 90.88 323 PRO A CA 1
ATOM 2578 C C . PRO A 1 323 ? 9.036 5.912 3.792 1.00 90.88 323 PRO A C 1
ATOM 2580 O O . PRO A 1 323 ? 7.858 5.793 3.436 1.00 90.88 323 PRO A O 1
ATOM 2583 N N . VAL A 1 324 ? 9.845 6.824 3.248 1.00 87.38 324 VAL A N 1
ATOM 2584 C CA . VAL A 1 324 ? 9.416 7.766 2.198 1.00 87.38 324 VAL A CA 1
ATOM 2585 C C . VAL A 1 324 ? 8.835 7.002 1.002 1.00 87.38 324 VAL A C 1
ATOM 2587 O O . VAL A 1 324 ? 9.472 6.085 0.496 1.00 87.38 324 VAL A O 1
ATOM 2590 N N . GLY A 1 325 ? 7.627 7.376 0.572 1.00 85.81 325 GLY A N 1
ATOM 2591 C CA . GLY A 1 325 ? 6.898 6.740 -0.533 1.00 85.81 325 GLY A CA 1
ATOM 2592 C C . GLY A 1 325 ? 6.020 5.537 -0.156 1.00 85.81 325 GLY A C 1
ATOM 2593 O O . GLY A 1 325 ? 5.323 5.030 -1.023 1.00 85.81 325 GLY A O 1
ATOM 2594 N N . VAL A 1 326 ? 6.035 5.082 1.104 1.00 88.25 326 VAL A N 1
ATOM 2595 C CA . VAL A 1 326 ? 5.285 3.895 1.565 1.00 88.25 326 VAL A CA 1
ATOM 2596 C C . VAL A 1 326 ? 3.963 4.213 2.276 1.00 88.25 326 VAL A C 1
ATOM 2598 O O . VAL A 1 326 ? 3.003 3.465 2.127 1.00 88.25 326 VAL A O 1
ATOM 2601 N N . GLY A 1 327 ? 3.933 5.247 3.118 1.00 88.94 327 GLY A N 1
ATOM 2602 C CA . GLY A 1 327 ? 2.805 5.561 3.999 1.00 88.94 327 GLY A CA 1
ATOM 2603 C C . GLY A 1 327 ? 2.162 6.902 3.669 1.00 88.94 327 GLY A C 1
ATOM 2604 O O . GLY A 1 327 ? 2.586 7.607 2.751 1.00 88.94 327 GLY A O 1
ATOM 2605 N N . GLU A 1 328 ? 1.151 7.268 4.447 1.00 92.56 328 GLU A N 1
ATOM 2606 C CA . GLU A 1 328 ? 0.455 8.541 4.296 1.00 92.56 328 GLU A CA 1
ATOM 2607 C C . GLU A 1 328 ? 1.300 9.734 4.765 1.00 92.56 328 GLU A C 1
ATOM 2609 O O . GLU A 1 328 ? 2.310 9.604 5.465 1.00 92.56 328 GLU A O 1
ATOM 2614 N N . LYS A 1 329 ? 0.905 10.945 4.350 1.00 93.31 329 LYS A N 1
ATOM 2615 C CA . LYS A 1 329 ? 1.684 12.180 4.585 1.00 93.31 329 LYS A CA 1
ATOM 2616 C C . LYS A 1 329 ? 1.983 12.445 6.063 1.00 93.31 329 LYS A C 1
ATOM 2618 O O . LYS A 1 329 ? 3.015 13.027 6.398 1.00 93.31 329 LYS A O 1
ATOM 2623 N N . ASP A 1 330 ? 1.060 12.060 6.923 1.00 95.50 330 ASP A N 1
ATOM 2624 C CA . ASP A 1 330 ? 1.099 12.215 8.367 1.00 95.50 330 ASP A CA 1
ATOM 2625 C C . ASP A 1 330 ? 1.945 11.148 9.070 1.00 95.50 330 ASP A C 1
ATOM 2627 O O . ASP A 1 330 ? 2.292 11.331 10.235 1.00 95.50 330 ASP A O 1
ATOM 2631 N N . GLU A 1 331 ? 2.358 10.092 8.370 1.00 97.75 331 GLU A N 1
ATOM 2632 C CA . GLU A 1 331 ? 3.288 9.073 8.868 1.00 97.75 331 GLU A CA 1
ATOM 2633 C C . GLU A 1 331 ? 4.765 9.494 8.740 1.00 97.75 331 GLU A C 1
ATOM 2635 O O . GLU A 1 331 ? 5.668 8.756 9.149 1.00 97.75 331 GLU A O 1
ATOM 2640 N N . TYR A 1 332 ? 5.024 10.680 8.178 1.00 96.00 332 TYR A N 1
ATOM 2641 C CA . TYR A 1 332 ? 6.359 11.225 7.928 1.00 96.00 332 TYR A CA 1
ATOM 2642 C C . TYR A 1 332 ? 6.770 12.327 8.904 1.00 96.00 332 TYR A C 1
ATOM 2644 O O . TYR A 1 332 ? 5.914 13.042 9.406 1.00 96.00 332 TYR A O 1
ATOM 2652 N N . PRO A 1 333 ? 8.078 12.589 9.081 1.00 96.94 333 PRO A N 1
ATOM 2653 C CA . PRO A 1 333 ? 9.183 11.726 8.679 1.00 96.94 333 PRO A CA 1
ATOM 2654 C C . PRO A 1 333 ? 9.284 10.498 9.586 1.00 96.94 333 PRO A C 1
ATOM 2656 O O . PRO A 1 333 ? 8.952 10.554 10.771 1.00 96.94 333 PRO A O 1
ATOM 2659 N N . GLU A 1 334 ? 9.826 9.419 9.034 1.00 96.75 334 GLU A N 1
ATOM 2660 C CA . GLU A 1 334 ? 10.286 8.294 9.838 1.00 96.75 334 GLU A CA 1
ATOM 2661 C C . GLU A 1 334 ? 11.376 8.754 10.821 1.00 96.75 334 GLU A C 1
ATOM 2663 O O . GLU A 1 334 ? 12.274 9.519 10.453 1.00 96.75 334 GLU A O 1
ATOM 2668 N N . ARG A 1 335 ? 11.317 8.305 12.077 1.00 97.44 335 ARG A N 1
ATOM 2669 C CA . ARG A 1 335 ? 12.196 8.818 13.141 1.00 97.44 335 ARG A CA 1
ATOM 2670 C C . ARG A 1 335 ? 12.514 7.779 14.207 1.00 97.44 335 ARG A C 1
ATOM 2672 O O . ARG A 1 335 ? 11.739 6.860 14.447 1.00 97.44 335 ARG A O 1
ATOM 2679 N N . MET A 1 336 ? 13.638 7.956 14.894 1.00 98.38 336 MET A N 1
ATOM 2680 C CA . MET A 1 336 ? 13.990 7.120 16.043 1.00 98.38 336 MET A CA 1
ATOM 2681 C C . MET A 1 336 ? 13.297 7.623 17.312 1.00 98.38 336 MET A C 1
ATOM 2683 O O . MET A 1 336 ? 13.306 8.820 17.595 1.00 98.38 336 MET A O 1
ATOM 2687 N N . VAL A 1 337 ? 12.724 6.698 18.079 1.00 98.75 337 VAL A N 1
ATOM 2688 C CA . VAL A 1 337 ? 12.074 6.961 19.367 1.00 98.75 337 VAL A CA 1
ATOM 2689 C C . VAL A 1 337 ? 12.581 5.960 20.395 1.00 98.75 337 VAL A C 1
ATOM 2691 O O . VAL A 1 337 ? 12.659 4.764 20.110 1.00 98.75 337 VAL A O 1
ATOM 2694 N N . LYS A 1 338 ? 12.934 6.445 21.586 1.00 98.62 338 LYS A N 1
ATOM 2695 C CA . LYS A 1 338 ? 13.457 5.648 22.695 1.00 98.62 338 LYS A CA 1
ATOM 2696 C C . LYS A 1 338 ? 12.430 5.567 23.821 1.00 98.62 338 LYS A C 1
ATOM 2698 O O . LYS A 1 338 ? 12.192 6.554 24.501 1.00 98.62 338 LYS A O 1
ATOM 2703 N N . ILE A 1 339 ? 11.901 4.374 24.072 1.00 98.25 339 ILE A N 1
ATOM 2704 C CA . ILE A 1 339 ? 11.141 4.048 25.281 1.00 98.25 339 ILE A CA 1
ATOM 2705 C C . ILE A 1 339 ? 12.146 3.710 26.386 1.00 98.25 339 ILE A C 1
ATOM 2707 O O . ILE A 1 339 ? 12.801 2.669 26.341 1.00 98.25 339 ILE A O 1
ATOM 2711 N N . SER A 1 340 ? 12.325 4.618 27.346 1.00 95.00 340 SER A N 1
ATOM 2712 C CA . SER A 1 340 ? 13.430 4.515 28.314 1.00 95.00 340 SER A CA 1
ATOM 2713 C C . SER A 1 340 ? 13.155 3.571 29.485 1.00 95.00 340 SER A C 1
ATOM 2715 O O . SER A 1 340 ? 14.090 2.953 29.987 1.00 95.00 340 SER A O 1
ATOM 2717 N N . GLU A 1 341 ? 11.895 3.417 29.889 1.00 93.69 341 GLU A N 1
ATOM 2718 C CA . GLU A 1 341 ? 11.497 2.550 31.002 1.00 93.69 341 GLU A CA 1
ATOM 2719 C C . GLU A 1 341 ? 10.465 1.511 30.550 1.00 93.69 341 GLU A C 1
ATOM 2721 O O . GLU A 1 341 ? 9.697 1.773 29.619 1.00 93.69 341 GLU A O 1
ATOM 2726 N N . PRO A 1 342 ? 10.425 0.329 31.191 1.00 95.56 342 PRO A N 1
ATOM 2727 C CA . PRO A 1 342 ? 9.367 -0.631 30.938 1.00 95.56 342 PRO A CA 1
ATOM 2728 C C . PRO A 1 342 ? 8.007 -0.069 31.360 1.00 95.56 342 PRO A C 1
ATOM 2730 O O . PRO A 1 342 ? 7.871 0.680 32.327 1.00 95.56 342 PRO A O 1
ATOM 2733 N N . PHE A 1 343 ? 6.969 -0.505 30.663 1.00 97.12 343 PHE A N 1
ATOM 2734 C CA . PHE A 1 343 ? 5.580 -0.195 30.979 1.00 97.12 343 PHE A CA 1
ATOM 2735 C C . PHE A 1 343 ? 4.726 -1.427 30.698 1.00 97.12 343 PHE A C 1
ATOM 2737 O O . PHE A 1 343 ? 5.150 -2.327 29.979 1.00 97.12 343 PHE A O 1
ATOM 2744 N N . ALA A 1 344 ? 3.537 -1.517 31.285 1.00 98.12 344 ALA A N 1
ATOM 2745 C CA . ALA A 1 344 ? 2.615 -2.605 30.981 1.00 98.12 344 ALA A CA 1
ATOM 2746 C C . ALA A 1 344 ? 1.582 -2.153 29.955 1.00 98.12 344 ALA A C 1
ATOM 2748 O O . ALA A 1 344 ? 1.083 -1.036 30.052 1.00 98.12 344 ALA A O 1
ATOM 2749 N N . VAL A 1 345 ? 1.195 -3.039 29.044 1.00 98.75 345 VAL A N 1
ATOM 2750 C CA . VAL A 1 345 ? 0.122 -2.812 28.066 1.00 98.75 345 VAL A CA 1
ATOM 2751 C C . VAL A 1 345 ? -0.925 -3.903 28.224 1.00 98.75 345 VAL A C 1
ATOM 2753 O O . VAL A 1 345 ? -0.563 -5.060 28.444 1.00 98.75 345 VAL A O 1
ATOM 2756 N N . SER A 1 346 ? -2.217 -3.569 28.152 1.00 98.56 346 SER A N 1
ATOM 2757 C CA . SER A 1 346 ? -3.248 -4.605 28.190 1.00 98.56 346 SER A CA 1
ATOM 2758 C C . SER A 1 346 ? -3.059 -5.550 27.007 1.00 98.56 346 SER A C 1
ATOM 2760 O O . SER A 1 346 ? -2.875 -5.130 25.865 1.00 98.56 346 SER A O 1
ATOM 2762 N N . LYS A 1 347 ? -3.051 -6.849 27.302 1.00 98.50 347 LYS A N 1
ATOM 2763 C CA . LYS A 1 347 ? -2.768 -7.943 26.368 1.00 98.50 347 LYS A CA 1
ATOM 2764 C C . LYS A 1 347 ? -3.704 -7.918 25.161 1.00 98.50 347 LYS A C 1
ATOM 2766 O O . LYS A 1 347 ? -3.293 -8.244 24.049 1.00 98.50 347 LYS A O 1
ATOM 2771 N N . PHE A 1 348 ? -4.931 -7.489 25.411 1.00 98.69 348 PHE A N 1
ATOM 2772 C CA . PHE A 1 348 ? -6.013 -7.313 24.460 1.00 98.69 348 PHE A CA 1
ATOM 2773 C C . PHE A 1 348 ? -6.497 -5.856 24.491 1.00 98.69 348 PHE A C 1
ATOM 2775 O O . PHE A 1 348 ? -6.170 -5.103 25.422 1.00 98.69 348 PHE A O 1
ATOM 2782 N N . GLU A 1 349 ? -7.297 -5.479 23.498 1.00 98.81 349 GLU A N 1
ATOM 2783 C CA . GLU A 1 349 ? -8.224 -4.350 23.622 1.00 98.81 349 GLU A CA 1
ATOM 2784 C C . GLU A 1 349 ? -9.103 -4.558 24.868 1.00 98.81 349 GLU A C 1
ATOM 2786 O O . GLU A 1 349 ? -9.383 -5.698 25.255 1.00 98.81 349 GLU A O 1
ATOM 2791 N N . ILE A 1 350 ? -9.552 -3.473 25.502 1.00 98.69 350 ILE A N 1
ATOM 2792 C CA . ILE A 1 350 ? -10.472 -3.581 26.638 1.00 98.69 350 ILE A CA 1
ATOM 2793 C C . ILE A 1 350 ? -11.766 -4.227 26.164 1.00 98.69 350 ILE A C 1
ATOM 2795 O O . ILE A 1 350 ? -12.388 -3.788 25.198 1.00 98.69 350 ILE A O 1
ATOM 2799 N N . THR A 1 351 ? -12.178 -5.275 26.858 1.00 98.38 351 THR A N 1
ATOM 2800 C CA . THR A 1 351 ? -13.354 -6.060 26.499 1.00 98.38 351 THR A CA 1
ATOM 2801 C C . THR A 1 351 ? -14.639 -5.454 27.054 1.00 98.38 351 THR A C 1
ATOM 2803 O O . THR A 1 351 ? -14.630 -4.659 27.996 1.00 98.38 351 THR A O 1
ATOM 2806 N N . PHE A 1 352 ? -15.780 -5.878 26.515 1.00 96.94 352 PHE A N 1
ATOM 2807 C CA . PHE A 1 352 ? -17.076 -5.552 27.100 1.00 96.94 352 PHE A CA 1
ATOM 2808 C C . PHE A 1 352 ? -17.203 -6.033 28.548 1.00 96.94 352 PHE A C 1
ATOM 2810 O O . PHE A 1 352 ? -17.778 -5.311 29.350 1.00 96.94 352 PHE A O 1
ATOM 2817 N N . ALA A 1 353 ? -16.655 -7.198 28.912 1.00 93.69 353 ALA A N 1
ATOM 2818 C CA . ALA A 1 353 ? -16.686 -7.679 30.297 1.00 93.69 353 ALA A CA 1
ATOM 2819 C C . ALA A 1 353 ? -15.954 -6.724 31.259 1.00 93.69 353 ALA A C 1
ATOM 2821 O O . ALA A 1 353 ? -16.490 -6.356 32.304 1.00 93.69 353 ALA A O 1
ATOM 2822 N N . GLU A 1 354 ? -14.761 -6.270 30.872 1.00 95.88 354 GLU A N 1
ATOM 2823 C CA . GLU A 1 354 ? -13.954 -5.328 31.657 1.00 95.88 354 GLU A CA 1
ATOM 2824 C C . GLU A 1 354 ? -14.593 -3.930 31.703 1.00 95.88 354 GLU A C 1
ATOM 2826 O O . GLU A 1 354 ? -14.552 -3.253 32.731 1.00 95.88 354 GLU A O 1
ATOM 2831 N N . TRP A 1 355 ? -15.219 -3.488 30.608 1.00 97.06 355 TRP A N 1
ATOM 2832 C CA . TRP A 1 355 ? -15.988 -2.243 30.581 1.00 97.06 355 TRP A CA 1
ATOM 2833 C C . TRP A 1 355 ? -17.241 -2.322 31.460 1.00 97.06 355 TRP A C 1
ATOM 2835 O O . TRP A 1 355 ? -17.533 -1.394 32.213 1.00 97.06 355 TRP A O 1
ATOM 2845 N N . ASP A 1 356 ? -17.960 -3.442 31.415 1.00 93.75 356 ASP A N 1
ATOM 2846 C CA . ASP A 1 356 ? -19.178 -3.668 32.192 1.00 93.75 356 ASP A CA 1
ATOM 2847 C C . ASP A 1 356 ? -18.899 -3.685 33.698 1.00 93.75 356 ASP A C 1
ATOM 2849 O O . ASP A 1 356 ? -19.736 -3.222 34.473 1.00 93.75 356 ASP A O 1
ATOM 2853 N N . ALA A 1 357 ? -17.705 -4.108 34.125 1.00 89.75 357 ALA A N 1
ATOM 2854 C CA . ALA A 1 357 ? -17.254 -3.932 35.505 1.00 89.75 357 ALA A CA 1
ATOM 2855 C C . ALA A 1 357 ? -17.150 -2.442 35.891 1.00 89.75 357 ALA A C 1
ATOM 2857 O O . ALA A 1 357 ? -17.610 -2.037 36.963 1.00 89.75 357 ALA A O 1
ATOM 2858 N N . CYS A 1 358 ? -16.627 -1.594 34.999 1.00 93.69 358 CYS A N 1
ATOM 2859 C CA . CYS A 1 358 ? -16.598 -0.144 35.209 1.00 93.69 358 CYS A CA 1
ATOM 2860 C C . CYS A 1 358 ? -18.007 0.460 35.288 1.00 93.69 358 CYS A C 1
ATOM 2862 O O . CYS A 1 358 ? -18.281 1.284 36.166 1.00 93.69 358 CYS A O 1
ATOM 2864 N N . VAL A 1 359 ? -18.917 0.027 34.411 1.00 91.25 359 VAL A N 1
ATOM 2865 C CA . VAL A 1 359 ? -20.326 0.455 34.419 1.00 91.25 359 VAL A CA 1
ATOM 2866 C C . VAL A 1 359 ? -21.017 0.036 35.714 1.00 91.25 359 VAL A C 1
ATOM 2868 O O . VAL A 1 359 ? -21.659 0.860 36.362 1.00 91.25 359 VAL A O 1
ATOM 2871 N N . ALA A 1 360 ? -20.836 -1.214 36.144 1.00 85.44 360 ALA A N 1
ATOM 2872 C CA . ALA A 1 360 ? -21.408 -1.736 37.383 1.00 85.44 360 ALA A CA 1
ATOM 2873 C C . ALA A 1 360 ? -20.917 -0.978 38.628 1.00 85.44 360 ALA A C 1
ATOM 2875 O O . ALA A 1 360 ? -21.639 -0.877 39.618 1.00 85.44 360 ALA A O 1
ATOM 2876 N N . HIS A 1 361 ? -19.707 -0.415 38.577 1.00 82.12 361 HIS A N 1
ATOM 2877 C CA . HIS A 1 361 ? -19.139 0.423 39.635 1.00 82.12 361 HIS A CA 1
ATOM 2878 C C . HIS A 1 361 ? -19.449 1.921 39.468 1.00 82.12 361 HIS A C 1
ATOM 2880 O O . HIS A 1 361 ? -18.927 2.741 40.226 1.00 82.12 361 HIS A O 1
ATOM 2886 N N . GLY A 1 362 ? -20.272 2.293 38.482 1.00 85.44 362 GLY A N 1
ATOM 2887 C CA . GLY A 1 362 ? -20.651 3.678 38.203 1.00 85.44 362 GLY A CA 1
ATOM 2888 C C . GLY A 1 362 ? -19.503 4.553 37.691 1.00 85.44 362 GLY A C 1
ATOM 2889 O O . GLY A 1 362 ? -19.599 5.776 37.750 1.00 85.44 362 GLY A O 1
ATOM 2890 N N . GLY A 1 363 ? -18.402 3.950 37.229 1.00 87.94 363 GLY A N 1
ATOM 2891 C CA . GLY A 1 363 ? -17.244 4.664 36.687 1.00 87.94 363 GLY A CA 1
ATOM 2892 C C . GLY A 1 363 ? -17.352 4.977 35.193 1.00 87.94 363 GLY A C 1
ATOM 2893 O O . GLY A 1 363 ? -16.680 5.890 34.718 1.00 87.94 363 GLY A O 1
ATOM 2894 N N . CYS A 1 364 ? -18.187 4.230 34.465 1.00 94.38 364 CYS A N 1
ATOM 2895 C CA . CYS A 1 364 ? -18.334 4.326 33.015 1.00 94.38 364 CYS A CA 1
ATOM 2896 C C . CYS A 1 364 ? -19.805 4.322 32.596 1.00 94.38 364 CYS A C 1
ATOM 2898 O O . CYS A 1 364 ? -20.679 3.833 33.313 1.00 94.38 364 CYS A O 1
ATOM 2900 N N . ILE A 1 365 ? -20.067 4.835 31.395 1.00 93.44 365 ILE A N 1
ATOM 2901 C CA . ILE A 1 365 ? -21.389 4.777 30.769 1.00 93.44 365 ILE A CA 1
ATOM 2902 C C . ILE A 1 365 ? -21.653 3.394 30.170 1.00 93.44 365 ILE A C 1
ATOM 2904 O O . ILE A 1 365 ? -20.747 2.750 29.636 1.00 93.44 365 ILE A O 1
ATOM 2908 N N . ALA A 1 366 ? -22.910 2.955 30.207 1.00 93.38 366 ALA A N 1
ATOM 2909 C CA . ALA A 1 366 ? -23.330 1.791 29.441 1.00 93.38 366 ALA A CA 1
ATOM 2910 C C . ALA A 1 366 ? -23.266 2.111 27.940 1.00 93.38 366 ALA A C 1
ATOM 2912 O O . ALA A 1 366 ? -23.775 3.142 27.496 1.00 93.38 366 ALA A O 1
ATOM 2913 N N . VAL A 1 367 ? -22.652 1.216 27.169 1.00 92.81 367 VAL A N 1
ATOM 2914 C CA . VAL A 1 367 ? -22.582 1.302 25.706 1.00 92.81 367 VAL A CA 1
ATOM 2915 C C . VAL A 1 367 ? -23.172 0.037 25.092 1.00 92.81 367 VAL A C 1
ATOM 2917 O O . VAL A 1 367 ? -22.985 -1.071 25.608 1.00 92.81 367 VAL A O 1
ATOM 2920 N N . ASP A 1 368 ? -23.930 0.217 24.016 1.00 92.06 368 ASP A N 1
ATOM 2921 C CA . ASP A 1 368 ? -24.572 -0.869 23.275 1.00 92.06 368 ASP A CA 1
ATOM 2922 C C . ASP A 1 368 ? -23.518 -1.713 22.521 1.00 92.06 368 ASP A C 1
ATOM 2924 O O . ASP A 1 368 ? -22.404 -1.248 22.256 1.00 92.06 368 ASP A O 1
ATOM 2928 N N . ASP A 1 369 ? -23.850 -2.955 22.177 1.00 90.69 369 ASP A N 1
ATOM 2929 C CA . ASP A 1 369 ? -22.947 -3.923 21.530 1.00 90.69 369 ASP A CA 1
ATOM 2930 C C . ASP A 1 369 ? -23.313 -4.230 20.071 1.00 90.69 369 ASP A C 1
ATOM 2932 O O . ASP A 1 369 ? -22.777 -5.174 19.488 1.00 90.69 369 ASP A O 1
ATOM 2936 N N . ALA A 1 370 ? -24.231 -3.449 19.487 1.00 91.75 370 ALA A N 1
ATOM 2937 C CA . ALA A 1 370 ? -24.754 -3.639 18.133 1.00 91.75 370 ALA A CA 1
ATOM 2938 C C . ALA A 1 370 ? -25.471 -4.986 17.919 1.00 91.75 370 ALA A C 1
ATOM 2940 O O . ALA A 1 370 ? -25.710 -5.379 16.777 1.00 91.75 370 ALA A O 1
ATOM 2941 N N . GLY A 1 371 ? -25.776 -5.725 18.991 1.00 93.25 371 GLY A N 1
ATOM 2942 C CA . GLY A 1 371 ? -26.255 -7.103 18.903 1.00 93.25 371 GLY A CA 1
ATOM 2943 C C . GLY A 1 371 ? -25.189 -8.119 18.469 1.00 93.25 371 GLY A C 1
ATOM 2944 O O . GLY A 1 371 ? -25.536 -9.258 18.166 1.00 93.25 371 GLY A O 1
ATOM 2945 N N . TRP A 1 372 ? -23.899 -7.755 18.434 1.00 93.75 372 TRP A N 1
ATOM 2946 C CA . TRP A 1 372 ? -22.804 -8.671 18.060 1.00 93.75 372 TRP A CA 1
ATOM 2947 C C . TRP A 1 372 ? -22.309 -9.540 19.220 1.00 93.75 372 TRP A C 1
ATOM 2949 O O . TRP A 1 372 ? -21.490 -10.443 19.019 1.00 93.75 372 TRP A O 1
ATOM 2959 N N . GLY A 1 373 ? -22.807 -9.270 20.424 1.00 90.50 373 GLY A N 1
ATOM 2960 C CA . GLY A 1 373 ? -22.420 -9.933 21.655 1.00 90.50 373 GLY A CA 1
ATOM 2961 C C . GLY A 1 373 ? -21.387 -9.140 22.455 1.00 90.50 373 GLY A C 1
ATOM 2962 O O . GLY A 1 373 ? -20.528 -8.439 21.916 1.00 90.50 373 GLY A O 1
ATOM 2963 N N . ARG A 1 374 ? -21.467 -9.311 23.776 1.00 93.00 374 ARG A N 1
ATOM 2964 C CA . ARG A 1 374 ? -20.586 -8.703 24.784 1.00 93.00 374 ARG A CA 1
ATOM 2965 C C . ARG A 1 374 ? -19.478 -9.679 25.205 1.00 93.00 374 ARG A C 1
ATOM 2967 O O . ARG A 1 374 ? -19.027 -10.511 24.419 1.00 93.00 374 ARG A O 1
ATOM 2974 N N . GLY A 1 375 ? -19.039 -9.610 26.461 1.00 93.88 375 GLY A N 1
ATOM 2975 C CA . GLY A 1 375 ? -18.067 -10.543 27.023 1.00 93.88 375 GLY A CA 1
ATOM 2976 C C . GLY A 1 375 ? -16.659 -10.244 26.525 1.00 93.88 375 GLY A C 1
ATOM 2977 O O . GLY A 1 375 ? -16.137 -9.170 26.796 1.00 93.88 375 GLY A O 1
ATOM 2978 N N . THR A 1 376 ? -16.053 -11.188 25.803 1.00 95.75 376 THR A N 1
ATOM 2979 C CA . THR A 1 376 ? -14.654 -11.123 25.342 1.00 95.75 376 THR A CA 1
ATOM 2980 C C . THR A 1 376 ? -14.455 -10.331 24.051 1.00 95.75 376 THR A C 1
ATOM 2982 O O . THR A 1 376 ? -13.344 -10.261 23.539 1.00 95.75 376 THR A O 1
ATOM 2985 N N . ARG A 1 377 ? -15.505 -9.743 23.480 1.00 97.81 377 ARG A N 1
ATOM 2986 C CA . ARG A 1 377 ? -15.367 -8.793 22.368 1.00 97.81 377 ARG A CA 1
ATOM 2987 C C . ARG A 1 377 ? -14.835 -7.453 22.879 1.00 97.81 377 ARG A C 1
ATOM 2989 O O . ARG A 1 377 ? -15.162 -7.098 24.015 1.00 97.81 377 ARG A O 1
ATOM 2996 N N . PRO A 1 378 ? -14.062 -6.706 22.072 1.00 98.62 378 PRO A N 1
ATOM 2997 C CA . PRO A 1 378 ? -13.622 -5.376 22.465 1.00 98.62 378 PRO A CA 1
ATOM 2998 C C . PRO A 1 378 ? -14.833 -4.471 22.679 1.00 98.62 378 PRO A C 1
ATOM 3000 O O . PRO A 1 378 ? -15.804 -4.528 21.915 1.00 98.62 378 PRO A O 1
ATOM 3003 N N . VAL A 1 379 ? -14.775 -3.634 23.713 1.00 98.50 379 VAL A N 1
ATOM 3004 C CA . VAL A 1 379 ? -15.746 -2.558 23.869 1.00 98.50 379 VAL A CA 1
ATOM 3005 C C . VAL A 1 379 ? -15.612 -1.603 22.686 1.00 98.50 379 VAL A C 1
ATOM 3007 O O . VAL A 1 379 ? -14.509 -1.265 22.256 1.00 98.50 379 VAL A O 1
ATOM 3010 N N . MET A 1 380 ? -16.750 -1.170 22.160 1.00 97.44 380 MET A N 1
ATOM 3011 C CA . MET A 1 380 ? -16.828 -0.251 21.030 1.00 97.44 380 MET A CA 1
ATOM 3012 C C . MET A 1 380 ? -17.731 0.936 21.359 1.00 97.44 380 MET A C 1
ATOM 3014 O O . MET A 1 380 ? -18.443 0.921 22.367 1.00 97.44 380 MET A O 1
ATOM 3018 N N . ARG A 1 381 ? -17.754 1.945 20.479 1.00 95.25 381 ARG A N 1
ATOM 3019 C CA . ARG A 1 381 ? -18.586 3.154 20.621 1.00 95.25 381 ARG A CA 1
ATOM 3020 C C . ARG A 1 381 ? -18.254 3.943 21.881 1.00 95.25 381 ARG A C 1
ATOM 3022 O O . ARG A 1 381 ? -19.115 4.561 22.507 1.00 95.25 381 ARG A O 1
ATOM 3029 N N . VAL A 1 382 ? -16.978 3.931 22.229 1.00 97.38 382 VAL A N 1
ATOM 3030 C CA . VAL A 1 382 ? -16.411 4.690 23.336 1.00 97.38 382 VAL A CA 1
ATOM 3031 C C . VAL A 1 382 ? -15.605 5.844 22.763 1.00 97.38 382 VAL A C 1
ATOM 3033 O O . VAL A 1 382 ? -14.836 5.680 21.817 1.00 97.38 382 VAL A O 1
ATOM 3036 N N . SER A 1 383 ? -15.809 7.038 23.309 1.00 98.44 383 SER A N 1
ATOM 3037 C CA . SER A 1 383 ? -15.024 8.209 22.923 1.00 98.44 383 SER A CA 1
ATOM 3038 C C . SER A 1 383 ? -13.723 8.259 23.703 1.00 98.44 383 SER A C 1
ATOM 3040 O O . SER A 1 383 ? -13.596 7.623 24.753 1.00 98.44 383 SER A O 1
ATOM 3042 N N . TRP A 1 384 ? -12.781 9.088 23.259 1.00 98.62 384 TRP A N 1
ATOM 3043 C CA . TRP A 1 384 ? -11.568 9.358 24.026 1.00 98.62 384 TRP A CA 1
ATOM 3044 C C . TRP A 1 384 ? -11.902 9.856 25.442 1.00 98.62 384 TRP A C 1
ATOM 3046 O O . TRP A 1 384 ? -11.291 9.443 26.426 1.00 98.62 384 TRP A O 1
ATOM 3056 N N . ASN A 1 385 ? -12.944 10.683 25.576 1.00 98.00 385 ASN A N 1
ATOM 3057 C CA . ASN A 1 385 ? -13.433 11.149 26.875 1.00 98.00 385 ASN A CA 1
ATOM 3058 C C . ASN A 1 385 ? -13.954 10.011 27.773 1.00 98.00 385 ASN A C 1
ATOM 3060 O O . ASN A 1 385 ? -13.766 10.061 28.992 1.00 98.00 385 ASN A O 1
ATOM 3064 N N . ASP A 1 386 ? -14.604 8.992 27.207 1.00 98.44 386 ASP A N 1
ATOM 3065 C CA . ASP A 1 386 ? -15.056 7.815 27.963 1.00 98.44 386 ASP A CA 1
ATOM 3066 C C . ASP A 1 386 ? -13.875 6.916 28.331 1.00 98.44 386 ASP A C 1
ATOM 3068 O O . ASP A 1 386 ? -13.774 6.459 29.468 1.00 98.44 386 ASP A O 1
ATOM 3072 N N . ALA A 1 387 ? -12.926 6.743 27.413 1.00 98.56 387 ALA A N 1
ATOM 3073 C CA . ALA A 1 387 ? -11.689 6.016 27.663 1.00 98.56 387 ALA A CA 1
ATOM 3074 C C . ALA A 1 387 ? -10.890 6.634 28.827 1.00 98.56 387 ALA A C 1
ATOM 3076 O O . ALA A 1 387 ? -10.418 5.928 29.719 1.00 98.56 387 ALA A O 1
ATOM 3077 N N . GLN A 1 388 ? -10.840 7.968 28.904 1.00 98.31 388 GLN A N 1
ATOM 3078 C CA . GLN A 1 388 ? -10.259 8.686 30.040 1.00 98.31 388 GLN A CA 1
ATOM 3079 C C . GLN A 1 388 ? -11.034 8.472 31.354 1.00 98.31 388 GLN A C 1
ATOM 3081 O O . GLN A 1 388 ? -10.445 8.525 32.434 1.00 98.31 388 GLN A O 1
ATOM 3086 N N . GLN A 1 389 ? -12.355 8.263 31.317 1.00 97.88 389 GLN A N 1
ATOM 3087 C CA . GLN A 1 389 ? -13.123 7.876 32.511 1.00 97.88 389 GLN A CA 1
ATOM 3088 C C . GLN A 1 389 ? -12.757 6.458 32.956 1.00 97.88 389 GLN A C 1
ATOM 3090 O O . GLN A 1 389 ? -12.460 6.267 34.135 1.00 97.88 389 GLN A O 1
ATOM 3095 N N . TYR A 1 390 ? -12.656 5.516 32.015 1.00 98.25 390 TYR A N 1
ATOM 3096 C CA . TYR A 1 390 ? -12.255 4.139 32.293 1.00 98.25 390 TYR A CA 1
ATOM 3097 C C . TYR A 1 390 ? -10.872 4.055 32.947 1.00 98.25 390 TYR A C 1
ATOM 3099 O O . TYR A 1 390 ? -10.741 3.469 34.017 1.00 98.25 390 TYR A O 1
ATOM 3107 N N . VAL A 1 391 ? -9.840 4.702 32.388 1.00 98.19 391 VAL A N 1
ATOM 3108 C CA . VAL A 1 391 ? -8.484 4.650 32.979 1.00 98.19 391 VAL A CA 1
ATOM 3109 C C . VAL A 1 391 ? -8.404 5.346 34.341 1.00 98.19 391 VAL A C 1
ATOM 3111 O O . VAL A 1 391 ? -7.662 4.893 35.214 1.00 98.19 391 VAL A O 1
ATOM 3114 N N . ARG A 1 392 ? -9.196 6.405 34.574 1.00 97.25 392 ARG A N 1
ATOM 3115 C CA . ARG A 1 392 ? -9.306 7.049 35.897 1.00 97.25 392 ARG A CA 1
ATOM 3116 C C . ARG A 1 392 ? -9.974 6.132 36.913 1.00 97.25 392 ARG A C 1
ATOM 3118 O O . ARG A 1 392 ? -9.489 6.020 38.037 1.00 97.25 392 ARG A O 1
ATOM 3125 N N . TRP A 1 393 ? -11.062 5.474 36.523 1.00 95.06 393 TRP A N 1
ATOM 3126 C CA . TRP A 1 393 ? -11.731 4.482 37.356 1.00 95.06 393 TRP A CA 1
ATOM 3127 C C . TRP A 1 393 ? -10.797 3.312 37.669 1.00 95.06 393 TRP A C 1
ATOM 3129 O O . TRP A 1 393 ? -10.595 3.012 38.843 1.00 95.06 393 TRP A O 1
ATOM 3139 N N . LEU A 1 394 ? -10.158 2.728 36.652 1.00 94.31 394 LEU A N 1
ATOM 3140 C CA . LEU A 1 394 ? -9.253 1.593 36.805 1.00 94.31 394 LEU A CA 1
ATOM 3141 C C . LEU A 1 394 ? -8.079 1.953 37.724 1.00 94.31 394 LEU A C 1
ATOM 3143 O O . LEU A 1 394 ? -7.741 1.195 38.634 1.00 94.31 394 LEU A O 1
ATOM 3147 N N . SER A 1 395 ? -7.523 3.159 37.569 1.00 93.75 395 SER A N 1
ATOM 3148 C CA . SER A 1 395 ? -6.478 3.666 38.464 1.00 93.75 395 SER A CA 1
ATOM 3149 C C . SER A 1 395 ? -6.959 3.784 39.908 1.00 93.75 395 SER A C 1
ATOM 3151 O O . SER A 1 395 ? -6.270 3.371 40.837 1.00 93.75 395 SER A O 1
ATOM 3153 N N . LYS A 1 396 ? -8.168 4.322 40.107 1.00 90.00 396 LYS A N 1
ATOM 3154 C CA . LYS A 1 396 ? -8.762 4.507 41.434 1.00 90.00 396 LYS A CA 1
ATOM 3155 C C . LYS A 1 396 ? -9.023 3.176 42.137 1.00 90.00 396 LYS A C 1
ATOM 3157 O O . LYS A 1 396 ? -8.745 3.073 43.327 1.00 90.00 396 LYS A O 1
ATOM 3162 N N . VAL A 1 397 ? -9.573 2.184 41.433 1.00 85.12 397 VAL A N 1
ATOM 3163 C CA . VAL A 1 397 ? -9.938 0.897 42.050 1.00 85.12 397 VAL A CA 1
ATOM 3164 C C . VAL A 1 397 ? -8.724 0.010 42.307 1.00 85.12 397 VAL A C 1
ATOM 3166 O O . VAL A 1 397 ? -8.700 -0.677 43.318 1.00 85.12 397 VAL A O 1
ATOM 3169 N N . THR A 1 398 ? -7.696 0.072 41.456 1.00 85.75 398 THR A N 1
ATOM 3170 C CA . THR A 1 398 ? -6.459 -0.715 41.620 1.00 85.75 398 THR A CA 1
ATOM 3171 C C . THR A 1 398 ? -5.393 -0.026 42.474 1.00 85.75 398 THR A C 1
ATOM 3173 O O . THR A 1 398 ? -4.439 -0.666 42.913 1.00 85.75 398 THR A O 1
ATOM 3176 N N . GLY A 1 399 ? -5.495 1.293 42.665 1.00 87.25 399 GLY A N 1
ATOM 3177 C CA . GLY A 1 399 ? -4.444 2.104 43.283 1.00 87.25 399 GLY A CA 1
ATOM 3178 C C . GLY A 1 399 ? -3.166 2.206 42.438 1.00 87.25 399 GLY A C 1
ATOM 3179 O O . GLY A 1 399 ? -2.104 2.530 42.971 1.00 87.25 399 GLY A O 1
ATOM 3180 N N . ARG A 1 400 ? -3.231 1.887 41.139 1.00 90.31 400 ARG A N 1
ATOM 3181 C CA . ARG A 1 400 ? -2.098 1.923 40.199 1.00 90.31 400 ARG A CA 1
ATOM 3182 C C . ARG A 1 400 ? -2.313 3.001 39.142 1.00 90.31 400 ARG A C 1
ATOM 3184 O O . ARG A 1 400 ? -3.435 3.426 38.903 1.00 90.31 400 ARG A O 1
ATOM 3191 N N . THR A 1 401 ? -1.247 3.427 38.473 1.00 94.25 401 THR A N 1
ATOM 3192 C CA . THR A 1 401 ? -1.346 4.445 37.418 1.00 94.25 401 THR A CA 1
ATOM 3193 C C . THR A 1 401 ? -1.678 3.797 36.077 1.00 94.25 401 THR A C 1
ATOM 3195 O O . THR A 1 401 ? -0.778 3.341 35.369 1.00 94.25 401 THR A O 1
ATOM 3198 N N . TYR A 1 402 ? -2.965 3.773 35.731 1.00 97.50 402 TYR A N 1
ATOM 3199 C CA . TYR A 1 402 ? -3.457 3.402 34.406 1.00 97.50 402 TYR A CA 1
ATOM 3200 C C . TYR A 1 402 ? -3.711 4.641 33.546 1.00 97.50 402 TYR A C 1
ATOM 3202 O O . TYR A 1 402 ? -4.140 5.691 34.027 1.00 97.50 402 TYR A O 1
ATOM 3210 N N . ARG A 1 403 ? -3.452 4.515 32.247 1.00 98.56 403 ARG A N 1
ATOM 3211 C CA . ARG A 1 403 ? -3.575 5.594 31.262 1.00 98.56 403 ARG A CA 1
ATOM 3212 C C . ARG A 1 403 ? -3.777 5.023 29.865 1.00 98.56 403 ARG A C 1
ATOM 3214 O O . ARG A 1 403 ? -3.590 3.829 29.648 1.00 98.56 403 ARG A O 1
ATOM 3221 N N . LEU A 1 404 ? -4.130 5.873 28.910 1.00 98.75 404 LEU A N 1
ATOM 3222 C CA . LEU A 1 404 ? -3.970 5.523 27.501 1.00 98.75 404 LEU A CA 1
ATOM 3223 C C . LEU A 1 404 ? -2.479 5.452 27.148 1.00 98.75 404 LEU A C 1
ATOM 3225 O O . LEU A 1 404 ? -1.642 6.099 27.794 1.00 98.75 404 LEU A O 1
ATOM 3229 N N . LEU A 1 405 ? -2.156 4.647 26.137 1.00 98.81 405 LEU A N 1
ATOM 3230 C CA . LEU A 1 405 ? -0.821 4.634 25.549 1.00 98.81 405 LEU A CA 1
ATOM 3231 C C . LEU A 1 405 ? -0.542 6.000 24.917 1.00 98.81 405 LEU A C 1
ATOM 3233 O O . LEU A 1 405 ? -1.467 6.670 24.448 1.00 98.81 405 LEU A O 1
ATOM 3237 N N . THR A 1 406 ? 0.723 6.404 24.882 1.00 98.88 406 THR A N 1
ATOM 3238 C CA . THR A 1 406 ? 1.133 7.432 23.920 1.00 98.88 406 THR A CA 1
ATOM 3239 C C . THR A 1 406 ? 1.119 6.834 22.515 1.00 98.88 406 THR A C 1
ATOM 3241 O O . THR A 1 406 ? 1.199 5.615 22.343 1.00 98.88 406 THR A O 1
ATOM 3244 N N . GLU A 1 407 ? 1.036 7.669 21.487 1.00 98.81 407 GLU A N 1
ATOM 3245 C CA . GLU A 1 407 ? 1.107 7.205 20.101 1.00 98.81 407 GLU A CA 1
ATOM 3246 C C . GLU A 1 407 ? 2.415 6.439 19.833 1.00 98.81 407 GLU A C 1
ATOM 3248 O O . GLU A 1 407 ? 2.421 5.393 19.181 1.00 98.81 407 GLU A O 1
ATOM 3253 N N . ALA A 1 408 ? 3.523 6.932 20.391 1.00 98.81 408 ALA A N 1
ATOM 3254 C CA . ALA A 1 408 ? 4.830 6.298 20.290 1.00 98.81 408 ALA A CA 1
ATOM 3255 C C . ALA A 1 408 ? 4.882 4.931 20.985 1.00 98.81 408 ALA A C 1
ATOM 3257 O O . ALA A 1 408 ? 5.406 3.972 20.421 1.00 98.81 408 ALA A O 1
ATOM 3258 N N . GLU A 1 409 ? 4.339 4.826 22.198 1.00 98.88 409 GLU A N 1
ATOM 3259 C CA . GLU A 1 409 ? 4.254 3.556 22.922 1.00 98.88 409 GLU A CA 1
ATOM 3260 C C . GLU A 1 409 ? 3.380 2.544 22.191 1.00 98.88 409 GLU A C 1
ATOM 3262 O O . GLU A 1 409 ? 3.728 1.364 22.144 1.00 98.88 409 GLU A O 1
ATOM 3267 N N . TRP A 1 410 ? 2.267 2.997 21.610 1.00 98.88 410 TRP A N 1
ATOM 3268 C CA . TRP A 1 410 ? 1.371 2.141 20.849 1.00 98.88 410 TRP A CA 1
ATOM 3269 C C . TRP A 1 410 ? 2.082 1.543 19.635 1.00 98.88 410 TRP A C 1
ATOM 3271 O O . TRP A 1 410 ? 2.071 0.326 19.454 1.00 98.88 410 TRP A O 1
ATOM 3281 N N . GLU A 1 411 ? 2.776 2.363 18.837 1.00 98.88 411 GLU A N 1
ATOM 3282 C CA . GLU A 1 411 ? 3.481 1.863 17.652 1.00 98.88 411 GLU A CA 1
ATOM 3283 C C . GLU A 1 411 ? 4.659 0.954 18.026 1.00 98.88 411 GLU A C 1
ATOM 3285 O O . GLU A 1 411 ? 4.876 -0.078 17.384 1.00 98.88 411 GLU A O 1
ATOM 3290 N N . TYR A 1 412 ? 5.386 1.292 19.095 1.00 98.88 412 TYR A N 1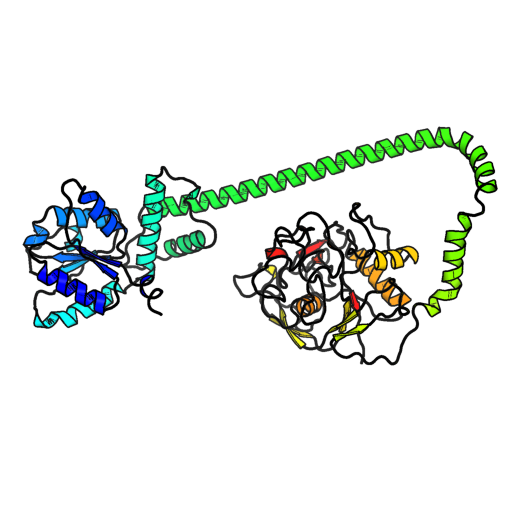
ATOM 3291 C CA . TYR A 1 412 ? 6.438 0.438 19.643 1.00 98.88 412 TYR A CA 1
ATOM 3292 C C . TYR A 1 412 ? 5.897 -0.945 20.020 1.00 98.88 412 TYR A C 1
ATOM 3294 O O . TYR A 1 412 ? 6.454 -1.976 19.624 1.00 98.88 412 TYR A O 1
ATOM 3302 N N . ALA A 1 413 ? 4.777 -0.955 20.745 1.00 98.81 413 ALA A N 1
ATOM 3303 C CA . ALA A 1 413 ? 4.089 -2.156 21.183 1.00 98.81 413 ALA A CA 1
ATOM 3304 C C . ALA A 1 413 ? 3.549 -2.971 19.999 1.00 98.81 413 ALA A C 1
ATOM 3306 O O . ALA A 1 413 ? 3.692 -4.192 19.999 1.00 98.81 413 ALA A O 1
ATOM 3307 N N . ALA A 1 414 ? 2.988 -2.317 18.976 1.00 98.81 414 ALA A N 1
ATOM 3308 C CA . ALA A 1 414 ? 2.450 -2.967 17.784 1.00 98.81 414 ALA A CA 1
ATOM 3309 C C . ALA A 1 414 ? 3.552 -3.634 16.953 1.00 98.81 414 ALA A C 1
ATOM 3311 O O . ALA A 1 414 ? 3.404 -4.788 16.550 1.00 98.81 414 ALA A O 1
ATOM 3312 N N . ARG A 1 415 ? 4.678 -2.938 16.742 1.00 98.69 415 ARG A N 1
ATOM 3313 C CA . ARG A 1 415 ? 5.816 -3.439 15.955 1.00 98.69 415 ARG A CA 1
ATOM 3314 C C . ARG A 1 415 ? 6.571 -4.566 16.645 1.00 98.69 415 ARG A C 1
ATOM 3316 O O . ARG A 1 415 ? 7.112 -5.424 15.949 1.00 98.69 415 ARG A O 1
ATOM 3323 N N . ALA A 1 416 ? 6.655 -4.552 17.976 1.00 98.25 416 ALA A N 1
ATOM 3324 C CA . ALA A 1 416 ? 7.336 -5.573 18.776 1.00 98.25 416 ALA A CA 1
ATOM 3325 C C . ALA A 1 416 ? 8.734 -5.958 18.237 1.00 98.25 416 ALA A C 1
ATOM 3327 O O . ALA A 1 416 ? 9.083 -7.131 18.127 1.00 98.25 416 ALA A O 1
ATOM 3328 N N . GLY A 1 417 ? 9.522 -4.950 17.847 1.00 97.56 417 GLY A N 1
ATOM 3329 C CA . GLY A 1 417 ? 10.881 -5.109 17.309 1.00 97.56 417 GLY A CA 1
ATOM 3330 C C . GLY A 1 417 ? 10.985 -5.254 15.784 1.00 97.56 417 GLY A C 1
ATOM 3331 O O . GLY A 1 417 ? 12.088 -5.182 15.244 1.00 97.56 417 GLY A O 1
ATOM 3332 N N . THR A 1 418 ? 9.870 -5.405 15.068 1.00 97.81 418 THR A N 1
ATOM 3333 C CA . THR A 1 418 ? 9.865 -5.476 13.598 1.00 97.81 418 THR A CA 1
ATOM 3334 C C . THR A 1 418 ? 9.936 -4.093 12.940 1.00 97.81 418 THR A C 1
ATOM 3336 O O . THR A 1 418 ? 9.594 -3.068 13.532 1.00 97.81 418 THR A O 1
ATOM 3339 N N . LYS A 1 419 ? 10.390 -4.064 11.680 1.00 95.44 419 LYS A N 1
ATOM 3340 C CA . LYS A 1 419 ? 10.430 -2.863 10.817 1.00 95.44 419 LYS A CA 1
ATOM 3341 C C . LYS A 1 419 ? 9.456 -2.957 9.636 1.00 95.44 419 LYS A C 1
ATOM 3343 O O . LYS A 1 419 ? 9.477 -2.118 8.745 1.00 95.44 419 LYS A O 1
ATOM 3348 N N . THR A 1 420 ? 8.656 -4.014 9.607 1.00 95.50 420 THR A N 1
ATOM 3349 C CA . THR A 1 420 ? 7.723 -4.345 8.532 1.00 95.50 420 THR A CA 1
ATOM 3350 C C . THR A 1 420 ? 6.398 -3.593 8.690 1.00 95.50 420 THR A C 1
ATOM 3352 O O . THR A 1 420 ? 6.184 -2.907 9.692 1.00 95.50 420 THR A O 1
ATOM 3355 N N . HIS A 1 421 ? 5.506 -3.689 7.699 1.00 95.19 421 HIS A N 1
ATOM 3356 C CA . HIS A 1 421 ? 4.178 -3.056 7.757 1.00 95.19 421 HIS A CA 1
ATOM 3357 C C . HIS A 1 421 ? 3.286 -3.616 8.872 1.00 95.19 421 HIS A C 1
ATOM 3359 O O . HIS A 1 421 ? 2.530 -2.862 9.482 1.00 95.19 421 HIS A O 1
ATOM 3365 N N . TYR A 1 422 ? 3.408 -4.913 9.153 1.00 97.38 422 TYR A N 1
ATOM 3366 C CA . TYR A 1 422 ? 2.709 -5.634 10.216 1.00 97.38 422 TYR A CA 1
ATOM 3367 C C . TYR A 1 422 ? 3.732 -6.397 11.073 1.00 97.38 422 TYR A C 1
ATOM 3369 O O . TYR A 1 422 ? 4.821 -6.706 10.574 1.00 97.38 422 TYR A O 1
ATOM 3377 N N . PRO A 1 423 ? 3.412 -6.793 12.318 1.00 96.69 423 PRO A N 1
ATOM 3378 C CA . PRO A 1 423 ? 4.351 -7.524 13.174 1.00 96.69 423 PRO A CA 1
ATOM 3379 C C . PRO A 1 423 ? 4.711 -8.932 12.673 1.00 96.69 423 PRO A C 1
ATOM 3381 O O . PRO A 1 423 ? 5.611 -9.565 13.220 1.00 96.69 423 PRO A O 1
ATOM 3384 N N . TRP A 1 424 ? 4.024 -9.437 11.645 1.00 95.94 424 TRP A N 1
ATOM 3385 C CA . TRP A 1 424 ? 4.296 -10.732 11.010 1.00 95.94 424 TRP A CA 1
ATOM 3386 C C . TRP A 1 424 ? 4.914 -10.625 9.606 1.00 95.94 424 TRP A C 1
ATOM 3388 O O . TRP A 1 424 ? 5.211 -11.655 9.004 1.00 95.94 424 TRP A O 1
ATOM 3398 N N . GLY A 1 425 ? 5.108 -9.420 9.060 1.00 95.94 425 GLY A N 1
ATOM 3399 C CA . GLY A 1 425 ? 5.678 -9.226 7.723 1.00 95.94 425 GLY A CA 1
ATOM 3400 C C . GLY A 1 425 ? 5.130 -8.002 6.988 1.00 95.94 425 GLY A C 1
ATOM 3401 O O . GLY A 1 425 ? 4.423 -7.180 7.561 1.00 95.94 425 GLY A O 1
ATOM 3402 N N . ASN A 1 426 ? 5.476 -7.861 5.705 1.00 94.69 426 ASN A N 1
ATOM 3403 C CA . ASN A 1 426 ? 5.000 -6.753 4.858 1.00 94.69 426 ASN A CA 1
ATOM 3404 C C . ASN A 1 426 ? 3.681 -7.054 4.138 1.00 94.69 426 ASN A C 1
ATOM 3406 O O . ASN A 1 426 ? 2.998 -6.138 3.693 1.00 94.69 426 ASN A O 1
ATOM 3410 N N . LEU A 1 427 ? 3.308 -8.329 4.036 1.00 93.81 427 LEU A N 1
ATOM 3411 C CA . LEU A 1 427 ? 2.052 -8.753 3.430 1.00 93.81 427 LEU A CA 1
ATOM 3412 C C . LEU A 1 427 ? 1.011 -8.985 4.526 1.00 93.81 427 LEU A C 1
ATOM 3414 O O . LEU A 1 427 ? 1.316 -9.595 5.552 1.00 93.81 427 LEU A O 1
ATOM 3418 N N . ILE A 1 428 ? -0.226 -8.539 4.288 1.00 93.56 428 ILE A N 1
ATOM 3419 C CA . ILE A 1 428 ? -1.336 -8.745 5.230 1.00 93.56 428 ILE A CA 1
ATOM 3420 C C . ILE A 1 428 ? -1.562 -10.242 5.496 1.00 93.56 428 ILE A C 1
ATOM 3422 O O . ILE A 1 428 ? -1.735 -10.659 6.642 1.00 93.56 428 ILE A O 1
ATOM 3426 N N . GLY A 1 429 ? -1.452 -11.070 4.451 1.00 91.88 429 GLY A N 1
ATOM 3427 C CA . GLY A 1 429 ? -1.744 -12.499 4.518 1.00 91.88 429 GLY A CA 1
ATOM 3428 C C . GLY A 1 429 ? -3.227 -12.774 4.784 1.00 91.88 429 GLY A C 1
ATOM 3429 O O . GLY A 1 429 ? -4.070 -11.893 4.635 1.00 91.88 429 GLY A O 1
ATOM 3430 N N . ARG A 1 430 ? -3.545 -14.016 5.164 1.00 93.25 430 ARG A N 1
ATOM 3431 C CA . ARG A 1 430 ? -4.913 -14.460 5.455 1.00 93.25 430 ARG A CA 1
ATOM 3432 C C . ARG A 1 430 ? -5.034 -14.860 6.924 1.00 93.25 430 ARG A C 1
ATOM 3434 O O . ARG A 1 430 ? -4.259 -15.689 7.386 1.00 93.25 430 ARG A O 1
ATOM 3441 N N . GLY A 1 431 ? -6.020 -14.318 7.633 1.00 93.12 431 GLY A N 1
ATOM 3442 C CA . GLY A 1 431 ? -6.332 -14.678 9.016 1.00 93.12 431 GLY A CA 1
ATOM 3443 C C . GLY A 1 431 ? -5.288 -14.223 10.039 1.00 93.12 431 GLY A C 1
ATOM 3444 O O . GLY A 1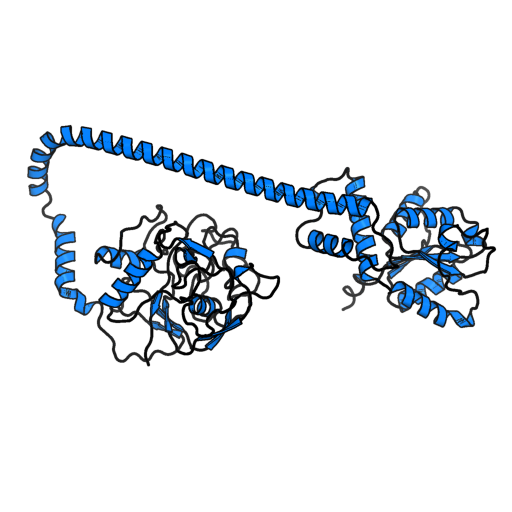 431 ? -5.163 -14.860 11.078 1.00 93.12 431 GLY A O 1
ATOM 3445 N N . ASN A 1 432 ? -4.534 -13.156 9.756 1.00 94.94 432 ASN A N 1
ATOM 3446 C CA . ASN A 1 432 ? -3.568 -12.580 10.704 1.00 94.94 432 ASN A CA 1
ATOM 3447 C C . ASN A 1 432 ? -4.155 -11.451 11.570 1.00 94.94 432 ASN A C 1
ATOM 3449 O O . ASN A 1 432 ? -3.572 -11.096 12.588 1.00 94.94 432 ASN A O 1
ATOM 3453 N N . GLY A 1 433 ? -5.309 -10.915 11.181 1.00 95.62 433 GLY A N 1
ATOM 3454 C CA . GLY A 1 433 ? -6.059 -9.890 11.900 1.00 95.62 433 GLY A CA 1
ATOM 3455 C C . GLY A 1 433 ? -7.491 -9.819 11.371 1.00 95.62 433 GLY A C 1
ATOM 3456 O O . GLY A 1 433 ? -7.811 -10.445 10.355 1.00 95.62 433 GLY A O 1
ATOM 3457 N N . ASN A 1 434 ? -8.351 -9.069 12.060 1.00 97.75 434 ASN A N 1
ATOM 3458 C CA . ASN A 1 434 ? -9.722 -8.814 11.619 1.00 97.75 434 ASN A CA 1
ATOM 3459 C C . ASN A 1 434 ? -9.788 -7.463 10.909 1.00 97.75 434 ASN A C 1
ATOM 3461 O O . ASN A 1 434 ? -9.691 -6.423 11.554 1.00 97.75 434 ASN A O 1
ATOM 3465 N N . CYS A 1 435 ? -9.950 -7.474 9.596 1.00 96.31 435 CYS A N 1
ATOM 3466 C CA . CYS A 1 435 ? -10.067 -6.278 8.770 1.00 96.31 435 CYS A CA 1
ATOM 3467 C C . CYS A 1 435 ? -10.726 -6.632 7.443 1.00 96.31 435 CYS A C 1
ATOM 3469 O O . CYS A 1 435 ? -10.864 -7.806 7.098 1.00 96.31 435 CYS A O 1
ATOM 3471 N N . ARG A 1 436 ? -11.170 -5.636 6.677 1.00 94.38 436 ARG A N 1
ATOM 3472 C CA . ARG A 1 436 ? -11.838 -5.888 5.399 1.00 94.38 436 ARG A CA 1
ATOM 3473 C C . ARG A 1 436 ? -10.887 -6.644 4.472 1.00 94.38 436 ARG A C 1
ATOM 3475 O O . ARG A 1 436 ? -9.798 -6.165 4.171 1.00 94.38 436 ARG A O 1
ATOM 3482 N N . SER A 1 437 ? -11.330 -7.807 4.000 1.00 89.62 437 SER A N 1
ATOM 3483 C CA . SER A 1 437 ? -10.570 -8.679 3.093 1.00 89.62 437 SER A CA 1
ATOM 3484 C C . SER A 1 437 ? -9.300 -9.306 3.693 1.00 89.62 437 SER A C 1
ATOM 3486 O O . SER A 1 437 ? -8.426 -9.739 2.945 1.00 89.62 437 SER A O 1
ATOM 3488 N N . CYS A 1 438 ? -9.190 -9.405 5.020 1.00 91.06 438 CYS A N 1
ATOM 3489 C CA . CYS A 1 438 ? -8.051 -10.027 5.707 1.00 91.06 438 CYS A CA 1
ATOM 3490 C C . CYS A 1 438 ? -8.162 -11.558 5.845 1.00 91.06 438 CYS A C 1
ATOM 3492 O O . CYS A 1 438 ? -7.248 -12.220 6.330 1.00 91.06 438 CYS A O 1
ATOM 3494 N N . GLY A 1 439 ? -9.255 -12.151 5.371 1.00 91.25 439 GLY A N 1
ATOM 3495 C CA . GLY A 1 439 ? -9.568 -13.570 5.358 1.00 91.25 439 GLY A CA 1
ATOM 3496 C C . GLY A 1 439 ? -10.181 -14.182 6.621 1.00 91.25 439 GLY A C 1
ATOM 3497 O O . GLY A 1 439 ? -10.280 -15.411 6.647 1.00 91.25 439 GLY A O 1
ATOM 3498 N N . SER A 1 440 ? -10.565 -13.409 7.642 1.00 93.44 440 SER A N 1
ATOM 3499 C CA . SER A 1 440 ? -11.255 -13.925 8.835 1.00 93.44 440 SER A CA 1
ATOM 3500 C C . SER A 1 440 ? -12.778 -14.003 8.640 1.00 93.44 440 SER A C 1
ATOM 3502 O O . SER A 1 440 ? -13.356 -13.381 7.751 1.00 93.44 440 SER A O 1
ATOM 3504 N N . GLN A 1 441 ? -13.466 -14.773 9.487 1.00 95.25 441 GLN A N 1
ATOM 3505 C CA . GLN A 1 441 ? -14.929 -14.920 9.415 1.00 95.25 441 GLN A CA 1
ATOM 3506 C C . GLN A 1 441 ? -15.706 -13.643 9.794 1.00 95.25 441 GLN A C 1
ATOM 3508 O O . GLN A 1 441 ? -16.882 -13.519 9.437 1.00 95.25 441 GLN A O 1
ATOM 3513 N N . TRP A 1 442 ? -15.057 -12.712 10.504 1.00 96.69 442 TRP A N 1
ATOM 3514 C CA . TRP A 1 442 ? -15.647 -11.458 10.989 1.00 96.69 442 TRP A CA 1
ATOM 3515 C C . TRP A 1 442 ? -15.345 -10.251 10.091 1.00 96.69 442 TRP A C 1
ATOM 3517 O O . TRP A 1 442 ? -15.951 -9.194 10.274 1.00 96.69 442 TRP A O 1
ATOM 3527 N N . ASP A 1 443 ? -14.470 -10.424 9.101 1.00 91.31 443 ASP A N 1
ATOM 3528 C CA . ASP A 1 443 ? -13.999 -9.365 8.211 1.00 91.31 443 ASP A CA 1
ATOM 3529 C C . ASP A 1 443 ? -15.133 -8.567 7.585 1.00 91.31 443 ASP A C 1
ATOM 3531 O O . ASP A 1 443 ? -16.026 -9.128 6.944 1.00 91.31 443 ASP A O 1
ATOM 3535 N N . GLY A 1 444 ? -15.082 -7.243 7.733 1.00 91.56 444 GLY A N 1
ATOM 3536 C CA . GLY A 1 444 ? -16.086 -6.348 7.165 1.00 91.56 444 GLY A CA 1
ATOM 3537 C C . GLY A 1 444 ? -17.508 -6.572 7.691 1.00 91.56 444 GLY A C 1
ATOM 3538 O O . GLY A 1 444 ? -18.438 -6.001 7.127 1.00 91.56 444 GLY A O 1
ATOM 3539 N N . LYS A 1 445 ? -17.693 -7.373 8.752 1.00 94.94 445 LYS A N 1
ATOM 3540 C CA . LYS A 1 445 ? -19.002 -7.673 9.351 1.00 94.94 445 LYS A CA 1
ATOM 3541 C C . LYS A 1 445 ? -19.123 -7.163 10.781 1.00 94.94 445 LYS A C 1
ATOM 3543 O O . LYS A 1 445 ? -20.112 -6.516 11.103 1.00 94.94 445 LYS A O 1
ATOM 3548 N N . GLN A 1 446 ? -18.159 -7.501 11.636 1.00 96.88 446 GLN A N 1
ATOM 3549 C CA . GLN A 1 446 ? -18.188 -7.187 13.066 1.00 96.88 446 GLN A CA 1
ATOM 3550 C C . GLN A 1 446 ? -16.800 -7.363 13.695 1.00 96.88 446 GLN A C 1
ATOM 3552 O O . GLN A 1 446 ? -15.872 -7.872 13.067 1.00 96.88 446 GLN A O 1
ATOM 3557 N N . THR A 1 447 ? -16.655 -7.009 14.973 1.00 98.25 447 THR A N 1
ATOM 3558 C CA . THR A 1 447 ? -15.432 -7.314 15.735 1.00 98.25 447 THR A CA 1
ATOM 3559 C C . THR A 1 447 ? -15.209 -8.833 15.854 1.00 98.25 447 THR A C 1
ATOM 3561 O O . THR A 1 447 ? -16.113 -9.630 15.600 1.00 98.25 447 THR A O 1
ATOM 3564 N N . ALA A 1 448 ? -14.023 -9.268 16.247 1.00 98.31 448 ALA A N 1
ATOM 3565 C CA . ALA A 1 448 ? -13.729 -10.624 16.689 1.00 98.31 448 ALA A CA 1
ATOM 3566 C C . ALA A 1 448 ? -13.648 -10.629 18.226 1.00 98.31 448 ALA A C 1
ATOM 3568 O O . ALA A 1 448 ? -13.322 -9.594 18.818 1.00 98.31 448 ALA A O 1
ATOM 3569 N N . PRO A 1 449 ? -13.931 -11.757 18.904 1.00 98.44 449 PRO A N 1
ATOM 3570 C CA . PRO A 1 449 ? -13.487 -11.943 20.283 1.00 98.44 449 PRO A CA 1
ATOM 3571 C C . PRO A 1 449 ? -11.978 -11.686 20.377 1.00 98.44 449 PRO A C 1
ATOM 3573 O O . PRO A 1 449 ? -11.231 -12.134 19.501 1.00 98.44 449 PRO A O 1
ATOM 3576 N N . VAL A 1 450 ? -11.526 -10.981 21.412 1.00 98.44 450 VAL A N 1
ATOM 3577 C CA . VAL A 1 450 ? -10.101 -10.666 21.555 1.00 98.44 450 VAL A CA 1
ATOM 3578 C C . VAL A 1 450 ? -9.264 -11.940 21.651 1.00 98.44 450 VAL A C 1
ATOM 3580 O O . VAL A 1 450 ? -9.699 -12.955 22.204 1.00 98.44 450 VAL A O 1
ATOM 3583 N N . GLY A 1 451 ? -8.055 -11.899 21.103 1.00 97.19 451 GLY A N 1
ATOM 3584 C CA . GLY A 1 451 ? -7.147 -13.039 21.083 1.00 97.19 451 GLY A CA 1
ATOM 3585 C C . GLY A 1 451 ? -7.455 -14.094 20.022 1.00 97.19 451 GLY A C 1
ATOM 3586 O O . GLY A 1 451 ? -6.903 -15.191 20.092 1.00 97.19 451 GLY A O 1
ATOM 3587 N N . SER A 1 452 ? -8.315 -13.785 19.047 1.00 98.00 452 SER A N 1
ATOM 3588 C CA . SER A 1 452 ? -8.642 -14.703 17.944 1.00 98.00 452 SER A CA 1
ATOM 3589 C C . SER A 1 452 ? -7.497 -14.881 16.938 1.00 98.00 452 SER A C 1
ATOM 3591 O O . SER A 1 452 ? -7.508 -15.836 16.162 1.00 98.00 452 SER A O 1
ATOM 3593 N N . PHE A 1 453 ? -6.516 -13.977 16.942 1.00 97.19 453 PHE A N 1
ATOM 3594 C CA . PHE A 1 453 ? -5.374 -13.972 16.025 1.00 97.19 453 PHE A CA 1
ATOM 3595 C C . PHE A 1 453 ? -4.057 -14.209 16.764 1.00 97.19 453 PHE A C 1
ATOM 3597 O O . PHE A 1 453 ? -4.010 -14.270 17.990 1.00 97.19 453 PHE A O 1
ATOM 3604 N N . LYS A 1 454 ? -2.955 -14.379 16.030 1.00 97.31 454 LYS A N 1
ATOM 3605 C CA . LYS A 1 454 ? -1.646 -14.618 16.646 1.00 97.31 454 LYS A CA 1
ATOM 3606 C C . LYS A 1 454 ? -1.128 -13.345 17.325 1.00 97.31 454 LYS A C 1
ATOM 3608 O O . LYS A 1 454 ? -1.143 -12.272 16.731 1.00 97.31 454 LYS A O 1
ATOM 3613 N N . ALA A 1 455 ? -0.604 -13.483 18.541 1.00 98.25 455 ALA A N 1
ATOM 3614 C CA . ALA A 1 455 ? 0.093 -12.392 19.217 1.00 98.25 455 ALA A CA 1
ATOM 3615 C C . ALA A 1 455 ? 1.384 -11.987 18.484 1.00 98.25 455 ALA A C 1
ATOM 3617 O O . ALA A 1 455 ? 2.057 -12.825 17.875 1.00 98.25 455 ALA A O 1
ATOM 3618 N N . ASN A 1 456 ? 1.780 -10.722 18.624 1.00 98.56 456 ASN A N 1
ATOM 3619 C CA . ASN A 1 456 ? 3.107 -10.266 18.213 1.00 98.56 456 ASN A CA 1
ATOM 3620 C C . ASN A 1 456 ? 4.208 -10.742 19.189 1.00 98.56 456 ASN A C 1
ATOM 3622 O O . ASN A 1 456 ? 3.935 -11.415 20.184 1.00 98.56 456 ASN A O 1
ATOM 3626 N N . ALA A 1 457 ? 5.471 -10.393 18.921 1.00 98.25 457 ALA A N 1
ATOM 3627 C CA . ALA A 1 457 ? 6.614 -10.855 19.719 1.00 98.25 457 ALA A CA 1
ATOM 3628 C C . ALA A 1 457 ? 6.617 -10.360 21.181 1.00 98.25 457 ALA A C 1
ATOM 3630 O O . ALA A 1 457 ? 7.299 -10.942 22.020 1.00 98.25 457 ALA A O 1
ATOM 3631 N N . PHE A 1 458 ? 5.834 -9.328 21.508 1.00 98.50 458 PHE A N 1
ATOM 3632 C CA . PHE A 1 458 ? 5.620 -8.879 22.886 1.00 98.50 458 PHE A CA 1
ATOM 3633 C C . PHE A 1 458 ? 4.427 -9.561 23.563 1.00 98.50 458 PHE A C 1
ATOM 3635 O O . PHE A 1 458 ? 4.130 -9.264 24.714 1.00 98.50 458 PHE A O 1
ATOM 3642 N N . GLY A 1 459 ? 3.745 -10.490 22.889 1.00 98.25 459 GLY A N 1
ATOM 3643 C CA . GLY A 1 459 ? 2.598 -11.207 23.442 1.00 98.25 459 GLY A CA 1
ATOM 3644 C C . GLY A 1 459 ? 1.295 -10.405 23.432 1.00 98.25 459 GLY A C 1
ATOM 3645 O O . GLY A 1 459 ? 0.349 -10.800 24.119 1.00 98.25 459 GLY A O 1
ATOM 3646 N N . LEU A 1 460 ? 1.242 -9.306 22.671 1.00 98.81 460 LEU A N 1
ATOM 3647 C CA . LEU A 1 460 ? 0.048 -8.485 22.478 1.00 98.81 460 LEU A CA 1
ATOM 3648 C C . LEU A 1 460 ? -0.750 -8.975 21.273 1.00 98.81 460 LEU A C 1
ATOM 3650 O O . LEU A 1 460 ? -0.184 -9.335 20.240 1.00 98.81 460 LEU A O 1
ATOM 3654 N N . PHE A 1 461 ? -2.066 -8.981 21.423 1.00 98.75 461 PHE A N 1
ATOM 3655 C CA . PHE A 1 461 ? -3.016 -9.454 20.424 1.00 98.75 461 PHE A CA 1
ATOM 3656 C C . PHE A 1 461 ? -3.776 -8.284 19.815 1.00 98.75 461 PHE A C 1
ATOM 3658 O O . PHE A 1 461 ? -3.928 -7.249 20.463 1.00 98.75 461 PHE A O 1
ATOM 3665 N N . ASP A 1 462 ? -4.267 -8.484 18.592 1.00 98.25 462 ASP A N 1
ATOM 3666 C CA . ASP A 1 462 ? -5.209 -7.580 17.923 1.00 98.25 462 ASP A CA 1
ATOM 3667 C C . ASP A 1 462 ? -4.676 -6.145 17.734 1.00 98.25 462 ASP A C 1
ATOM 3669 O O . ASP A 1 462 ? -5.441 -5.215 17.562 1.00 98.25 462 ASP A O 1
ATOM 3673 N N . MET A 1 463 ? -3.350 -5.952 17.722 1.00 98.38 463 MET A N 1
ATOM 3674 C CA . MET A 1 463 ? -2.734 -4.631 17.498 1.00 98.38 463 MET A CA 1
ATOM 3675 C C . MET A 1 463 ? -2.975 -4.089 16.076 1.00 98.38 463 MET A C 1
ATOM 3677 O O . MET A 1 463 ? -2.729 -2.920 15.813 1.00 98.38 463 MET A O 1
ATOM 3681 N N . ASN A 1 464 ? -3.381 -4.941 15.133 1.00 97.94 464 ASN A N 1
ATOM 3682 C CA . ASN A 1 464 ? -3.563 -4.609 13.722 1.00 97.94 464 ASN A CA 1
ATOM 3683 C C . ASN A 1 464 ? -4.909 -5.195 13.248 1.00 97.94 464 ASN A C 1
ATOM 3685 O O . ASN A 1 464 ? -4.987 -6.374 12.891 1.00 97.94 464 ASN A O 1
ATOM 3689 N N . GLY A 1 465 ? -5.962 -4.376 13.267 1.00 97.62 465 GLY A N 1
ATOM 3690 C CA . GLY A 1 465 ? -7.350 -4.734 12.972 1.00 97.62 465 GLY A CA 1
ATOM 3691 C C . GLY A 1 465 ? -8.259 -4.698 14.208 1.00 97.62 465 GLY A C 1
ATOM 3692 O O . GLY A 1 465 ? -7.918 -4.129 15.229 1.00 97.62 465 GLY A O 1
ATOM 3693 N N . ASN A 1 466 ? -9.425 -5.331 14.098 1.00 98.38 466 ASN A N 1
ATOM 3694 C CA . ASN A 1 466 ? -10.476 -5.414 15.111 1.00 98.38 466 ASN A CA 1
ATOM 3695 C C . ASN A 1 466 ? -11.105 -4.058 15.474 1.00 98.38 466 ASN A C 1
ATOM 3697 O O . ASN A 1 466 ? -12.060 -3.684 14.796 1.00 98.38 466 ASN A O 1
ATOM 3701 N N . VAL A 1 467 ? -10.624 -3.295 16.455 1.00 98.56 467 VAL A N 1
ATOM 3702 C CA . VAL A 1 467 ? -11.066 -1.903 16.657 1.00 98.56 467 VAL A CA 1
ATOM 3703 C C . VAL A 1 467 ? -9.889 -0.941 16.696 1.00 98.56 467 VAL A C 1
ATOM 3705 O O . VAL A 1 467 ? -8.826 -1.247 17.219 1.00 98.56 467 VAL A O 1
ATOM 3708 N N . ALA A 1 468 ? -10.105 0.272 16.191 1.00 98.69 468 ALA A N 1
ATOM 3709 C CA . ALA A 1 468 ? -9.113 1.321 16.316 1.00 98.69 468 ALA A CA 1
ATOM 3710 C C . ALA A 1 468 ? -9.038 1.768 17.778 1.00 98.69 468 ALA A C 1
ATOM 3712 O O . ALA A 1 468 ? -10.061 1.922 18.454 1.00 98.69 468 ALA A O 1
ATOM 3713 N N . GLU A 1 469 ? -7.825 1.996 18.263 1.00 98.88 469 GLU A N 1
ATOM 3714 C CA . GLU A 1 469 ? -7.561 2.216 19.679 1.00 98.88 469 GLU A CA 1
ATOM 3715 C C . GLU A 1 469 ? -7.204 3.679 19.946 1.00 98.88 469 GLU A C 1
ATOM 3717 O O . GLU A 1 469 ? -6.266 4.222 19.356 1.00 98.88 469 GLU A O 1
ATOM 3722 N N . TRP A 1 470 ? -7.937 4.322 20.861 1.00 98.81 470 TRP A N 1
ATOM 3723 C CA . TRP A 1 470 ? -7.606 5.672 21.323 1.00 98.81 470 TRP A CA 1
ATOM 3724 C C . TRP A 1 470 ? -6.234 5.718 22.003 1.00 98.81 470 TRP A C 1
ATOM 3726 O O . TRP A 1 470 ? -5.987 4.988 22.967 1.00 98.81 470 TRP A O 1
ATOM 3736 N N . VAL A 1 471 ? -5.387 6.660 21.580 1.00 98.69 471 VAL A N 1
ATOM 3737 C CA . VAL A 1 471 ? -4.137 7.010 22.276 1.00 98.69 471 VAL A CA 1
ATOM 3738 C C . VAL A 1 471 ? -4.231 8.400 22.913 1.00 98.69 471 VAL A C 1
ATOM 3740 O O . VAL A 1 471 ? -5.182 9.156 22.701 1.00 98.69 471 VAL A O 1
ATOM 3743 N N . HIS A 1 472 ? -3.278 8.742 23.776 1.00 98.19 472 HIS A N 1
ATOM 3744 C CA . HIS A 1 472 ? -3.316 9.986 24.547 1.00 98.19 472 HIS A CA 1
ATOM 3745 C C . HIS A 1 472 ? -3.137 11.245 23.673 1.00 98.19 472 HIS A C 1
ATOM 3747 O O . HIS A 1 472 ? -3.708 12.305 23.957 1.00 98.19 472 HIS A O 1
ATOM 3753 N N . ASP A 1 473 ? -2.349 11.122 22.612 1.00 98.50 473 ASP A N 1
ATOM 3754 C CA . ASP A 1 473 ? -1.839 12.217 21.797 1.00 98.50 473 ASP A CA 1
ATOM 3755 C C . ASP A 1 473 ? -2.942 12.970 21.017 1.00 98.50 473 ASP A C 1
ATOM 3757 O O . ASP A 1 473 ? -3.866 12.356 20.469 1.00 98.50 473 ASP A O 1
ATOM 3761 N N . PRO A 1 474 ? -2.885 14.317 20.967 1.00 98.06 474 PRO A N 1
ATOM 3762 C CA . PRO A 1 474 ? -3.665 15.114 20.029 1.00 98.06 474 PRO A CA 1
ATOM 3763 C C . PRO A 1 474 ? -3.123 14.987 18.600 1.00 98.06 474 PRO A C 1
ATOM 3765 O O . PRO A 1 474 ? -1.957 14.654 18.373 1.00 98.06 474 PRO A O 1
ATOM 3768 N N . TRP A 1 475 ? -3.970 15.301 17.623 1.00 97.62 475 TRP A N 1
ATOM 3769 C CA . TRP A 1 475 ? -3.607 15.166 16.216 1.00 97.62 475 TRP A CA 1
ATOM 3770 C C . TRP A 1 475 ? -2.521 16.155 15.772 1.00 97.62 475 TRP A C 1
ATOM 3772 O O . TRP A 1 475 ? -2.602 17.358 16.032 1.00 97.62 475 TRP A O 1
ATOM 3782 N N . HIS A 1 476 ? -1.557 15.648 15.002 1.00 97.62 476 HIS A N 1
ATOM 3783 C CA . HIS A 1 476 ? -0.547 16.425 14.290 1.00 97.62 476 HIS A CA 1
ATOM 3784 C C . HIS A 1 476 ? -0.454 15.939 12.845 1.00 97.62 476 HIS A C 1
ATOM 3786 O O . HIS A 1 476 ? -0.417 14.736 12.596 1.00 97.62 476 HIS A O 1
ATOM 3792 N N . ALA A 1 477 ? -0.348 16.872 11.897 1.00 96.12 477 ALA A N 1
ATOM 3793 C CA . ALA A 1 477 ? -0.367 16.570 10.464 1.00 96.12 477 ALA A CA 1
ATOM 3794 C C . ALA A 1 477 ? 0.872 15.816 9.941 1.00 96.12 477 ALA A C 1
ATOM 3796 O O . ALA A 1 477 ? 0.905 15.474 8.765 1.00 96.12 477 ALA A O 1
ATOM 3797 N N . ASN A 1 478 ? 1.918 15.662 10.758 1.00 95.94 478 ASN A N 1
ATOM 3798 C CA . ASN A 1 478 ? 3.157 14.923 10.491 1.00 95.94 478 ASN A CA 1
ATOM 3799 C C . ASN A 1 478 ? 3.988 14.849 11.789 1.00 95.94 478 ASN A C 1
ATOM 3801 O O . ASN A 1 478 ? 3.647 15.502 12.773 1.00 95.94 478 ASN A O 1
ATOM 3805 N N . TYR A 1 479 ? 5.099 14.113 11.779 1.00 97.88 479 TYR A N 1
ATOM 3806 C CA . TYR A 1 479 ? 6.033 13.940 12.895 1.00 97.88 479 TYR A CA 1
ATOM 3807 C C . TYR A 1 479 ? 7.166 14.981 12.988 1.00 97.88 479 TYR A C 1
ATOM 3809 O O . TYR A 1 479 ? 8.115 14.792 13.758 1.00 97.88 479 TYR A O 1
ATOM 3817 N N . LYS A 1 480 ? 7.138 16.087 12.227 1.00 96.38 480 LYS A N 1
ATOM 3818 C CA . LYS A 1 480 ? 8.185 17.119 12.339 1.00 96.38 480 LYS A CA 1
ATOM 3819 C C . LYS A 1 480 ? 8.097 17.798 13.708 1.00 96.38 480 LYS A C 1
ATOM 3821 O O . LYS A 1 480 ? 7.127 18.486 14.001 1.00 96.38 480 LYS A O 1
ATOM 3826 N N . GLY A 1 481 ? 9.132 17.621 14.529 1.00 95.38 481 GLY A N 1
ATOM 3827 C CA . GLY A 1 481 ? 9.175 18.146 15.899 1.00 95.38 481 GLY A CA 1
ATOM 3828 C C . GLY A 1 481 ? 8.557 17.226 16.958 1.00 95.38 481 GLY A C 1
ATOM 3829 O O . GLY A 1 481 ? 8.441 17.638 18.109 1.00 95.38 481 GLY A O 1
ATOM 3830 N N . ALA A 1 482 ? 8.190 15.990 16.601 1.00 97.69 482 ALA A N 1
ATOM 3831 C CA . ALA A 1 482 ? 7.647 15.022 17.549 1.00 97.69 482 ALA A CA 1
ATOM 3832 C C . ALA A 1 482 ? 8.676 14.617 18.634 1.00 97.69 482 ALA A C 1
ATOM 3834 O O . ALA A 1 482 ? 9.851 14.410 18.302 1.00 97.69 482 ALA A O 1
ATOM 3835 N N . PRO A 1 483 ? 8.263 14.404 19.903 1.00 97.81 483 PRO A N 1
ATOM 3836 C CA . PRO A 1 483 ? 9.150 13.973 20.989 1.00 97.81 483 PRO A CA 1
ATOM 3837 C C . PRO A 1 483 ? 9.793 12.615 20.712 1.00 97.81 483 PRO A C 1
ATOM 3839 O O . PRO A 1 483 ? 9.111 11.675 20.315 1.00 97.81 483 PRO A O 1
ATOM 3842 N N . GLN A 1 484 ? 11.101 12.458 20.908 1.00 97.75 484 GLN A N 1
ATOM 3843 C CA . GLN A 1 484 ? 11.819 11.182 20.680 1.00 97.75 484 GLN A CA 1
ATOM 3844 C C . GLN A 1 484 ? 11.838 10.265 21.923 1.00 97.75 484 GLN A C 1
ATOM 3846 O O . GLN A 1 484 ? 12.513 9.240 21.951 1.00 97.75 484 GLN A O 1
ATOM 3851 N N . ASP A 1 485 ? 11.042 10.654 22.913 1.00 97.31 485 ASP A N 1
ATOM 3852 C CA . ASP A 1 485 ? 10.851 10.160 24.272 1.00 97.31 485 ASP A CA 1
ATOM 3853 C C . ASP A 1 485 ? 10.187 8.839 24.622 1.00 97.31 485 ASP A C 1
ATOM 3855 O O . ASP A 1 485 ? 10.242 8.353 25.749 1.00 97.31 485 ASP A O 1
ATOM 3859 N N . GLY A 1 486 ? 9.296 8.443 23.711 1.00 97.38 486 GLY A N 1
ATOM 3860 C CA . GLY A 1 486 ? 8.060 7.754 24.084 1.00 97.38 486 GLY A CA 1
ATOM 3861 C C . GLY A 1 486 ? 6.981 8.636 24.738 1.00 97.38 486 GLY A C 1
ATOM 3862 O O . GLY A 1 486 ? 5.859 8.162 24.901 1.00 97.38 486 GLY A O 1
ATOM 3863 N N . SER A 1 487 ? 7.265 9.896 25.095 1.00 97.81 487 SER A N 1
ATOM 3864 C CA . SER A 1 487 ? 6.277 10.804 25.691 1.00 97.81 487 SER A CA 1
ATOM 3865 C C . SER A 1 487 ? 5.195 11.223 24.687 1.00 97.81 487 SER A C 1
ATOM 3867 O O . SER A 1 487 ? 5.415 11.223 23.474 1.00 97.81 487 SER A O 1
ATOM 3869 N N . ALA A 1 488 ? 4.009 11.569 25.195 1.00 97.44 488 ALA A N 1
ATOM 3870 C CA . ALA A 1 488 ? 2.921 12.053 24.355 1.00 97.44 488 ALA A CA 1
ATOM 3871 C C . ALA A 1 488 ? 3.221 13.459 23.818 1.00 97.44 488 ALA A C 1
ATOM 3873 O O . ALA A 1 488 ? 3.662 14.348 24.553 1.00 97.44 488 ALA A O 1
ATOM 3874 N N . TRP A 1 489 ? 2.901 13.701 22.554 1.00 97.62 489 TRP A N 1
ATOM 3875 C CA . TRP A 1 489 ? 3.108 14.974 21.885 1.00 97.62 489 TRP A CA 1
ATOM 3876 C C . TRP A 1 489 ? 1.974 15.961 22.183 1.00 97.62 489 TRP A C 1
ATOM 3878 O O . TRP A 1 489 ? 1.040 16.137 21.410 1.00 97.62 489 TRP A O 1
ATOM 3888 N N . LEU A 1 490 ? 2.035 16.616 23.343 1.00 95.81 490 LEU A N 1
ATOM 3889 C CA . LEU A 1 490 ? 0.960 17.505 23.822 1.00 95.81 490 LEU A CA 1
ATOM 3890 C C . LEU A 1 490 ? 1.094 18.976 23.383 1.00 95.81 490 LEU A C 1
ATOM 3892 O O . LEU A 1 490 ? 0.141 19.760 23.503 1.00 95.81 490 LEU A O 1
ATOM 3896 N N . ALA A 1 491 ? 2.290 19.373 22.949 1.00 92.88 491 ALA A N 1
ATOM 3897 C CA . ALA A 1 491 ? 2.605 20.740 22.552 1.00 92.88 491 ALA A CA 1
ATOM 3898 C C . ALA A 1 491 ? 2.340 20.947 21.057 1.00 92.88 491 ALA A C 1
ATOM 3900 O O . ALA A 1 491 ? 2.948 20.282 20.225 1.00 92.88 491 ALA A O 1
ATOM 3901 N N . GLY A 1 492 ? 1.481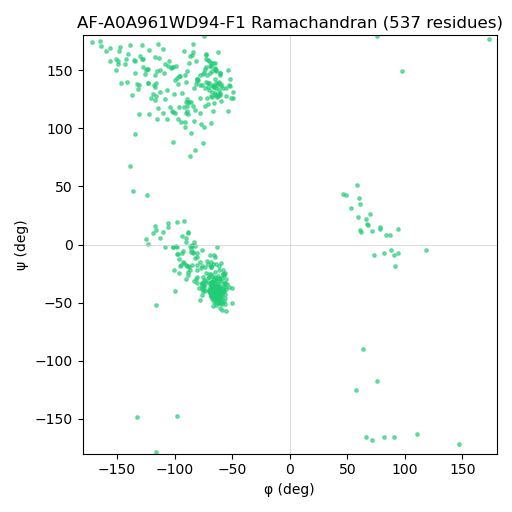 21.916 20.732 1.00 90.38 492 GLY A N 1
ATOM 3902 C CA . GLY A 1 492 ? 0.996 22.119 19.368 1.00 90.38 492 GLY A CA 1
ATOM 3903 C C . GLY A 1 492 ? -0.157 21.179 19.003 1.00 90.38 492 GLY A C 1
ATOM 3904 O O . GLY A 1 492 ? -0.792 20.587 19.880 1.00 90.38 492 GLY A O 1
ATOM 3905 N N . GLY A 1 493 ? -0.447 21.108 17.703 1.00 90.56 493 GLY A N 1
ATOM 3906 C CA . GLY A 1 493 ? -1.453 20.209 17.141 1.00 90.56 493 GLY A CA 1
ATOM 3907 C C . GLY A 1 493 ? -2.904 20.641 17.353 1.00 90.56 493 GLY A C 1
ATOM 3908 O O . GLY A 1 493 ? -3.215 21.676 17.948 1.00 90.56 493 GLY A O 1
ATOM 3909 N N . ASP A 1 494 ? -3.810 19.819 16.836 1.00 93.19 494 ASP A N 1
ATOM 3910 C CA . ASP A 1 494 ? -5.251 19.989 16.970 1.00 93.19 494 ASP A CA 1
ATOM 3911 C C . ASP A 1 494 ? -5.747 19.243 18.212 1.00 93.19 494 ASP A C 1
ATOM 3913 O O . ASP A 1 494 ? -5.926 18.026 18.209 1.00 93.19 494 ASP A O 1
ATOM 3917 N N . ARG A 1 495 ? -5.985 19.993 19.290 1.00 89.94 495 ARG A N 1
ATOM 3918 C CA . ARG A 1 495 ? -6.471 19.457 20.572 1.00 89.94 495 ARG A CA 1
ATOM 3919 C C . ARG A 1 495 ? -7.934 19.009 20.538 1.00 89.94 495 ARG A C 1
ATOM 3921 O O . ARG A 1 495 ? -8.366 18.330 21.471 1.00 89.94 495 ARG A O 1
ATOM 3928 N N . GLY A 1 496 ? -8.688 19.399 19.508 1.00 93.25 496 GLY A N 1
ATOM 3929 C CA . GLY A 1 496 ? -10.063 18.955 19.293 1.00 93.25 496 GLY A CA 1
ATOM 3930 C C . GLY A 1 496 ? -10.132 17.499 18.836 1.00 93.25 496 GLY A C 1
ATOM 3931 O O . GLY A 1 496 ? -11.128 16.822 19.100 1.00 93.25 496 GLY A O 1
ATOM 3932 N N . ARG A 1 497 ? -9.054 16.997 18.222 1.00 96.94 497 ARG A N 1
ATOM 3933 C CA . ARG A 1 497 ? -8.933 15.620 17.744 1.00 96.94 497 ARG A CA 1
ATOM 3934 C C . ARG A 1 497 ? -7.893 14.823 18.518 1.00 96.94 497 ARG A C 1
ATOM 3936 O O . ARG A 1 497 ? -6.909 15.358 19.027 1.00 96.94 497 ARG A O 1
ATOM 3943 N N . ARG A 1 498 ? -8.127 13.520 18.609 1.00 98.00 498 ARG A N 1
ATOM 3944 C CA . ARG A 1 498 ? -7.241 12.546 19.249 1.00 98.00 498 ARG A CA 1
ATOM 3945 C C . ARG A 1 498 ? -6.905 11.454 18.256 1.00 98.00 498 ARG A C 1
ATOM 3947 O O . ARG A 1 498 ? -7.680 11.190 17.338 1.00 98.00 498 ARG A O 1
ATOM 3954 N N . ILE A 1 499 ? -5.734 10.867 18.430 1.00 98.31 499 ILE A N 1
ATOM 3955 C CA . ILE A 1 499 ? -5.231 9.859 17.509 1.00 98.31 499 ILE A CA 1
ATOM 3956 C C . ILE A 1 499 ? -5.862 8.497 17.823 1.00 98.31 499 ILE A C 1
ATOM 3958 O O . ILE A 1 499 ? -6.073 8.133 18.984 1.00 98.31 499 ILE A O 1
ATOM 3962 N N . LEU A 1 500 ? -6.149 7.764 16.755 1.00 98.56 500 LEU A N 1
ATOM 3963 C CA . LEU A 1 500 ? -6.573 6.375 16.714 1.00 98.56 500 LEU A CA 1
ATOM 3964 C C . LEU A 1 500 ? -5.500 5.565 15.979 1.00 98.56 500 LEU A C 1
ATOM 3966 O O . LEU A 1 500 ? -4.957 6.019 14.968 1.00 98.56 500 LEU A O 1
ATOM 3970 N N . ARG A 1 501 ? -5.186 4.371 16.482 1.00 98.75 501 ARG A N 1
ATOM 3971 C CA . ARG A 1 501 ? -4.183 3.473 15.886 1.00 98.75 501 ARG A CA 1
ATOM 3972 C C . ARG A 1 501 ? -4.737 2.058 15.708 1.00 98.75 501 ARG A C 1
ATOM 3974 O O . ARG A 1 501 ? -5.749 1.714 16.309 1.00 98.75 501 ARG A O 1
ATOM 3981 N N . GLY A 1 502 ? -4.081 1.254 14.870 1.00 97.69 502 GLY A N 1
ATOM 3982 C CA . GLY A 1 502 ? -4.369 -0.180 14.693 1.00 97.69 502 GLY A CA 1
ATOM 3983 C C . GLY A 1 502 ? -5.372 -0.533 13.604 1.00 97.69 502 GLY A C 1
ATOM 3984 O O . GLY A 1 502 ? -5.346 -1.658 13.108 1.00 97.69 502 GLY A O 1
ATOM 3985 N N . GLY A 1 503 ? -6.188 0.422 13.161 1.00 97.31 503 GLY A N 1
ATOM 3986 C CA . GLY A 1 503 ? -7.222 0.177 12.160 1.00 97.31 503 GLY A CA 1
ATOM 3987 C C . GLY A 1 503 ? -8.382 -0.656 12.708 1.00 97.31 503 GLY A C 1
ATOM 3988 O O . GLY A 1 503 ? -8.534 -0.802 13.912 1.00 97.31 503 GLY A O 1
ATOM 3989 N N . THR A 1 504 ? -9.268 -1.146 11.839 1.00 97.81 504 THR A N 1
ATOM 3990 C CA . THR A 1 504 ? -10.576 -1.675 12.274 1.00 97.81 504 THR A CA 1
ATOM 3991 C C . THR A 1 504 ? -10.984 -2.931 11.507 1.00 97.81 504 THR A C 1
ATOM 3993 O O . THR A 1 504 ? -10.484 -3.196 10.413 1.00 97.81 504 THR A O 1
ATOM 3996 N N . TRP A 1 505 ? -11.970 -3.668 12.030 1.00 97.31 505 TRP A N 1
ATOM 3997 C CA . TRP A 1 505 ? -12.618 -4.812 11.372 1.00 97.31 505 TRP A CA 1
ATOM 3998 C C . TRP A 1 505 ? -13.226 -4.459 10.010 1.00 97.31 505 TRP A C 1
ATOM 4000 O O . TRP A 1 505 ? -13.364 -5.317 9.136 1.00 97.31 505 TRP A O 1
ATOM 4010 N N . ALA A 1 506 ? -13.574 -3.186 9.822 1.00 96.12 506 ALA A N 1
ATOM 4011 C CA . ALA A 1 506 ? -14.103 -2.649 8.583 1.00 96.12 506 ALA A CA 1
ATOM 4012 C C . ALA A 1 506 ? -13.023 -2.001 7.709 1.00 96.12 506 ALA A C 1
ATOM 4014 O O . ALA A 1 506 ? -13.320 -1.705 6.561 1.00 96.12 506 ALA A O 1
ATOM 4015 N N . GLY A 1 507 ? -11.810 -1.749 8.203 1.00 92.19 507 GLY A N 1
ATOM 4016 C CA . GLY A 1 507 ? -10.755 -1.037 7.479 1.00 92.19 507 GLY A CA 1
ATOM 4017 C C . GLY A 1 507 ? -10.102 -1.892 6.395 1.00 92.19 507 GLY A C 1
ATOM 4018 O O . GLY A 1 507 ? -9.981 -3.104 6.549 1.00 92.19 507 GLY A O 1
ATOM 4019 N N . ALA A 1 508 ? -9.678 -1.273 5.290 1.00 93.75 508 ALA A N 1
ATOM 4020 C CA . ALA A 1 508 ? -8.852 -1.956 4.292 1.00 93.75 508 ALA A CA 1
ATOM 4021 C C . ALA A 1 508 ? -7.466 -2.303 4.878 1.00 93.75 508 ALA A C 1
ATOM 4023 O O . ALA A 1 508 ? -7.010 -1.598 5.779 1.00 93.75 508 ALA A O 1
ATOM 4024 N N . PRO A 1 509 ? -6.751 -3.316 4.348 1.00 92.38 509 PRO A N 1
ATOM 4025 C CA . PRO A 1 509 ? -5.458 -3.740 4.892 1.00 92.38 509 PRO A CA 1
ATOM 4026 C C . PRO A 1 509 ? -4.423 -2.612 5.011 1.00 92.38 509 PRO A C 1
ATOM 4028 O O . PRO A 1 509 ? -3.649 -2.565 5.961 1.00 92.38 509 PRO A O 1
ATOM 4031 N N . LEU A 1 510 ? -4.437 -1.646 4.089 1.00 92.00 510 LEU A N 1
ATOM 4032 C CA . LEU A 1 510 ? -3.505 -0.519 4.136 1.00 92.00 510 LEU A CA 1
ATOM 4033 C C . LEU A 1 510 ? -3.704 0.388 5.369 1.00 92.00 510 LEU A C 1
ATOM 4035 O O . LEU A 1 510 ? -2.734 1.000 5.805 1.00 92.00 510 LEU A O 1
ATOM 4039 N N . TYR A 1 511 ? -4.902 0.401 5.964 1.00 94.06 511 TYR A N 1
ATOM 4040 C CA . TYR A 1 511 ? -5.249 1.174 7.165 1.00 94.06 511 TYR A CA 1
ATOM 4041 C C . TYR A 1 511 ? -5.083 0.385 8.472 1.00 94.06 511 TYR A C 1
ATOM 4043 O O . TYR A 1 511 ? -5.511 0.828 9.532 1.00 94.06 511 TYR A O 1
ATOM 4051 N N . VAL A 1 512 ? -4.515 -0.825 8.417 1.00 95.75 512 VAL A N 1
ATOM 4052 C CA . VAL A 1 512 ? -4.200 -1.615 9.624 1.00 95.75 512 VAL A CA 1
ATOM 4053 C C . VAL A 1 512 ? -2.699 -1.834 9.791 1.00 95.75 512 VAL A C 1
ATOM 4055 O O . VAL A 1 512 ? -2.275 -2.656 10.600 1.00 95.75 512 VAL A O 1
ATOM 4058 N N . ARG A 1 513 ? -1.863 -1.115 9.030 1.00 97.38 513 ARG A N 1
ATOM 4059 C CA . ARG A 1 513 ? -0.401 -1.136 9.189 1.00 97.38 513 ARG A CA 1
ATOM 4060 C C . ARG A 1 513 ? -0.014 -0.556 10.546 1.00 97.38 513 ARG A C 1
ATOM 4062 O O . ARG A 1 513 ? -0.657 0.358 11.051 1.00 97.38 513 ARG A O 1
ATOM 4069 N N . SER A 1 514 ? 1.104 -1.009 11.111 1.00 98.31 514 SER A N 1
ATOM 4070 C CA . SER A 1 514 ? 1.589 -0.492 12.396 1.00 98.31 514 SER A CA 1
ATOM 4071 C C . SER A 1 514 ? 1.851 1.018 12.367 1.00 98.31 514 SER A C 1
ATOM 4073 O O . SER A 1 514 ? 1.697 1.659 13.398 1.00 98.31 514 SER A O 1
ATOM 4075 N N . ALA A 1 515 ? 2.204 1.602 11.219 1.00 98.25 515 ALA A N 1
ATOM 4076 C CA . ALA A 1 515 ? 2.466 3.038 11.074 1.00 98.25 515 ALA A CA 1
ATOM 4077 C C . ALA A 1 515 ? 1.211 3.897 10.826 1.00 98.25 515 ALA A C 1
ATOM 4079 O O . ALA A 1 515 ? 1.283 5.103 11.038 1.00 98.25 515 ALA A O 1
ATOM 4080 N N . ASP A 1 516 ? 0.093 3.294 10.407 1.00 97.94 516 ASP A N 1
ATOM 4081 C CA . ASP A 1 516 ? -1.105 4.011 9.948 1.00 97.94 516 ASP A CA 1
ATOM 4082 C C . ASP A 1 516 ? -1.749 4.833 11.068 1.00 97.94 516 ASP A C 1
ATOM 4084 O O . ASP A 1 516 ? -1.998 4.316 12.162 1.00 97.94 516 ASP A O 1
ATOM 4088 N N . ARG A 1 517 ? -2.015 6.115 10.821 1.00 97.88 517 ARG A N 1
ATOM 4089 C CA . ARG A 1 517 ? -2.573 7.015 11.832 1.00 97.88 517 ARG A CA 1
ATOM 4090 C C . ARG A 1 517 ? -3.925 7.511 11.350 1.00 97.88 517 ARG A C 1
ATOM 4092 O O . ARG A 1 517 ? -4.091 7.916 10.206 1.00 97.88 517 ARG A O 1
ATOM 4099 N N . HIS A 1 518 ? -4.879 7.548 12.268 1.00 95.06 518 HIS A N 1
ATOM 4100 C CA . HIS A 1 518 ? -6.163 8.197 12.050 1.00 95.06 518 HIS A CA 1
ATOM 4101 C C . HIS A 1 518 ? -6.446 9.153 13.202 1.00 95.06 518 HIS A C 1
ATOM 4103 O O . HIS A 1 518 ? -5.864 9.027 14.282 1.00 95.06 518 HIS A O 1
ATOM 4109 N N . ALA A 1 519 ? -7.333 10.123 13.006 1.00 96.50 519 ALA A N 1
ATOM 4110 C CA . ALA A 1 519 ? -7.732 11.009 14.089 1.00 96.50 519 ALA A CA 1
ATOM 4111 C C . ALA A 1 519 ? -9.179 11.450 13.980 1.00 96.50 519 ALA A C 1
ATOM 4113 O O . ALA A 1 519 ? -9.655 11.843 12.919 1.00 96.50 519 ALA A O 1
ATOM 4114 N N . GLU A 1 520 ? -9.835 11.479 15.132 1.00 97.81 520 GLU A N 1
ATOM 4115 C CA . GLU A 1 520 ? -11.243 11.833 15.264 1.00 97.81 520 GLU A CA 1
ATOM 4116 C C . GLU A 1 520 ? -11.444 12.812 16.424 1.00 97.81 520 GLU A C 1
ATOM 4118 O O . GLU A 1 520 ? -10.597 12.888 17.325 1.00 97.81 520 GLU A O 1
ATOM 4123 N N . PRO A 1 521 ? -12.545 13.588 16.446 1.00 98.31 521 PRO A N 1
ATOM 4124 C CA . PRO A 1 521 ? -12.873 14.442 17.580 1.00 98.31 521 PRO A CA 1
ATOM 4125 C C . PRO A 1 521 ? -12.865 13.663 18.900 1.00 98.31 521 PRO A C 1
ATOM 4127 O O . PRO A 1 521 ? -13.351 12.538 18.967 1.00 98.31 521 PRO A O 1
ATOM 4130 N N . HIS A 1 522 ? -12.395 14.262 19.995 1.00 95.06 522 HIS A N 1
ATOM 4131 C CA . HIS A 1 522 ? -12.277 13.566 21.292 1.00 95.06 522 HIS A CA 1
ATOM 4132 C C . HIS A 1 522 ? -13.615 13.027 21.858 1.00 95.06 522 HIS A C 1
ATOM 4134 O O . HIS A 1 522 ? -13.626 12.233 22.801 1.00 95.06 522 HIS A O 1
ATOM 4140 N N . ALA A 1 523 ? -14.750 13.504 21.336 1.00 96.19 523 ALA A N 1
ATOM 4141 C CA . ALA A 1 523 ? -16.104 13.078 21.696 1.00 96.19 523 ALA A CA 1
ATOM 4142 C C . ALA A 1 523 ? -16.732 12.100 20.681 1.00 96.19 523 ALA A C 1
ATOM 4144 O O . ALA A 1 523 ? -17.862 11.658 20.893 1.00 96.19 523 ALA A O 1
ATOM 4145 N N . TYR A 1 524 ? -16.025 11.778 19.594 1.00 95.50 524 TYR A N 1
ATOM 4146 C CA . TYR A 1 524 ? -16.468 10.838 18.570 1.00 95.50 524 TYR A CA 1
ATOM 4147 C C . TYR A 1 524 ? -16.657 9.438 19.160 1.00 95.50 524 TYR A C 1
ATOM 4149 O O . TYR A 1 524 ? -15.862 8.995 19.988 1.00 95.50 524 TYR A O 1
ATOM 4157 N N . ARG A 1 525 ? -17.723 8.751 18.747 1.00 93.94 525 ARG A N 1
ATOM 4158 C CA . ARG A 1 525 ? -18.046 7.378 19.144 1.00 93.94 525 ARG A CA 1
ATOM 4159 C C . ARG A 1 525 ? -18.502 6.621 17.911 1.00 93.94 525 ARG A C 1
ATOM 4161 O O . ARG A 1 525 ? -19.438 7.063 17.256 1.00 93.94 525 ARG A O 1
ATOM 4168 N N . ASP A 1 526 ? -17.908 5.463 17.664 1.00 95.56 526 ASP A N 1
ATOM 4169 C CA . ASP A 1 526 ? -18.292 4.597 16.552 1.00 95.56 526 ASP A CA 1
ATOM 4170 C C . ASP A 1 526 ? -18.064 3.114 16.882 1.00 95.56 526 ASP A C 1
ATOM 4172 O O . ASP A 1 526 ? -17.269 2.774 17.760 1.00 95.56 526 ASP A O 1
ATOM 4176 N N . PHE A 1 527 ? -18.764 2.221 16.181 1.00 95.19 527 PHE A N 1
ATOM 4177 C CA . PHE A 1 527 ? -18.668 0.762 16.340 1.00 95.19 527 PHE A CA 1
ATOM 4178 C C . PHE A 1 527 ? -17.302 0.176 15.957 1.00 95.19 527 PHE A C 1
ATOM 4180 O O . PHE A 1 527 ? -17.023 -0.997 16.208 1.00 95.19 527 PHE A O 1
ATOM 4187 N N . THR A 1 528 ? -16.447 0.976 15.332 1.00 96.56 528 THR A N 1
ATOM 4188 C CA . THR A 1 528 ? -15.084 0.596 14.967 1.00 96.56 528 THR A CA 1
ATOM 4189 C C . THR A 1 528 ? -14.028 1.099 15.949 1.00 96.56 528 THR A C 1
ATOM 4191 O O . THR A 1 528 ? -12.852 0.804 15.758 1.00 96.56 528 THR A O 1
ATOM 4194 N N . VAL A 1 529 ? -14.427 1.827 16.998 1.00 97.94 529 VAL A N 1
ATOM 4195 C CA . VAL A 1 529 ? -13.511 2.508 17.920 1.00 97.94 529 VAL A CA 1
ATOM 4196 C C . VAL A 1 529 ? -13.633 1.960 19.339 1.00 97.94 529 VAL A C 1
ATOM 4198 O O . VAL A 1 529 ? -14.714 1.987 19.934 1.00 97.94 529 VAL A O 1
ATOM 4201 N N . GLY A 1 530 ? -12.499 1.523 19.882 1.00 98.44 530 GLY A N 1
ATOM 4202 C CA . GLY A 1 530 ? -12.331 1.021 21.240 1.00 98.44 530 GLY A CA 1
ATOM 4203 C C . GLY A 1 530 ? -11.124 1.647 21.936 1.00 98.44 530 GLY A C 1
ATOM 4204 O O . GLY A 1 530 ? -10.777 2.811 21.721 1.00 98.44 530 GLY A O 1
ATOM 4205 N N . LEU A 1 531 ? -10.490 0.885 22.824 1.00 98.62 531 LEU A N 1
ATOM 4206 C CA . LEU A 1 531 ? -9.308 1.331 23.556 1.00 98.62 531 LEU A CA 1
ATOM 4207 C C . LEU A 1 531 ? -8.454 0.165 24.047 1.00 98.62 531 LEU A C 1
ATOM 4209 O O . LEU A 1 531 ? -8.942 -0.933 24.316 1.00 98.62 531 LEU A O 1
ATOM 4213 N N . ARG A 1 532 ? -7.189 0.488 24.294 1.00 98.38 532 ARG A N 1
ATOM 4214 C CA . ARG A 1 532 ? -6.228 -0.306 25.054 1.00 98.38 532 ARG A CA 1
ATOM 4215 C C . ARG A 1 532 ? -5.622 0.575 26.136 1.00 98.38 532 ARG A C 1
ATOM 4217 O O . ARG A 1 532 ? -5.561 1.796 25.986 1.00 98.38 532 ARG A O 1
ATOM 4224 N N . VAL A 1 533 ? -5.184 -0.023 27.240 1.00 98.69 533 VAL A N 1
ATOM 4225 C CA . VAL A 1 533 ? -4.628 0.737 28.369 1.00 98.69 533 VAL A CA 1
ATOM 4226 C C . VAL A 1 533 ? -3.172 0.381 28.618 1.00 98.69 533 VAL A C 1
ATOM 4228 O O . VAL A 1 533 ? -2.752 -0.766 28.466 1.00 98.69 533 VAL A O 1
ATOM 4231 N N . ALA A 1 534 ? -2.410 1.378 29.048 1.00 98.50 534 ALA A N 1
ATOM 4232 C CA . ALA A 1 534 ? -1.099 1.212 29.642 1.00 98.50 534 ALA A CA 1
ATOM 4233 C C . ALA A 1 534 ? -1.178 1.330 31.165 1.00 98.50 534 ALA A C 1
ATOM 4235 O O . ALA A 1 534 ? -2.016 2.049 31.715 1.00 98.50 534 ALA A O 1
ATOM 4236 N N . ARG A 1 535 ? -0.246 0.666 31.843 1.00 96.31 535 ARG A N 1
ATOM 4237 C CA . ARG A 1 535 ? 0.046 0.852 33.262 1.00 96.31 535 ARG A CA 1
ATOM 4238 C C . ARG A 1 535 ? 1.502 1.272 33.411 1.00 96.31 535 ARG A C 1
ATOM 4240 O O . ARG A 1 535 ? 2.400 0.568 32.949 1.00 96.31 535 ARG A O 1
ATOM 4247 N N . THR A 1 536 ? 1.742 2.385 34.097 1.00 94.06 536 THR A N 1
ATOM 4248 C CA . THR A 1 536 ? 3.103 2.785 34.470 1.00 94.06 536 THR A CA 1
ATOM 4249 C C . THR A 1 536 ? 3.652 1.804 35.508 1.00 94.06 536 THR A C 1
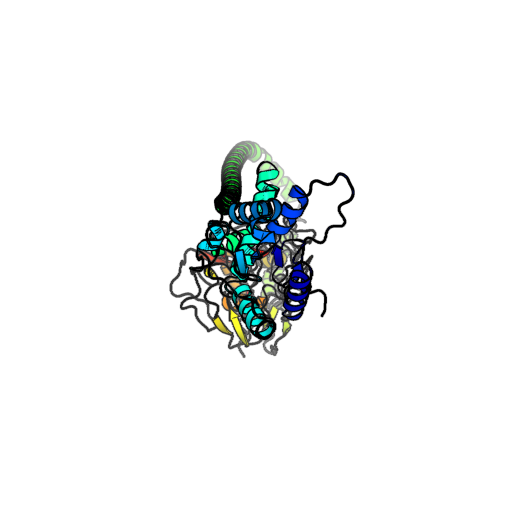ATOM 4251 O O . THR A 1 536 ? 3.007 1.549 36.529 1.00 94.06 536 THR A O 1
ATOM 4254 N N . ILE A 1 537 ? 4.836 1.251 35.244 1.00 87.50 537 ILE A N 1
ATOM 4255 C CA . ILE A 1 537 ? 5.554 0.372 36.166 1.00 87.50 537 ILE A CA 1
ATOM 4256 C C . ILE A 1 537 ? 6.723 1.179 36.721 1.00 87.50 537 ILE A C 1
ATOM 4258 O O . ILE A 1 537 ? 7.676 1.468 36.006 1.00 87.50 537 ILE A O 1
ATOM 4262 N N . ASN A 1 538 ? 6.634 1.573 37.987 1.00 68.94 538 ASN A N 1
ATOM 4263 C CA . ASN A 1 538 ? 7.775 2.164 38.677 1.00 68.94 538 AS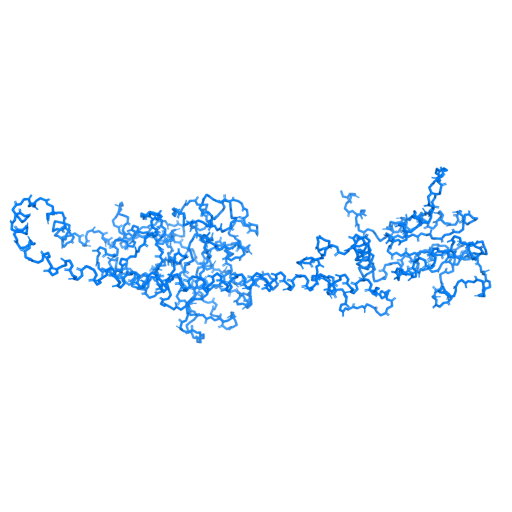N A CA 1
ATOM 4264 C C . ASN A 1 538 ? 8.694 1.024 39.135 1.00 68.94 538 ASN A C 1
ATOM 4266 O O . ASN A 1 538 ? 8.190 -0.028 39.540 1.00 68.94 538 ASN A O 1
ATOM 4270 N N . ARG A 1 539 ? 10.011 1.223 39.029 1.00 53.78 539 ARG A N 1
ATOM 4271 C CA . ARG A 1 539 ? 11.000 0.293 39.591 1.00 53.78 539 ARG A CA 1
ATOM 4272 C C . ARG A 1 539 ? 10.922 0.230 41.107 1.00 53.78 539 ARG A C 1
ATOM 4274 O O . ARG A 1 539 ? 10.621 1.283 41.715 1.00 53.78 539 ARG A O 1
#

Mean predicted aligned error: 17.84 Å

Nearest PDB structures (foldseek):
  7jlx-assembly1_D  TM=5.920E-01  e=5.458E-05  Nicotiana benthamiana
  4c6r-assembly4_D  TM=5.672E-01  e=1.945E-05  Arabidopsis thaliana
  4c7m-assembly2_B  TM=6.777E-01  e=6.417E-04  Brucella melitensis
  4lzp-assembly1_B  TM=6.888E-01  e=9.050E-04  Brucella melitensis ATCC 23457
  4lzp-assembly2_C  TM=6.216E-01  e=1.205E-03  Brucella melitensis ATCC 23457

pLDDT: mean 87.69, std 15.51, range [29.48, 98.88]

Solvent-accessible surface area (backbone atoms only — not comparable to full-atom values): 29040 Å² total; per-residue (Å²): 132,72,72,74,55,68,78,69,37,60,29,32,32,48,47,65,29,82,92,45,43,71,60,53,49,55,50,38,54,53,37,41,76,72,56,35,48,51,48,67,89,76,82,84,75,65,94,86,68,65,65,66,64,54,53,49,50,50,56,50,71,22,36,31,39,36,36,46,38,29,70,65,19,56,70,29,69,66,52,52,48,52,53,52,52,35,53,77,68,39,48,44,72,46,45,33,29,53,38,95,60,62,77,87,58,46,57,73,82,57,71,81,51,79,74,46,70,48,68,44,80,93,46,43,71,62,43,49,52,52,48,54,52,60,64,58,55,64,40,70,60,38,47,49,48,30,51,46,45,50,52,30,51,56,26,54,77,62,74,58,46,77,88,68,43,51,56,74,66,62,37,53,50,52,52,56,50,72,74,61,73,62,94,87,54,65,63,81,49,73,57,43,55,52,42,53,48,53,17,53,51,51,54,49,48,54,54,50,52,52,49,52,52,51,52,51,53,52,52,52,50,53,53,50,51,53,51,52,52,53,50,52,53,51,51,53,53,52,51,51,57,50,47,66,64,39,57,74,55,43,62,62,49,48,58,51,48,64,70,72,46,73,78,67,64,47,59,62,53,48,50,55,54,50,44,77,74,36,62,75,68,44,25,52,74,77,85,80,75,83,86,48,67,62,42,73,48,57,61,42,40,90,89,56,66,56,46,65,51,26,24,27,40,66,48,49,72,49,76,44,44,28,63,92,92,74,56,60,77,47,23,26,60,55,40,70,32,36,34,82,62,44,35,28,35,35,29,36,54,45,22,28,41,31,50,46,43,34,29,77,69,71,44,39,79,89,67,77,55,90,84,75,57,63,47,58,20,53,36,35,46,43,18,53,62,50,51,54,33,43,27,50,39,53,16,64,63,43,73,45,58,41,35,55,28,21,57,52,44,47,38,52,60,37,25,39,88,51,89,50,44,37,57,88,34,74,65,77,64,71,48,57,32,34,14,27,87,21,65,38,98,34,32,58,73,43,67,52,53,61,64,80,38,69,52,36,82,58,62,39,22,62,54,38,6,29,40,19,24,40,31,65,20,39,32,55,80,37,43,81,87,57,63,49,53,37,54,57,51,73,81,70,63,43,77,64,24,25,29,31,35,18,20,16,9,68,29,52,65,81,46,24,21,47,47,38,77,45,70,44,47,37,78,47,60,38,86,47,25,24,36,39,44,24,33,68,56,82,132

Secondary structure (DSSP, 8-state):
--HHHHTTSPEEEEE--GGGHHHHHHHHHHHHHTT-EEEE------TT--HHHHHHHHHHH-SEEEEEE-HHHHT-HHHHHHHHHHHHTT-EEEEEESS---TTTS-HHHHTSPPEE--SGGGHHHHHHHHHHHHHTTHHHHHHHHHHHHHHHHHHHTT--GGGS--HHHHHHHHHHHT---TTSPPPPHHHHHHHHHHHHHHHHHHHHHHHHHHHHHHHHHHHHHHHHHHHHHHHHHHHHHHHHHHHHHHHHHHHHHHH-TTTTHHHHHHHHHHHHHHHHHS---------TT-EE-SSPTT-SSS--EEEEPPEEEEES--TTTS-GGG-S-EEEEE-S-EEEESSSPBHHHHHHHHHTTSS-----TTS--TTSBP-S--HHHHHHHHHHHHHHHTS-EEEPPHHHHHHHHHTT--SSBTTBSS--SSSS-STTSS-TTTTT-PPPTT-S---TTS---SSSSSEEEEEEEE-SS-TT--SSS----SSSEEEEEEEES--TTS-GGGGSTT-EEEEETT---TTEEE-EEEE---

=== Feature glossary ===
The features interleaved in this record are:

— What the protein is —

Sequence gives the chain of amino acids in standard one-letter code (A=alanine, C=cysteine, …, Y=tyrosine), read N→C. It is the only feature that is directly encoded by the gene; all structural features are derived from the folded form of this sequence.

Database cross-references. InterPro integrates a dozen domain/family signature databases into unified entries with residue-range hits. GO terms attach function/process/location labels with evidence codes. CATH codes position the fold in a four-level structural taxonomy. Organism is the NCBI-taxonomy species name.

— Where its atoms are —

Atomic coordinates in PDBx/mmCIF format — the same representation the Protein Data Bank distributes. Each line of the _atom_site loop places one backbone atom in Cartesian space (units: ångströms, origin: arbitrary).

The six renders are orthographic views along the three Cartesian axes in both directions. Representation (cartoon, sticks, or surface) and color scheme (sequence-rainbow or by-chain) vary across proteins so the training set covers all the common visualization conventions.

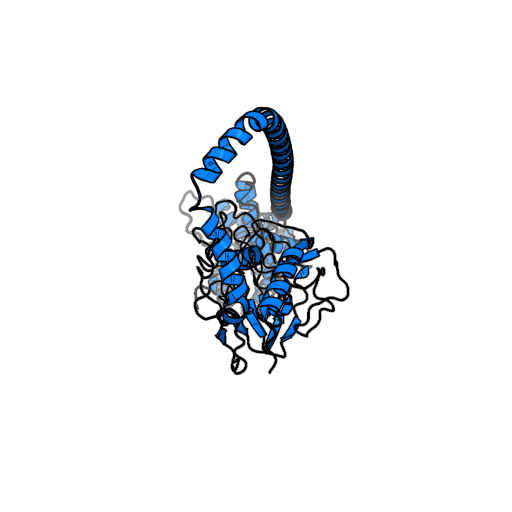— Local backbone conformation —

Eight-state secondary structure (DSSP): H is the canonical α-helix, G the tighter 3₁₀-helix, I the wider π-helix; E/B are β-structure, T and S are turns and bends, and '-' is everything else. DSSP derives these from the pattern of main-chain N–H···O=C hydrogen bonds, not from the sequence.

P-SEA three-state annotation labels each residue as helix, strand, or coil based purely on the geometry of the Cα trace. It serves as a fallback when the full backbone (and thus DSSP) is unavailable.

The φ/ψ torsion pair specifies the backbone conformation at each residue. φ rotates about the N–Cα bond, ψ about the Cα–C bond. Steric clashes forbid most of the (φ, ψ) plane — the allowed regions (α-helix basin, β-sheet basin, left-handed helix) are the Ramachandran-allowed regions.

— Global shape and packing —

The geometric summary reports three shape descriptors. Rg (radius of gyration) measures how spread out the Cα atoms are about their centre of mass; compact globular proteins have small Rg, elongated or unfolded ones large. Cα contacts (<8 Å, |i−j|>4) count long-range residue pairs in spatial proximity — high for tightly packed folds, near zero for rods or random coil. The bounding-box extents give the protein's footprint along x, y, z in Å.

Solvent-accessible surface area (SASA) is the area in Å² traced out by the centre of a 1.4 Å probe sphere (a water molecule) rolled over the protein's van der Waals surface (Shrake–Rupley / Lee–Richards construction). Buried residues have near-zero SASA; fully exposed residues can exceed 200 Å². The total SASA scales roughly with the number of surface residues.

The contact map is a binary N×N matrix image: pixel (i, j) is dark where Cα_i and Cα_j are within 8 Å and |i−j|>4. Because the |i−j|>4 filter removes local helical contacts, off-diagonal stripes parallel to the main diagonal indicate parallel β-sheets; stripes perpendicular to it indicate antiparallel β-sheets. The Ramachandran plot scatters every residue's (φ, ψ) pair against the sterically allowed regions. The PAE heatmap renders the predicted-aligned-error matrix.

— Structural neighborhood —

3Di is Foldseek's structural alphabet. Each residue is assigned one of twenty discrete states based on how its Cα sits relative to its spatial (not sequential) neighbors. Aligning 3Di strings finds structural homologs roughly as well as full 3D superposition, but orders of magnitude faster.

Nearest PDB neighbors are the top structural matches found by Foldseek when searching this structure against the entire Protein Data Bank. Each hit reports a TM-score (0 to 1; >0.5 almost always implies the same fold) and an E-value. These are *structural* homologs — they may share no detectable sequence similarity.

— Confidence and disorder —

For AlphaFold models, the B-factor field carries pLDDT — the model's own estimate of local accuracy on a 0–100 scale. Regions with pLDDT<50 should be treated as essentially unmodeled; they often correspond to intrinsically disordered segments.

Crystallographic B-factors measure how much each atom's electron density is smeared out, in Å². They rise in mobile loops and surface residues and fall in the buried interior. In AlphaFold models this column is repurposed to hold pLDDT instead.

Predicted aligned error is AlphaFold's pairwise confidence. Unlike pLDDT (per-residue), PAE is per-residue-pair and captures whether two parts of the structure are correctly placed relative to each other. Units are ångströms of expected positional error.